Protein 8YHU (pdb70)

Organism: Homo sapiens (NCBI:txid9606)

Nearest PDB structures (foldseek):
  7c76-assembly1_A  TM=9.723E-01  e=6.322E-73  Homo sapiens
  7wve-assembly1_A  TM=9.709E-01  e=1.484E-72  Homo sapiens
  7wvj-assembly1_A  TM=9.652E-01  e=1.984E-70  Homo sapiens
  7das-assembly1_A  TM=9.601E-01  e=1.574E-62  Mus musculus
  7c77-assembly1_A  TM=9.728E-01  e=1.159E-59  Mus musculus

Secondary structure (DSSP, 8-state):
--EESSSEEE-SS---SS---SS-TT-SEEE-SS-------TTGGGG-SS--EEE--SS------THHHHS-SS--EEE--S----S--TTTTSS----SEEE-TT-------S-S-S--TT--EEE--SS--------SSS--TT--EEE--S-------SGGGGGGTT-EES--B--S-------S-SSSSSSEE---B-TT----TTTHHHHHHHTTTS---B-B-TTS------SSTT-GGGTS---B---TTS---B--TTTTTT-TT--EEE--S--B-BB-SSTTTT-TT--EEE-SS-B-----B-TTTTTT-TT--B----S--B----TTSS-S-TT--B---SS-BSS-SEE-TTSSGGGSSS--SEE---SS---EE-TTTTTT-SS--EE---SS--EEE--SGGGSS-TT---EE--S-SEEE--TTTTTT-TT--EEE-TT-B---SSSSS-TTSS--S--EEE--SS------TTSS-S--S--B--B-S---GGGGSSSSTTSS---S-S-S---B--B-SS------TTTTSS--S--B----S----S--TTTTSS------EE--S-------TTTSTTTSSS---EE--S------TTTSSHHHHHSSS--S-PPP-TTTS---S-TTS-S--STTS-GGG-/-GGGGHHHHHHHHHHHS---HHHHHHHHHHHHHHHHHSSSSSSHHHHHHHHHHTT-

B-factor: mean 70.85, std 14.49, range [43.25, 127.38]

Foldseek 3Di:
DADADDQARCPDPDADADQPLPDDLAHAEPALADRAYADQDLPSCLSNLHYAHYENHNYEHQAQAQNSLVSHQRYAEYAQHLYAPADADLPSHEPNAPYQEYENENHQHADLPAENDAENVRHQEYEYEHHAYAAQQRYQAQGQQRHAAYYPHAYAHAEADLNSCLNQQRHAYNAYEDENYEYDYYPQEGAVSRPHAEHYEHEPYAQEPPRQLVVLLRCQVHQYAEYEHALHAYQEFEQSRNQSVLRHQYAEYYHDNNAHEEAYQQGPLSHLRHAEYYHEHYQYAEQDLRRCHNQLRHAEYAHDERADPAYDQDANSCLSPQNYEEYHPHQHADEADDQGRQANQQRYEYHHYYNHYDHQQEQDQSRCNRCLNHQYAEDAQANRQHAEYDFNSCVSHQNYAEAQNPNYAHDDEADQRRCAHNARYAYHNHEDYDEYEYALNRCLRPLVYEEYAYELYQYPPCAPHQENCVSHANYAEDAYENRQAADHALRHPPNHANHAEAHYEHYAPQVQQDAPDPPGHHLNLPDYENHQEYQAELHANQAHDQCSCPRYANYAYPNYENYCHEDYDFCNVVRHQNHQEDAYYHYQYAADDCGRCNNNQDNYQEYHPFAHAHAPDLRRCQVVLVQVVDPPHNYPDQPPTHFHPPDPVDGGDGSPPDDNVVD/DVCVCCVVVVVVVVVVPVDDPVVSVVLVVVLVVVVVVDDDDPVSNVVSVVVSVVPD

Structure (mmCIF, N/CA/C/O backbone):
data_8YHU
#
_entry.id   8YHU
#
_cell.length_a   1.00
_cell.length_b   1.00
_cell.length_c   1.00
_cell.angle_alpha   90.00
_cell.angle_beta   90.00
_cell.angle_gamma   90.00
#
_symmetry.space_group_name_H-M   'P 1'
#
loop_
_entity.id
_entity.type
_entity.pdbx_description
1 polymer 'Toll-like receptor 3'
2 polymer 'minibinder 8.6'
3 branched 2-acetamido-2-deoxy-beta-D-glucopyranose-(1-4)-2-acetamido-2-deoxy-beta-D-glucopyranose
4 non-polymer 2-acetamido-2-deoxy-beta-D-glucopyranose
#
loop_
_atom_site.group_PDB
_atom_site.id
_atom_site.type_symbol
_atom_site.label_atom_id
_atom_site.label_alt_id
_atom_site.label_comp_id
_atom_site.label_asym_id
_atom_site.label_entity_id
_atom_site.label_seq_id
_atom_site.pdbx_PDB_ins_code
_atom_site.Cartn_x
_atom_site.Cartn_y
_atom_site.Cartn_z
_atom_site.occupancy
_atom_site.B_iso_or_equiv
_atom_site.auth_seq_id
_atom_site.auth_comp_id
_atom_site.auth_asym_id
_atom_site.auth_atom_id
_atom_site.pdbx_PDB_model_num
ATOM 1 N N . LYS A 1 1 ? 121.491 87.289 103.432 1.00 78.48 27 LYS A N 1
ATOM 2 C CA . LYS A 1 1 ? 121.823 88.313 102.449 1.00 78.48 27 LYS A CA 1
ATOM 3 C C . LYS A 1 1 ? 121.796 89.704 103.073 1.00 78.48 27 LYS A C 1
ATOM 4 O O . LYS A 1 1 ? 122.765 90.131 103.699 1.00 78.48 27 LYS A O 1
ATOM 10 N N . CYS A 1 2 ? 120.674 90.400 102.904 1.00 76.73 28 CYS A N 1
ATOM 11 C CA . CYS A 1 2 ? 120.515 91.770 103.363 1.00 76.73 28 CYS A CA 1
ATOM 12 C C . CYS A 1 2 ? 119.453 91.843 104.451 1.00 76.73 28 CYS A C 1
ATOM 13 O O . CYS A 1 2 ? 118.556 90.999 104.524 1.00 76.73 28 CYS A O 1
ATOM 16 N N . THR A 1 3 ? 119.562 92.868 105.291 1.00 72.24 29 THR A N 1
ATOM 17 C CA . THR A 1 3 ? 118.540 93.123 106.296 1.00 72.24 29 THR A CA 1
ATOM 18 C C . THR A 1 3 ? 117.233 93.515 105.619 1.00 72.24 29 THR A C 1
ATOM 19 O O . THR A 1 3 ? 117.215 94.367 104.726 1.00 72.24 29 THR A O 1
ATOM 23 N N . VAL A 1 4 ? 116.139 92.890 106.043 1.00 70.35 30 VAL A N 1
ATOM 24 C CA . VAL A 1 4 ? 114.815 93.128 105.480 1.00 70.35 30 VAL A CA 1
ATOM 25 C C . VAL A 1 4 ? 113.867 93.379 106.643 1.00 70.35 30 VAL A C 1
ATOM 26 O O . VAL A 1 4 ? 113.515 92.442 107.371 1.00 70.35 30 VAL A O 1
ATOM 30 N N . SER A 1 5 ? 113.452 94.634 106.824 1.00 74.89 31 SER A N 1
ATOM 31 C CA . SER A 1 5 ? 112.592 94.958 107.963 1.00 74.89 31 SER A CA 1
ATOM 32 C C . SER A 1 5 ? 111.130 94.637 107.664 1.00 74.89 31 SER A C 1
ATOM 33 O O . SER A 1 5 ? 110.542 93.742 108.278 1.00 74.89 31 SER A O 1
ATOM 36 N N . HIS A 1 6 ? 110.524 95.358 106.719 1.00 79.58 32 HIS A N 1
ATOM 37 C CA . HIS A 1 6 ? 109.158 95.061 106.299 1.00 79.58 32 HIS A CA 1
ATOM 38 C C . HIS A 1 6 ? 109.083 94.675 104.829 1.00 79.58 32 HIS A C 1
ATOM 39 O O . HIS A 1 6 ? 108.652 93.563 104.507 1.00 79.58 32 HIS A O 1
ATOM 46 N N . GLU A 1 7 ? 109.492 95.566 103.924 1.00 80.50 33 GLU A N 1
ATOM 47 C CA . GLU A 1 7 ? 109.608 95.234 102.510 1.00 80.50 33 GLU A CA 1
ATOM 48 C C . GLU A 1 7 ? 110.806 95.925 101.869 1.00 80.50 33 GLU A C 1
ATOM 49 O O . GLU A 1 7 ? 110.818 96.116 100.648 1.00 80.50 33 GLU A O 1
ATOM 55 N N . VAL A 1 8 ? 111.805 96.311 102.659 1.00 69.22 34 VAL A N 1
ATOM 56 C CA . VAL A 1 8 ? 112.971 97.033 102.168 1.00 69.22 34 VAL A CA 1
ATOM 57 C C . VAL A 1 8 ? 114.174 96.101 102.210 1.00 69.22 34 VAL A C 1
ATOM 58 O O . VAL A 1 8 ? 114.446 95.465 103.236 1.00 69.22 34 VAL A O 1
ATOM 62 N N . ALA A 1 9 ? 114.869 95.989 101.080 1.00 66.10 35 ALA A N 1
ATOM 63 C CA . ALA A 1 9 ? 116.075 95.172 100.982 1.00 66.10 35 ALA A CA 1
ATOM 64 C C . ALA A 1 9 ? 117.269 96.098 101.178 1.00 66.10 35 ALA A C 1
ATOM 65 O O . ALA A 1 9 ? 117.903 96.562 100.231 1.00 66.10 35 ALA A O 1
ATOM 67 N N . ASP A 1 10 ? 117.576 96.364 102.446 1.00 67.89 36 ASP A N 1
ATOM 68 C CA . ASP A 1 10 ? 118.589 97.352 102.808 1.00 67.89 36 ASP A CA 1
ATOM 69 C C . ASP A 1 10 ? 119.997 96.781 102.630 1.00 67.89 36 ASP A C 1
ATOM 70 O O . ASP A 1 10 ? 120.793 96.685 103.563 1.00 67.89 36 ASP A O 1
ATOM 75 N N . CYS A 1 11 ? 120.303 96.409 101.390 1.00 65.74 37 CYS A N 1
ATOM 76 C CA . CYS A 1 11 ? 121.656 96.001 101.046 1.00 65.74 37 CYS A CA 1
ATOM 77 C C . CYS A 1 11 ? 122.549 97.231 100.966 1.00 65.74 37 CYS A C 1
ATOM 78 O O . CYS A 1 11 ? 123.048 97.573 99.890 1.00 65.74 37 CYS A O 1
ATOM 81 N N . SER A 1 12 ? 122.762 97.898 102.102 1.00 66.77 38 SER A N 1
ATOM 82 C CA . SER A 1 12 ? 123.465 99.175 102.093 1.00 66.77 38 SER A CA 1
ATOM 83 C C . SER A 1 12 ? 124.932 98.995 101.725 1.00 66.77 38 SER A C 1
ATOM 84 O O . SER A 1 12 ? 125.399 99.515 100.706 1.00 66.77 38 SER A O 1
ATOM 87 N N . HIS A 1 13 ? 125.679 98.255 102.544 1.00 69.27 39 HIS A N 1
ATOM 88 C CA . HIS A 1 13 ? 127.098 97.999 102.300 1.00 69.27 39 HIS A CA 1
ATOM 89 C C . HIS A 1 13 ? 127.309 96.488 102.318 1.00 69.27 39 HIS A C 1
ATOM 90 O O . HIS A 1 13 ? 127.691 95.907 103.335 1.00 69.27 39 HIS A O 1
ATOM 97 N N . LEU A 1 14 ? 127.060 95.855 101.174 1.00 70.40 40 LEU A N 1
ATOM 98 C CA . LEU A 1 14 ? 127.310 94.427 100.976 1.00 70.40 40 LEU A CA 1
ATOM 99 C C . LEU A 1 14 ? 127.827 94.299 99.547 1.00 70.40 40 LEU A C 1
ATOM 100 O O . LEU A 1 14 ? 127.041 94.130 98.612 1.00 70.40 40 LEU A O 1
ATOM 105 N N . LYS A 1 15 ? 129.146 94.366 99.396 1.00 72.54 41 LYS A N 1
ATOM 106 C CA . LYS A 1 15 ? 129.768 94.509 98.086 1.00 72.54 41 LYS A CA 1
ATOM 107 C C . LYS A 1 15 ? 129.295 93.429 97.127 1.00 72.54 41 LYS A C 1
ATOM 108 O O . LYS A 1 15 ? 129.562 92.241 97.327 1.00 72.54 41 LYS A O 1
ATOM 114 N N . LEU A 1 16 ? 128.588 93.854 96.083 1.00 74.90 42 LEU A N 1
ATOM 115 C CA . LEU A 1 16 ? 127.950 92.951 95.140 1.00 74.90 42 LEU A CA 1
ATOM 116 C C . LEU A 1 16 ? 128.363 93.303 93.720 1.00 74.90 42 LEU A C 1
ATOM 117 O O . LEU A 1 16 ? 128.634 94.460 93.394 1.00 74.90 42 LEU A O 1
ATOM 122 N N . THR A 1 17 ? 128.404 92.278 92.873 1.00 78.06 43 THR A N 1
ATOM 123 C CA . THR A 1 17 ? 128.558 92.456 91.440 1.00 78.06 43 THR A CA 1
ATOM 124 C C . THR A 1 17 ? 127.278 92.155 90.678 1.00 78.06 43 THR A C 1
ATOM 125 O O . THR A 1 17 ? 127.065 92.727 89.604 1.00 78.06 43 THR A O 1
ATOM 129 N N . GLN A 1 18 ? 126.412 91.308 91.220 1.00 78.56 44 GLN A N 1
ATOM 130 C CA . GLN A 1 18 ? 125.126 90.969 90.637 1.00 78.56 44 GLN A CA 1
ATOM 131 C C . GLN A 1 18 ? 124.008 91.568 91.480 1.00 78.56 44 GLN A C 1
ATOM 132 O O . GLN A 1 18 ? 124.233 92.128 92.555 1.00 78.56 44 GLN A O 1
ATOM 138 N N . VAL A 1 19 ? 122.788 91.448 90.972 1.00 77.76 45 VAL A N 1
ATOM 139 C CA . VAL A 1 19 ? 121.594 91.863 91.699 1.00 77.76 45 VAL A CA 1
ATOM 140 C C . VAL A 1 19 ? 121.362 90.852 92.816 1.00 77.76 45 VAL A C 1
ATOM 141 O O . VAL A 1 19 ? 121.943 89.758 92.778 1.00 77.76 45 VAL A O 1
ATOM 145 N N . PRO A 1 20 ? 120.557 91.175 93.839 1.00 77.89 46 PRO A N 1
ATOM 146 C CA . PRO A 1 20 ? 120.269 90.193 94.894 1.00 77.89 46 PRO A CA 1
ATOM 147 C C . PRO A 1 20 ? 119.801 88.846 94.363 1.00 77.89 46 PRO A C 1
ATOM 148 O O . PRO A 1 20 ? 120.408 87.813 94.662 1.00 77.89 46 PRO A O 1
ATOM 152 N N . ASP A 1 21 ? 118.721 88.846 93.581 1.00 84.26 47 ASP A N 1
ATOM 153 C CA . ASP A 1 21 ? 118.196 87.698 92.845 1.00 84.26 47 ASP A CA 1
ATOM 154 C C . ASP A 1 21 ? 117.683 86.577 93.743 1.00 84.26 47 ASP A C 1
ATOM 155 O O . ASP A 1 21 ? 117.258 85.541 93.224 1.00 84.26 47 ASP A O 1
ATOM 160 N N . ASP A 1 22 ? 117.703 86.741 95.070 1.00 82.25 48 ASP A N 1
ATOM 161 C CA . ASP A 1 22 ? 117.182 85.699 95.947 1.00 82.25 48 ASP A CA 1
ATOM 162 C C . ASP A 1 22 ? 116.379 86.263 97.116 1.00 82.25 48 ASP A C 1
ATOM 163 O O . ASP A 1 22 ? 116.042 85.515 98.041 1.00 82.25 48 ASP A O 1
ATOM 168 N N . LEU A 1 23 ? 116.067 87.547 97.100 1.00 81.85 49 LEU A N 1
ATOM 169 C CA . LEU A 1 23 ? 115.219 88.191 98.089 1.00 81.85 49 LEU A CA 1
ATOM 170 C C . LEU A 1 23 ? 113.753 88.021 97.720 1.00 81.85 49 LEU A C 1
ATOM 171 O O . LEU A 1 23 ? 113.422 87.623 96.600 1.00 81.85 49 LEU A O 1
ATOM 176 N N . PRO A 1 24 ? 112.836 88.285 98.656 1.00 80.83 50 PRO A N 1
ATOM 177 C CA . PRO A 1 24 ? 111.411 88.130 98.348 1.00 80.83 50 PRO A CA 1
ATOM 178 C C . PRO A 1 24 ? 110.989 88.972 97.154 1.00 80.83 50 PRO A C 1
ATOM 179 O O . PRO A 1 24 ? 111.466 90.090 96.948 1.00 80.83 50 PRO A O 1
ATOM 183 N N . THR A 1 25 ? 110.074 88.412 96.362 1.00 81.42 51 THR A N 1
ATOM 184 C CA . THR A 1 25 ? 109.638 89.032 95.118 1.00 81.42 51 THR A CA 1
ATOM 185 C C . THR A 1 25 ? 108.723 90.230 95.329 1.00 81.42 51 THR A C 1
ATOM 186 O O . THR A 1 25 ? 108.125 90.702 94.357 1.00 81.42 51 THR A O 1
ATOM 190 N N . ASN A 1 26 ? 108.591 90.729 96.557 1.00 81.70 52 ASN A N 1
ATOM 191 C CA . ASN A 1 26 ? 107.681 91.827 96.855 1.00 81.70 52 ASN A CA 1
ATOM 192 C C . ASN A 1 26 ? 108.379 92.985 97.568 1.00 81.70 52 ASN A C 1
ATOM 193 O O . ASN A 1 26 ? 107.755 93.697 98.358 1.00 81.70 52 ASN A O 1
ATOM 198 N N . ILE A 1 27 ? 109.665 93.193 97.296 1.00 78.25 53 ILE A N 1
ATOM 199 C CA . ILE A 1 27 ? 110.405 94.271 97.942 1.00 78.25 53 ILE A CA 1
ATOM 200 C C . ILE A 1 27 ? 110.071 95.593 97.265 1.00 78.25 53 ILE A C 1
ATOM 201 O O . ILE A 1 27 ? 109.645 95.635 96.105 1.00 78.25 53 ILE A O 1
ATOM 206 N N . THR A 1 28 ? 110.264 96.688 97.998 1.00 73.34 54 THR A N 1
ATOM 207 C CA . THR A 1 28 ? 109.962 98.027 97.507 1.00 73.34 54 THR A CA 1
ATOM 208 C C . THR A 1 28 ? 111.196 98.906 97.379 1.00 73.34 54 THR A C 1
ATOM 209 O O . THR A 1 28 ? 111.398 99.537 96.337 1.00 73.34 54 THR A O 1
ATOM 213 N N . VAL A 1 29 ? 112.029 98.973 98.412 1.00 66.42 55 VAL A N 1
ATOM 214 C CA . VAL A 1 29 ? 113.206 99.834 98.421 1.00 66.42 55 VAL A CA 1
ATOM 215 C C . VAL A 1 29 ? 114.430 98.938 98.288 1.00 66.42 55 VAL A C 1
ATOM 216 O O . VAL A 1 29 ? 114.969 98.447 99.285 1.00 66.42 55 VAL A O 1
ATOM 220 N N . LEU A 1 30 ? 114.879 98.726 97.053 1.00 64.46 56 LEU A N 1
ATOM 221 C CA . LEU A 1 30 ? 116.109 97.985 96.790 1.00 64.46 56 LEU A CA 1
ATOM 222 C C . LEU A 1 30 ? 117.276 98.949 96.969 1.00 64.46 56 LEU A C 1
ATOM 223 O O . LEU A 1 30 ? 117.865 99.458 96.013 1.00 64.46 56 LEU A O 1
ATOM 228 N N . ASN A 1 31 ? 117.609 99.205 98.233 1.00 62.94 57 ASN A N 1
ATOM 229 C CA . ASN A 1 31 ? 118.572 100.246 98.588 1.00 62.94 57 ASN A CA 1
ATOM 230 C C . ASN A 1 31 ? 119.998 99.730 98.403 1.00 62.94 57 ASN A C 1
ATOM 231 O O . ASN A 1 31 ? 120.729 99.441 99.352 1.00 62.94 57 ASN A O 1
ATOM 236 N N . LEU A 1 32 ? 120.393 99.620 97.138 1.00 61.92 58 LEU A N 1
ATOM 237 C CA . LEU A 1 32 ? 121.770 99.286 96.781 1.00 61.92 58 LEU A CA 1
ATOM 238 C C . LEU A 1 32 ? 122.593 100.574 96.718 1.00 61.92 58 LEU A C 1
ATOM 239 O O . LEU A 1 32 ? 122.936 101.088 95.652 1.00 61.92 58 LEU A O 1
ATOM 244 N N . THR A 1 33 ? 122.911 101.096 97.901 1.00 65.46 59 THR A N 1
ATOM 245 C CA . THR A 1 33 ? 123.480 102.433 98.010 1.00 65.46 59 THR A CA 1
ATOM 246 C C . THR A 1 33 ? 124.999 102.477 97.883 1.00 65.46 59 THR A C 1
ATOM 247 O O . THR A 1 33 ? 125.559 103.576 97.813 1.00 65.46 59 THR A O 1
ATOM 251 N N . HIS A 1 34 ? 125.685 101.336 97.884 1.00 65.42 60 HIS A N 1
ATOM 252 C CA . HIS A 1 34 ? 127.109 101.318 97.571 1.00 65.42 60 HIS A CA 1
ATOM 253 C C . HIS A 1 34 ? 127.569 100.099 96.787 1.00 65.42 60 HIS A C 1
ATOM 254 O O . HIS A 1 34 ? 128.778 99.940 96.595 1.00 65.42 60 HIS A O 1
ATOM 261 N N . ASN A 1 35 ? 126.667 99.243 96.315 1.00 71.54 61 ASN A N 1
ATOM 262 C CA . ASN A 1 35 ? 127.080 97.883 96.003 1.00 71.54 61 ASN A CA 1
ATOM 263 C C . ASN A 1 35 ? 127.632 97.731 94.589 1.00 71.54 61 ASN A C 1
ATOM 264 O O . ASN A 1 35 ? 127.238 96.808 93.871 1.00 71.54 61 ASN A O 1
ATOM 269 N N . GLN A 1 36 ? 128.527 98.635 94.195 1.00 74.43 62 GLN A N 1
ATOM 270 C CA . GLN A 1 36 ? 129.466 98.494 93.072 1.00 74.43 62 GLN A CA 1
ATOM 271 C C . GLN A 1 36 ? 128.984 97.711 91.842 1.00 74.43 62 GLN A C 1
ATOM 272 O O . GLN A 1 36 ? 129.717 96.930 91.237 1.00 74.43 62 GLN A O 1
ATOM 278 N N . LEU A 1 37 ? 127.735 97.956 91.451 1.00 75.32 63 LEU A N 1
ATOM 279 C CA . LEU A 1 37 ? 127.196 97.375 90.228 1.00 75.32 63 LEU A CA 1
ATOM 280 C C . LEU A 1 37 ? 127.668 98.074 88.958 1.00 75.32 63 LEU A C 1
ATOM 281 O O . LEU A 1 37 ? 128.218 99.176 88.994 1.00 75.32 63 LEU A O 1
ATOM 286 N N . ARG A 1 38 ? 127.460 97.406 87.824 1.00 76.31 64 ARG A N 1
ATOM 287 C CA . ARG A 1 38 ? 127.828 97.949 86.522 1.00 76.31 64 ARG A CA 1
ATOM 288 C C . ARG A 1 38 ? 126.735 97.864 85.468 1.00 76.31 64 ARG A C 1
ATOM 289 O O . ARG A 1 38 ? 126.766 98.646 84.516 1.00 76.31 64 ARG A O 1
ATOM 297 N N . ARG A 1 39 ? 125.780 96.947 85.597 1.00 78.07 65 ARG A N 1
ATOM 298 C CA . ARG A 1 39 ? 124.753 96.760 84.580 1.00 78.07 65 ARG A CA 1
ATOM 299 C C . ARG A 1 39 ? 123.399 96.537 85.234 1.00 78.07 65 ARG A C 1
ATOM 300 O O . ARG A 1 39 ? 123.304 95.906 86.290 1.00 78.07 65 ARG A O 1
ATOM 308 N N . LEU A 1 40 ? 122.353 97.061 84.599 1.00 78.52 66 LEU A N 1
ATOM 309 C CA . LEU A 1 40 ? 120.970 96.851 85.025 1.00 78.52 66 LEU A CA 1
ATOM 310 C C . LEU A 1 40 ? 120.166 96.417 83.806 1.00 78.52 66 LEU A C 1
ATOM 311 O O . LEU A 1 40 ? 119.440 97.221 83.206 1.00 78.52 66 LEU A O 1
ATOM 316 N N . PRO A 1 41 ? 120.273 95.155 83.413 1.00 76.88 67 PRO A N 1
ATOM 317 C CA . PRO A 1 41 ? 119.598 94.681 82.204 1.00 76.88 67 PRO A CA 1
ATOM 318 C C . PRO A 1 41 ? 118.149 94.309 82.497 1.00 76.88 67 PRO A C 1
ATOM 319 O O . PRO A 1 41 ? 117.682 94.353 83.632 1.00 76.88 67 PRO A O 1
ATOM 323 N N . ALA A 1 42 ? 117.438 93.931 81.434 1.00 79.20 68 ALA A N 1
ATOM 324 C CA . ALA A 1 42 ? 116.024 93.591 81.515 1.00 79.20 68 ALA A CA 1
ATOM 325 C C . ALA A 1 42 ? 115.787 92.096 81.674 1.00 79.20 68 ALA A C 1
ATOM 326 O O . ALA A 1 42 ? 114.755 91.583 81.224 1.00 79.20 68 ALA A O 1
ATOM 328 N N . ALA A 1 43 ? 116.718 91.381 82.299 1.00 80.14 69 ALA A N 1
ATOM 329 C CA . ALA A 1 43 ? 116.572 89.955 82.557 1.00 80.14 69 ALA A CA 1
ATOM 330 C C . ALA A 1 43 ? 116.464 89.638 84.040 1.00 80.14 69 ALA A C 1
ATOM 331 O O . ALA A 1 43 ? 115.520 88.967 84.461 1.00 80.14 69 ALA A O 1
ATOM 333 N N . ASN A 1 44 ? 117.416 90.106 84.848 1.00 79.62 70 ASN A N 1
ATOM 334 C CA . ASN A 1 44 ? 117.373 89.844 86.280 1.00 79.62 70 ASN A CA 1
ATOM 335 C C . ASN A 1 44 ? 116.280 90.634 86.984 1.00 79.62 70 ASN A C 1
ATOM 336 O O . ASN A 1 44 ? 115.852 90.240 88.074 1.00 79.62 70 ASN A O 1
ATOM 341 N N . PHE A 1 45 ? 115.822 91.735 86.393 1.00 79.92 71 PHE A N 1
ATOM 342 C CA . PHE A 1 45 ? 114.842 92.591 87.044 1.00 79.92 71 PHE A CA 1
ATOM 343 C C . PHE A 1 45 ? 113.411 92.101 86.883 1.00 79.92 71 PHE A C 1
ATOM 344 O O . PHE A 1 45 ? 112.525 92.616 87.572 1.00 79.92 71 PHE A O 1
ATOM 352 N N . THR A 1 46 ? 113.156 91.132 86.000 1.00 79.92 72 THR A N 1
ATOM 353 C CA . THR A 1 46 ? 111.796 90.626 85.861 1.00 79.92 72 THR A CA 1
ATOM 354 C C . THR A 1 46 ? 111.323 89.924 87.125 1.00 79.92 72 THR A C 1
ATOM 355 O O . THR A 1 46 ? 110.112 89.765 87.316 1.00 79.92 72 THR A O 1
ATOM 359 N N . ARG A 1 47 ? 112.249 89.498 87.986 1.00 78.54 73 ARG A N 1
ATOM 360 C CA . ARG A 1 47 ? 111.861 88.982 89.292 1.00 78.54 73 ARG A CA 1
ATOM 361 C C . ARG A 1 47 ? 111.199 90.067 90.129 1.00 78.54 73 ARG A C 1
ATOM 362 O O . ARG A 1 47 ? 110.184 89.821 90.791 1.00 78.54 73 ARG A O 1
ATOM 370 N N . TYR A 1 48 ? 111.753 91.280 90.102 1.00 81.38 74 TYR A N 1
ATOM 371 C CA . TYR A 1 48 ? 111.190 92.420 90.823 1.00 81.38 74 TYR A CA 1
ATOM 372 C C . TYR A 1 48 ? 110.290 93.202 89.872 1.00 81.38 74 TYR A C 1
ATOM 373 O O . TYR A 1 48 ? 110.684 94.202 89.271 1.00 81.38 74 TYR A O 1
ATOM 382 N N . SER A 1 49 ? 109.054 92.730 89.738 1.00 80.65 75 SER A N 1
ATOM 383 C CA . SER A 1 49 ? 108.036 93.427 88.967 1.00 80.65 75 SER A CA 1
ATOM 384 C C . SER A 1 49 ? 107.206 94.369 89.824 1.00 80.65 75 SER A C 1
ATOM 385 O O . SER A 1 49 ? 106.233 94.947 89.330 1.00 80.65 75 SER A O 1
ATOM 388 N N . GLN A 1 50 ? 107.569 94.535 91.096 1.00 79.13 76 GLN A N 1
ATOM 389 C CA . GLN A 1 50 ? 106.813 95.355 92.032 1.00 79.13 76 GLN A CA 1
ATOM 390 C C . GLN A 1 50 ? 107.666 96.439 92.682 1.00 79.13 76 GLN A C 1
ATOM 391 O O . GLN A 1 50 ? 107.191 97.119 93.600 1.00 79.13 76 GLN A O 1
ATOM 397 N N . LEU A 1 51 ? 108.907 96.616 92.237 1.00 75.56 77 LEU A N 1
ATOM 398 C CA . LEU A 1 51 ? 109.795 97.590 92.857 1.00 75.56 77 LEU A CA 1
ATOM 399 C C . LEU A 1 51 ? 109.318 99.010 92.581 1.00 75.56 77 LEU A C 1
ATOM 400 O O . LEU A 1 51 ? 108.931 99.346 91.459 1.00 75.56 77 LEU A O 1
ATOM 405 N N . THR A 1 52 ? 109.352 99.846 93.617 1.00 74.94 78 THR A N 1
ATOM 406 C CA . THR A 1 52 ? 108.897 101.228 93.523 1.00 74.94 78 THR A CA 1
ATOM 407 C C . THR A 1 52 ? 110.015 102.235 93.739 1.00 74.94 78 THR A C 1
ATOM 408 O O . THR A 1 52 ? 110.237 103.100 92.884 1.00 74.94 78 THR A O 1
ATOM 412 N N . SER A 1 53 ? 110.728 102.149 94.856 1.00 67.73 79 SER A N 1
ATOM 413 C CA . SER A 1 53 ? 111.767 103.109 95.217 1.00 67.73 79 SER A CA 1
ATOM 414 C C . SER A 1 53 ? 113.129 102.451 95.011 1.00 67.73 79 SER A C 1
ATOM 415 O O . SER A 1 53 ? 113.696 101.860 95.930 1.00 67.73 79 SER A O 1
ATOM 418 N N . LEU A 1 54 ? 113.654 102.565 93.797 1.00 64.19 80 LEU A N 1
ATOM 419 C CA . LEU A 1 54 ? 114.964 102.023 93.456 1.00 64.19 80 LEU A CA 1
ATOM 420 C C . LEU A 1 54 ? 116.021 103.091 93.692 1.00 64.19 80 LEU A C 1
ATOM 421 O O . LEU A 1 54 ? 116.068 104.096 92.975 1.00 64.19 80 LEU A O 1
ATOM 426 N N . ASP A 1 55 ? 116.873 102.877 94.686 1.00 62.50 81 ASP A N 1
ATOM 427 C CA . ASP A 1 55 ? 118.000 103.759 94.955 1.00 62.50 81 ASP A CA 1
ATOM 428 C C . ASP A 1 55 ? 119.280 103.000 94.642 1.00 62.50 81 ASP A C 1
ATOM 429 O O . ASP A 1 55 ? 119.576 101.985 95.281 1.00 62.50 81 ASP A O 1
ATOM 434 N N . VAL A 1 56 ? 120.033 103.490 93.661 1.00 61.89 82 VAL A N 1
ATOM 435 C CA . VAL A 1 56 ? 121.274 102.844 93.258 1.00 61.89 82 VAL A CA 1
ATOM 436 C C . VAL A 1 56 ? 122.389 103.876 93.398 1.00 61.89 82 VAL A C 1
ATOM 437 O O . VAL A 1 56 ? 123.357 103.884 92.630 1.00 61.89 82 VAL A O 1
ATOM 441 N N . GLY A 1 57 ? 122.247 104.771 94.371 1.00 64.12 83 GLY A N 1
ATOM 442 C CA . GLY A 1 57 ? 123.216 105.836 94.540 1.00 64.12 83 GLY A CA 1
ATOM 443 C C . GLY A 1 57 ? 124.605 105.315 94.855 1.00 64.12 83 GLY A C 1
ATOM 444 O O . GLY A 1 57 ? 124.791 104.195 95.329 1.00 64.12 83 GLY A O 1
ATOM 445 N N . PHE A 1 58 ? 125.596 106.156 94.557 1.00 68.00 84 PHE A N 1
ATOM 446 C CA . PHE A 1 58 ? 127.011 105.860 94.792 1.00 68.00 84 PHE A CA 1
ATOM 447 C C . PHE A 1 58 ? 127.401 104.505 94.206 1.00 68.00 84 PHE A C 1
ATOM 448 O O . PHE A 1 58 ? 127.836 103.591 94.909 1.00 68.00 84 PHE A O 1
ATOM 456 N N . ASN A 1 59 ? 127.244 104.388 92.892 1.00 70.70 85 ASN A N 1
ATOM 457 C CA . ASN A 1 59 ? 127.542 103.158 92.180 1.00 70.70 85 ASN A CA 1
ATOM 458 C C . ASN A 1 59 ? 127.842 103.517 90.731 1.00 70.70 85 ASN A C 1
ATOM 459 O O . ASN A 1 59 ? 127.435 104.573 90.245 1.00 70.70 85 ASN A O 1
ATOM 464 N N . THR A 1 60 ? 128.566 102.636 90.040 1.00 73.17 86 THR A N 1
ATOM 465 C CA . THR A 1 60 ? 129.044 102.926 88.687 1.00 73.17 86 THR A CA 1
ATOM 466 C C . THR A 1 60 ? 128.206 102.192 87.636 1.00 73.17 86 THR A C 1
ATOM 467 O O . THR A 1 60 ? 128.551 101.118 87.147 1.00 73.17 86 THR A O 1
ATOM 471 N N . ILE A 1 61 ? 127.090 102.813 87.264 1.00 73.99 87 ILE A N 1
ATOM 472 C CA . ILE A 1 61 ? 126.314 102.402 86.099 1.00 73.99 87 ILE A CA 1
ATOM 473 C C . ILE A 1 61 ? 126.692 103.319 84.945 1.00 73.99 87 ILE A C 1
ATOM 474 O O . ILE A 1 61 ? 126.524 104.541 85.033 1.00 73.99 87 ILE A O 1
ATOM 479 N N . SER A 1 62 ? 127.200 102.736 83.862 1.00 73.29 88 SER A N 1
ATOM 480 C CA . SER A 1 62 ? 127.651 103.512 82.717 1.00 73.29 88 SER A CA 1
ATOM 481 C C . SER A 1 62 ? 126.680 103.483 81.545 1.00 73.29 88 SER A C 1
ATOM 482 O O . SER A 1 62 ? 126.849 104.267 80.607 1.00 73.29 88 SER A O 1
ATOM 485 N N . LYS A 1 63 ? 125.676 102.610 81.572 1.00 76.54 89 LYS A N 1
ATOM 486 C CA . LYS A 1 63 ? 124.732 102.486 80.472 1.00 76.54 89 LYS A CA 1
ATOM 487 C C . LYS A 1 63 ? 123.350 102.168 81.017 1.00 76.54 89 LYS A C 1
ATOM 488 O O . LYS A 1 63 ? 123.212 101.404 81.977 1.00 76.54 89 LYS A O 1
ATOM 494 N N . LEU A 1 64 ? 122.330 102.767 80.408 1.00 74.12 90 LEU A N 1
ATOM 495 C CA . LEU A 1 64 ? 120.934 102.512 80.759 1.00 74.12 90 LEU A CA 1
ATOM 496 C C . LEU A 1 64 ? 120.179 102.177 79.476 1.00 74.12 90 LEU A C 1
ATOM 497 O O . LEU A 1 64 ? 119.856 103.070 78.688 1.00 74.12 90 LEU A O 1
ATOM 502 N N . GLU A 1 65 ? 119.905 100.894 79.265 1.00 81.09 91 GLU A N 1
ATOM 503 C CA . GLU A 1 65 ? 119.090 100.491 78.133 1.00 81.09 91 GLU A CA 1
ATOM 504 C C . GLU A 1 65 ? 117.620 100.811 78.404 1.00 81.09 91 GLU A C 1
ATOM 505 O O . GLU A 1 65 ? 117.160 100.730 79.546 1.00 81.09 91 GLU A O 1
ATOM 511 N N . PRO A 1 66 ? 116.863 101.187 77.370 1.00 82.66 92 PRO A N 1
ATOM 512 C CA . PRO A 1 66 ? 115.438 101.495 77.584 1.00 82.66 92 PRO A CA 1
ATOM 513 C C . PRO A 1 66 ? 114.639 100.319 78.111 1.00 82.66 92 PRO A C 1
ATOM 514 O O . PRO A 1 66 ? 113.705 100.518 78.901 1.00 82.66 92 PRO A O 1
ATOM 518 N N . GLU A 1 67 ? 114.996 99.094 77.716 1.00 83.68 93 GLU A N 1
ATOM 519 C CA . GLU A 1 67 ? 114.238 97.915 78.118 1.00 83.68 93 GLU A CA 1
ATOM 520 C C . GLU A 1 67 ? 114.147 97.771 79.630 1.00 83.68 93 GLU A C 1
ATOM 521 O O . GLU A 1 67 ? 113.194 97.159 80.125 1.00 83.68 93 GLU A O 1
ATOM 527 N N . LEU A 1 68 ? 115.110 98.326 80.370 1.00 82.43 94 LEU A N 1
ATOM 528 C CA . LEU A 1 68 ? 115.055 98.263 81.826 1.00 82.43 94 LEU A CA 1
ATOM 529 C C . LEU A 1 68 ? 113.768 98.880 82.355 1.00 82.43 94 LEU A C 1
ATOM 530 O O . LEU A 1 68 ? 113.151 98.346 83.284 1.00 82.43 94 LEU A O 1
ATOM 535 N N . CYS A 1 69 ? 113.340 100.000 81.772 1.00 84.00 95 CYS A N 1
ATOM 536 C CA . CYS A 1 69 ? 112.094 100.612 82.213 1.00 84.00 95 CYS A CA 1
ATOM 537 C C . CYS A 1 69 ? 110.869 99.845 81.739 1.00 84.00 95 CYS A C 1
ATOM 538 O O . CYS A 1 69 ? 109.785 100.033 82.300 1.00 84.00 95 CYS A O 1
ATOM 541 N N . GLN A 1 70 ? 111.012 98.992 80.723 1.00 82.51 96 GLN A N 1
ATOM 542 C CA . GLN A 1 70 ? 109.868 98.224 80.248 1.00 82.51 96 GLN A CA 1
ATOM 543 C C . GLN A 1 70 ? 109.367 97.264 81.317 1.00 82.51 96 GLN A C 1
ATOM 544 O O . GLN A 1 70 ? 108.154 97.104 81.502 1.00 82.51 96 GLN A O 1
ATOM 550 N N . LYS A 1 71 ? 110.284 96.619 82.036 1.00 80.99 97 LYS A N 1
ATOM 551 C CA . LYS A 1 71 ? 109.927 95.660 83.072 1.00 80.99 97 LYS A CA 1
ATOM 552 C C . LYS A 1 71 ? 109.608 96.316 84.409 1.00 80.99 97 LYS A C 1
ATOM 553 O O . LYS A 1 71 ? 109.192 95.615 85.337 1.00 80.99 97 LYS A O 1
ATOM 559 N N . LEU A 1 72 ? 109.782 97.631 84.531 1.00 79.92 98 LEU A N 1
ATOM 560 C CA . LEU A 1 72 ? 109.551 98.355 85.781 1.00 79.92 98 LEU A CA 1
ATOM 561 C C . LEU A 1 72 ? 108.576 99.494 85.525 1.00 79.92 98 LEU A C 1
ATOM 562 O O . LEU A 1 72 ? 108.975 100.663 85.448 1.00 79.92 98 LEU A O 1
ATOM 567 N N . PRO A 1 73 ? 107.283 99.190 85.382 1.00 81.68 99 PRO A N 1
ATOM 568 C CA . PRO A 1 73 ? 106.281 100.254 85.267 1.00 81.68 99 PRO A CA 1
ATOM 569 C C . PRO A 1 73 ? 105.789 100.792 86.600 1.00 81.68 99 PRO A C 1
ATOM 570 O O . PRO A 1 73 ? 105.050 101.785 86.608 1.00 81.68 99 PRO A O 1
ATOM 574 N N . MET A 1 74 ? 106.172 100.173 87.713 1.00 80.95 100 MET A N 1
ATOM 575 C CA . MET A 1 74 ? 105.725 100.582 89.037 1.00 80.95 100 MET A CA 1
ATOM 576 C C . MET A 1 74 ? 106.702 101.517 89.739 1.00 80.95 100 MET A C 1
ATOM 577 O O . MET A 1 74 ? 106.432 101.933 90.870 1.00 80.95 100 MET A O 1
ATOM 582 N N . LEU A 1 75 ? 107.824 101.853 89.107 1.00 75.19 101 LEU A N 1
ATOM 583 C CA . LEU A 1 75 ? 108.824 102.687 89.758 1.00 75.19 101 LEU A CA 1
ATOM 584 C C . LEU A 1 75 ? 108.306 104.112 89.905 1.00 75.19 101 LEU A C 1
ATOM 585 O O . LEU A 1 75 ? 107.673 104.658 88.998 1.00 75.19 101 LEU A O 1
ATOM 590 N N . LYS A 1 76 ? 108.578 104.716 91.062 1.00 75.06 102 LYS A N 1
ATOM 591 C CA . LYS A 1 76 ? 108.180 106.090 91.339 1.00 75.06 102 LYS A CA 1
ATOM 592 C C . LYS A 1 76 ? 109.382 107.014 91.494 1.00 75.06 102 LYS A C 1
ATOM 593 O O . LYS A 1 76 ? 109.469 108.036 90.811 1.00 75.06 102 LYS A O 1
ATOM 599 N N . VAL A 1 77 ? 110.316 106.677 92.377 1.00 65.90 103 VAL A N 1
ATOM 600 C CA . VAL A 1 77 ? 111.483 107.504 92.655 1.00 65.90 103 VAL A CA 1
ATOM 601 C C . VAL A 1 77 ? 112.735 106.690 92.368 1.00 65.90 103 VAL A C 1
ATOM 602 O O . VAL A 1 77 ? 112.832 105.525 92.772 1.00 65.90 103 VAL A O 1
ATOM 606 N N . LEU A 1 78 ? 113.672 107.288 91.645 1.00 61.74 104 LEU A N 1
ATOM 607 C CA . LEU A 1 78 ? 114.957 106.670 91.369 1.00 61.74 104 LEU A CA 1
ATOM 608 C C . LEU A 1 78 ? 116.053 107.692 91.608 1.00 61.74 104 LEU A C 1
ATOM 609 O O . LEU A 1 78 ? 115.932 108.852 91.203 1.00 61.74 104 LEU A O 1
ATOM 614 N N . ASN A 1 79 ? 117.114 107.267 92.285 1.00 63.96 105 ASN A N 1
ATOM 615 C CA . ASN A 1 79 ? 118.219 108.146 92.651 1.00 63.96 105 ASN A CA 1
ATOM 616 C C . ASN A 1 79 ? 119.474 107.634 91.957 1.00 63.96 105 ASN A C 1
ATOM 617 O O . ASN A 1 79 ? 120.221 106.827 92.514 1.00 63.96 105 ASN A O 1
ATOM 622 N N . LEU A 1 80 ? 119.703 108.105 90.735 1.00 65.75 106 LEU A N 1
ATOM 623 C CA . LEU A 1 80 ? 120.916 107.772 89.994 1.00 65.75 106 LEU A CA 1
ATOM 624 C C . LEU A 1 80 ? 121.988 108.794 90.360 1.00 65.75 106 LEU A C 1
ATOM 625 O O . LEU A 1 80 ? 122.320 109.705 89.598 1.00 65.75 106 LEU A O 1
ATOM 630 N N . GLN A 1 81 ? 122.539 108.632 91.560 1.00 67.58 107 GLN A N 1
ATOM 631 C CA . GLN A 1 81 ? 123.526 109.549 92.111 1.00 67.58 107 GLN A CA 1
ATOM 632 C C . GLN A 1 81 ? 124.916 108.949 91.973 1.00 67.58 107 GLN A C 1
ATOM 633 O O . GLN A 1 81 ? 125.100 107.745 92.179 1.00 67.58 107 GLN A O 1
ATOM 639 N N . HIS A 1 82 ? 125.886 109.793 91.617 1.00 68.80 108 HIS A N 1
ATOM 640 C CA . HIS A 1 82 ? 127.294 109.407 91.517 1.00 68.80 108 HIS A CA 1
ATOM 641 C C . HIS A 1 82 ? 127.499 108.220 90.583 1.00 68.80 108 HIS A C 1
ATOM 642 O O . HIS A 1 82 ? 128.412 107.413 90.775 1.00 68.80 108 HIS A O 1
ATOM 649 N N . ASN A 1 83 ? 126.651 108.105 89.569 1.00 70.84 109 ASN A N 1
ATOM 650 C CA . ASN A 1 83 ? 126.812 107.106 88.527 1.00 70.84 109 ASN A CA 1
ATOM 651 C C . ASN A 1 83 ? 127.611 107.712 87.376 1.00 70.84 109 ASN A C 1
ATOM 652 O O . ASN A 1 83 ? 128.193 108.793 87.495 1.00 70.84 109 ASN A O 1
ATOM 657 N N . GLU A 1 84 ? 127.650 107.020 86.244 1.00 74.42 110 GLU A N 1
ATOM 658 C CA . GLU A 1 84 ? 128.395 107.470 85.075 1.00 74.42 110 GLU A CA 1
ATOM 659 C C . GLU A 1 84 ? 127.484 107.527 83.859 1.00 74.42 110 GLU A C 1
ATOM 660 O O . GLU A 1 84 ? 127.809 107.034 82.777 1.00 74.42 110 GLU A O 1
ATOM 666 N N . LEU A 1 85 ? 126.313 108.138 84.028 1.00 73.45 111 LEU A N 1
ATOM 667 C CA . LEU A 1 85 ? 125.405 108.356 82.911 1.00 73.45 111 LEU A CA 1
ATOM 668 C C . LEU A 1 85 ? 125.928 109.484 82.032 1.00 73.45 111 LEU A C 1
ATOM 669 O O . LEU A 1 85 ? 125.280 110.526 81.908 1.00 73.45 111 LEU A O 1
ATOM 674 N N . SER A 1 86 ? 127.091 109.285 81.411 1.00 76.83 112 SER A N 1
ATOM 675 C CA . SER A 1 86 ? 127.728 110.364 80.662 1.00 76.83 112 SER A CA 1
ATOM 676 C C . SER A 1 86 ? 127.095 110.537 79.288 1.00 76.83 112 SER A C 1
ATOM 677 O O . SER A 1 86 ? 126.525 111.588 78.981 1.00 76.83 112 SER A O 1
ATOM 680 N N . GLN A 1 87 ? 127.180 109.510 78.448 1.00 78.48 113 GLN A N 1
ATOM 681 C CA . GLN A 1 87 ? 126.628 109.576 77.100 1.00 78.48 113 GLN A CA 1
ATOM 682 C C . GLN A 1 87 ? 125.132 109.302 77.171 1.00 78.48 113 GLN A C 1
ATOM 683 O O . GLN A 1 87 ? 124.711 108.171 77.437 1.00 78.48 113 GLN A O 1
ATOM 689 N N . LEU A 1 88 ? 124.329 110.331 76.934 1.00 77.76 114 LEU A N 1
ATOM 690 C CA . LEU A 1 88 ? 122.881 110.220 76.991 1.00 77.76 114 LEU A CA 1
ATOM 691 C C . LEU A 1 88 ? 122.317 110.054 75.586 1.00 77.76 114 LEU A C 1
ATOM 692 O O . LEU A 1 88 ? 122.949 110.426 74.595 1.00 77.76 114 LEU A O 1
ATOM 697 N N . SER A 1 89 ? 121.117 109.484 75.511 1.00 80.03 115 SER A N 1
ATOM 698 C CA . SER A 1 89 ? 120.464 109.205 74.243 1.00 80.03 115 SER A CA 1
ATOM 699 C C . SER A 1 89 ? 119.011 109.652 74.307 1.00 80.03 115 SER A C 1
ATOM 700 O O . SER A 1 89 ? 118.446 109.851 75.384 1.00 80.03 115 SER A O 1
ATOM 703 N N . ASP A 1 90 ? 118.415 109.812 73.124 1.00 81.05 116 ASP A N 1
ATOM 704 C CA . ASP A 1 90 ? 117.034 110.276 73.043 1.00 81.05 116 ASP A CA 1
ATOM 705 C C . ASP A 1 90 ? 116.079 109.299 73.714 1.00 81.05 116 ASP A C 1
ATOM 706 O O . ASP A 1 90 ? 115.112 109.712 74.365 1.00 81.05 116 ASP A O 1
ATOM 711 N N . LYS A 1 91 ? 116.332 107.999 73.568 1.00 84.11 117 LYS A N 1
ATOM 712 C CA . LYS A 1 91 ? 115.460 106.965 74.110 1.00 84.11 117 LYS A CA 1
ATOM 713 C C . LYS A 1 91 ? 116.104 106.211 75.271 1.00 84.11 117 LYS A C 1
ATOM 714 O O . LYS A 1 91 ? 115.788 105.042 75.506 1.00 84.11 117 LYS A O 1
ATOM 720 N N . THR A 1 92 ? 117.015 106.860 76.005 1.00 81.93 118 THR A N 1
ATOM 721 C CA . THR A 1 92 ? 117.519 106.253 77.235 1.00 81.93 118 THR A CA 1
ATOM 722 C C . THR A 1 92 ? 116.394 106.047 78.239 1.00 81.93 118 THR A C 1
ATOM 723 O O . THR A 1 92 ? 116.473 105.155 79.091 1.00 81.93 118 THR A O 1
ATOM 727 N N . PHE A 1 93 ? 115.344 106.864 78.154 1.00 82.47 119 PHE A N 1
ATOM 728 C CA . PHE A 1 93 ? 114.070 106.579 78.808 1.00 82.47 119 PHE A CA 1
ATOM 729 C C . PHE A 1 93 ? 112.990 107.302 78.003 1.00 82.47 119 PHE A C 1
ATOM 730 O O . PHE A 1 93 ? 112.827 108.519 78.112 1.00 82.47 119 PHE A O 1
ATOM 738 N N . ALA A 1 94 ? 112.306 106.549 77.141 1.00 84.42 120 ALA A N 1
ATOM 739 C CA . ALA A 1 94 ? 111.279 107.101 76.264 1.00 84.42 120 ALA A CA 1
ATOM 740 C C . ALA A 1 94 ? 109.881 106.934 76.849 1.00 84.42 120 ALA A C 1
ATOM 741 O O . ALA A 1 94 ? 109.178 107.921 77.084 1.00 84.42 120 ALA A O 1
ATOM 743 N N . PHE A 1 95 ? 109.464 105.694 77.087 1.00 85.34 121 PHE A N 1
ATOM 744 C CA . PHE A 1 95 ? 108.190 105.403 77.726 1.00 85.34 121 PHE A CA 1
ATOM 745 C C . PHE A 1 95 ? 108.340 105.180 79.223 1.00 85.34 121 PHE A C 1
ATOM 746 O O . PHE A 1 95 ? 107.446 104.606 79.852 1.00 85.34 121 PHE A O 1
ATOM 754 N N . CYS A 1 96 ? 109.455 105.620 79.801 1.00 83.60 122 CYS A N 1
ATOM 755 C CA . CYS A 1 96 ? 109.714 105.481 81.233 1.00 83.60 122 CYS A CA 1
ATOM 756 C C . CYS A 1 96 ? 109.182 106.711 81.968 1.00 83.60 122 CYS A C 1
ATOM 757 O O . CYS A 1 96 ? 109.923 107.502 82.550 1.00 83.60 122 CYS A O 1
ATOM 760 N N . THR A 1 97 ? 107.862 106.872 81.922 1.00 81.98 123 THR A N 1
ATOM 761 C CA . THR A 1 97 ? 107.204 108.014 82.553 1.00 81.98 123 THR A CA 1
ATOM 762 C C . THR A 1 97 ? 106.090 107.529 83.472 1.00 81.98 123 THR A C 1
ATOM 763 O O . THR A 1 97 ? 104.916 107.517 83.089 1.00 81.98 123 THR A O 1
ATOM 767 N N . ASN A 1 98 ? 106.461 107.129 84.684 1.00 79.47 124 ASN A N 1
ATOM 768 C CA . ASN A 1 98 ? 105.505 107.031 85.777 1.00 79.47 124 ASN A CA 1
ATOM 769 C C . ASN A 1 98 ? 106.231 107.460 87.047 1.00 79.47 124 ASN A C 1
ATOM 770 O O . ASN A 1 98 ? 105.927 106.990 88.146 1.00 79.47 124 ASN A O 1
ATOM 775 N N . LEU A 1 99 ? 107.223 108.329 86.898 1.00 74.66 125 LEU A N 1
ATOM 776 C CA . LEU A 1 99 ? 108.048 108.730 88.024 1.00 74.66 125 LEU A CA 1
ATOM 777 C C . LEU A 1 99 ? 107.350 109.801 88.854 1.00 74.66 125 LEU A C 1
ATOM 778 O O . LEU A 1 99 ? 106.323 110.363 88.468 1.00 74.66 125 LEU A O 1
ATOM 783 N N . THR A 1 100 ? 107.934 110.079 90.016 1.00 74.06 126 THR A N 1
ATOM 784 C CA . THR A 1 100 ? 107.506 111.169 90.885 1.00 74.06 126 THR A CA 1
ATOM 785 C C . THR A 1 100 ? 108.659 112.003 91.411 1.00 74.06 126 THR A C 1
ATOM 786 O O . THR A 1 100 ? 108.414 113.088 91.953 1.00 74.06 126 THR A O 1
ATOM 790 N N . GLU A 1 101 ? 109.898 111.541 91.272 1.00 68.57 127 GLU A N 1
ATOM 791 C CA . GLU A 1 101 ? 111.079 112.267 91.707 1.00 68.57 127 GLU A CA 1
ATOM 792 C C . GLU A 1 101 ? 112.272 111.641 91.006 1.00 68.57 127 GLU A C 1
ATOM 793 O O . GLU A 1 101 ? 112.289 110.435 90.753 1.00 68.57 127 GLU A O 1
ATOM 799 N N . LEU A 1 102 ? 113.262 112.463 90.686 1.00 63.99 128 LEU A N 1
ATOM 800 C CA . LEU A 1 102 ? 114.400 112.001 89.911 1.00 63.99 128 LEU A CA 1
ATOM 801 C C . LEU A 1 102 ? 115.641 112.783 90.304 1.00 63.99 128 LEU A C 1
ATOM 802 O O . LEU A 1 102 ? 115.579 113.982 90.589 1.00 63.99 128 LEU A O 1
ATOM 807 N N . HIS A 1 103 ? 116.774 112.088 90.308 1.00 66.34 129 HIS A N 1
ATOM 808 C CA . HIS A 1 103 ? 118.061 112.684 90.621 1.00 66.34 129 HIS A CA 1
ATOM 809 C C . HIS A 1 103 ? 119.095 112.157 89.643 1.00 66.34 129 HIS A C 1
ATOM 810 O O . HIS A 1 103 ? 119.113 110.963 89.334 1.00 66.34 129 HIS A O 1
ATOM 817 N N . LEU A 1 104 ? 119.951 113.047 89.155 1.00 69.09 130 LEU A N 1
ATOM 818 C CA . LEU A 1 104 ? 121.028 112.672 88.246 1.00 69.09 130 LEU A CA 1
ATOM 819 C C . LEU A 1 104 ? 122.318 113.366 88.653 1.00 69.09 130 LEU A C 1
ATOM 820 O O . LEU A 1 104 ? 123.084 113.844 87.810 1.00 69.09 130 LEU A O 1
ATOM 825 N N . MET A 1 105 ? 122.573 113.426 89.954 1.00 68.83 131 MET A N 1
ATOM 826 C CA . MET A 1 105 ? 123.675 114.208 90.486 1.00 68.83 131 MET A CA 1
ATOM 827 C C . MET A 1 105 ? 125.006 113.500 90.266 1.00 68.83 131 MET A C 1
ATOM 828 O O . MET A 1 105 ? 125.097 112.270 90.319 1.00 68.83 131 MET A O 1
ATOM 833 N N . SER A 1 106 ? 126.046 114.300 90.024 1.00 68.58 132 SER A N 1
ATOM 834 C CA . SER A 1 106 ? 127.408 113.805 89.808 1.00 68.58 132 SER A CA 1
ATOM 835 C C . SER A 1 106 ? 127.464 112.790 88.665 1.00 68.58 132 SER A C 1
ATOM 836 O O . SER A 1 106 ? 128.050 111.713 88.786 1.00 68.58 132 SER A O 1
ATOM 839 N N . ASN A 1 107 ? 126.844 113.145 87.540 1.00 69.68 133 ASN A N 1
ATOM 840 C CA . ASN A 1 107 ? 126.841 112.292 86.361 1.00 69.68 133 ASN A CA 1
ATOM 841 C C . ASN A 1 107 ? 127.653 112.849 85.202 1.00 69.68 133 ASN A C 1
ATOM 842 O O . ASN A 1 107 ? 127.953 112.099 84.267 1.00 69.68 133 ASN A O 1
ATOM 847 N N . SER A 1 108 ? 128.012 114.132 85.237 1.00 72.74 134 SER A N 1
ATOM 848 C CA . SER A 1 108 ? 128.874 114.756 84.233 1.00 72.74 134 SER A CA 1
ATOM 849 C C . SER A 1 108 ? 128.275 114.637 82.830 1.00 72.74 134 SER A C 1
ATOM 850 O O . SER A 1 108 ? 128.824 113.990 81.937 1.00 72.74 134 SER A O 1
ATOM 853 N N . ILE A 1 109 ? 127.127 115.280 82.653 1.00 73.96 135 ILE A N 1
ATOM 854 C CA . ILE A 1 109 ? 126.456 115.360 81.361 1.00 73.96 135 ILE A CA 1
ATOM 855 C C . ILE A 1 109 ? 126.728 116.749 80.791 1.00 73.96 135 ILE A C 1
ATOM 856 O O . ILE A 1 109 ? 126.104 117.738 81.184 1.00 73.96 135 ILE A O 1
ATOM 861 N N . GLN A 1 110 ? 127.681 116.822 79.858 1.00 72.77 136 GLN A N 1
ATOM 862 C CA . GLN A 1 110 ? 128.041 118.102 79.257 1.00 72.77 136 GLN A CA 1
ATOM 863 C C . GLN A 1 110 ? 126.917 118.660 78.395 1.00 72.77 136 GLN A C 1
ATOM 864 O O . GLN A 1 110 ? 126.692 119.876 78.386 1.00 72.77 136 GLN A O 1
ATOM 870 N N . LYS A 1 111 ? 126.208 117.802 77.668 1.00 73.93 137 LYS A N 1
ATOM 871 C CA . LYS A 1 111 ? 125.184 118.236 76.731 1.00 73.93 137 LYS A CA 1
ATOM 872 C C . LYS A 1 111 ? 123.873 117.519 77.014 1.00 73.93 137 LYS A C 1
ATOM 873 O O . LYS A 1 111 ? 123.854 116.337 77.365 1.00 73.93 137 LYS A O 1
ATOM 879 N N . ILE A 1 112 ? 122.767 118.256 76.856 1.00 77.40 138 ILE A N 1
ATOM 880 C CA . ILE A 1 112 ? 121.432 117.675 76.959 1.00 77.40 138 ILE A CA 1
ATOM 881 C C . ILE A 1 112 ? 120.960 117.107 75.624 1.00 77.40 138 ILE A C 1
ATOM 882 O O . ILE A 1 112 ? 119.885 116.493 75.561 1.00 77.40 138 ILE A O 1
ATOM 887 N N . LYS A 1 113 ? 121.743 117.272 74.560 1.00 77.51 139 LYS A N 1
ATOM 888 C CA . LYS A 1 113 ? 121.434 116.756 73.218 1.00 77.51 139 LYS A CA 1
ATOM 889 C C . LYS A 1 113 ? 120.139 117.440 72.781 1.00 77.51 139 LYS A C 1
ATOM 890 O O . LYS A 1 113 ? 120.015 118.663 72.955 1.00 77.51 139 LYS A O 1
ATOM 896 N N . ASN A 1 114 ? 119.167 116.720 72.222 1.00 74.85 140 ASN A N 1
ATOM 897 C CA . ASN A 1 114 ? 117.984 117.343 71.637 1.00 74.85 140 ASN A CA 1
ATOM 898 C C . ASN A 1 114 ? 116.786 117.400 72.579 1.00 74.85 140 ASN A C 1
ATOM 899 O O . ASN A 1 114 ? 116.283 118.485 72.883 1.00 74.85 140 ASN A O 1
ATOM 904 N N . ASN A 1 115 ? 116.321 116.249 73.047 1.00 71.61 141 ASN A N 1
ATOM 905 C CA . ASN A 1 115 ? 115.133 116.199 73.887 1.00 71.61 141 ASN A CA 1
ATOM 906 C C . ASN A 1 115 ? 115.077 114.872 74.631 1.00 71.61 141 ASN A C 1
ATOM 907 O O . ASN A 1 115 ? 114.326 113.971 74.236 1.00 71.61 141 ASN A O 1
ATOM 912 N N . PRO A 1 116 ? 115.858 114.708 75.700 1.00 75.44 142 PRO A N 1
ATOM 913 C CA . PRO A 1 116 ? 115.856 113.423 76.416 1.00 75.44 142 PRO A CA 1
ATOM 914 C C . PRO A 1 116 ? 114.501 113.033 76.971 1.00 75.44 142 PRO A C 1
ATOM 915 O O . PRO A 1 116 ? 114.185 111.838 77.023 1.00 75.44 142 PRO A O 1
ATOM 919 N N . PHE A 1 117 ? 113.687 113.998 77.388 1.00 73.80 143 PHE A N 1
ATOM 920 C CA . PHE A 1 117 ? 112.420 113.703 78.035 1.00 73.80 143 PHE A CA 1
ATOM 921 C C . PHE A 1 117 ? 111.374 114.720 77.611 1.00 73.80 143 PHE A C 1
ATOM 922 O O . PHE A 1 117 ? 111.647 115.922 77.584 1.00 73.80 143 PHE A O 1
ATOM 930 N N . VAL A 1 118 ? 110.181 114.234 77.266 1.00 71.40 144 VAL A N 1
ATOM 931 C CA . VAL A 1 118 ? 109.143 115.115 76.7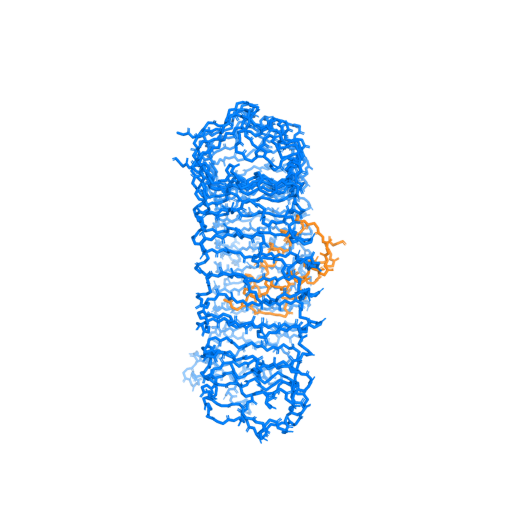40 1.00 71.40 144 VAL A CA 1
ATOM 932 C C . VAL A 1 118 ? 107.809 114.946 77.461 1.00 71.40 144 VAL A C 1
ATOM 933 O O . VAL A 1 118 ? 106.988 115.869 77.469 1.00 71.40 144 VAL A O 1
ATOM 937 N N . LYS A 1 119 ? 107.569 113.787 78.077 1.00 77.90 145 LYS A N 1
ATOM 938 C CA . LYS A 1 119 ? 106.239 113.578 78.641 1.00 77.90 145 LYS A CA 1
ATOM 939 C C . LYS A 1 119 ? 106.164 113.953 80.116 1.00 77.90 145 LYS A C 1
ATOM 940 O O . LYS A 1 119 ? 105.522 114.949 80.464 1.00 77.90 145 LYS A O 1
ATOM 946 N N . GLN A 1 120 ? 106.842 113.184 80.964 1.00 77.74 146 GLN A N 1
ATOM 947 C CA . GLN A 1 120 ? 107.005 113.454 82.396 1.00 77.74 146 GLN A CA 1
ATOM 948 C C . GLN A 1 120 ? 105.767 114.108 83.009 1.00 77.74 146 GLN A C 1
ATOM 949 O O . GLN A 1 120 ? 105.813 115.197 83.580 1.00 77.74 146 GLN A O 1
ATOM 955 N N . LYS A 1 121 ? 104.643 113.409 82.875 1.00 80.44 147 LYS A N 1
ATOM 956 C CA . LYS A 1 121 ? 103.363 113.934 83.326 1.00 80.44 147 LYS A CA 1
ATOM 957 C C . LYS A 1 121 ? 103.233 113.987 84.842 1.00 80.44 147 LYS A C 1
ATOM 958 O O . LYS A 1 121 ? 102.306 114.636 85.340 1.00 80.44 147 LYS A O 1
ATOM 964 N N . ASN A 1 122 ? 104.123 113.329 85.588 1.00 77.00 148 ASN A N 1
ATOM 965 C CA . ASN A 1 122 ? 104.031 113.345 87.043 1.00 77.00 148 ASN A CA 1
ATOM 966 C C . ASN A 1 122 ? 105.393 113.555 87.694 1.00 77.00 148 ASN A C 1
ATOM 967 O O . ASN A 1 122 ? 105.657 113.016 88.774 1.00 77.00 148 ASN A O 1
ATOM 972 N N . LEU A 1 123 ? 106.264 114.341 87.065 1.00 71.04 149 LEU A N 1
ATOM 973 C CA . LEU A 1 123 ? 107.606 114.593 87.589 1.00 71.04 149 LEU A CA 1
ATOM 974 C C . LEU A 1 123 ? 107.549 115.844 88.455 1.00 71.04 149 LEU A C 1
ATOM 975 O O . LEU A 1 123 ? 107.749 116.961 87.981 1.00 71.04 149 LEU A O 1
ATOM 980 N N . ILE A 1 124 ? 107.271 115.653 89.747 1.00 70.58 150 ILE A N 1
ATOM 981 C CA . ILE A 1 124 ? 107.106 116.790 90.651 1.00 70.58 150 ILE A CA 1
ATOM 982 C C . ILE A 1 124 ? 108.432 117.512 90.863 1.00 70.58 150 ILE A C 1
ATOM 983 O O . ILE A 1 124 ? 108.507 118.743 90.771 1.00 70.58 150 ILE A O 1
ATOM 988 N N . THR A 1 125 ? 109.494 116.766 91.146 1.00 64.69 151 THR A N 1
ATOM 989 C CA . THR A 1 125 ? 110.782 117.344 91.492 1.00 64.69 151 THR A CA 1
ATOM 990 C C . THR A 1 125 ? 111.881 116.654 90.701 1.00 64.69 151 THR A C 1
ATOM 991 O O . THR A 1 125 ? 111.874 115.428 90.554 1.00 64.69 151 THR A O 1
ATOM 995 N N . LEU A 1 126 ? 112.823 117.442 90.194 1.00 62.63 152 LEU A N 1
ATOM 996 C CA . LEU A 1 126 ? 113.956 116.919 89.448 1.00 62.63 152 LEU A CA 1
ATOM 997 C C . LEU A 1 126 ? 115.215 117.644 89.889 1.00 62.63 152 LEU A C 1
ATOM 998 O O . LEU A 1 126 ? 115.186 118.851 90.143 1.00 62.63 152 LEU A O 1
ATOM 1003 N N . ASP A 1 127 ? 116.320 116.908 89.975 1.00 63.38 153 ASP A N 1
ATOM 1004 C CA . ASP A 1 127 ? 117.602 117.469 90.375 1.00 63.38 153 ASP A CA 1
ATOM 1005 C C . ASP A 1 127 ? 118.648 117.182 89.310 1.00 63.38 153 ASP A C 1
ATOM 1006 O O . ASP A 1 127 ? 118.712 116.068 88.781 1.00 63.38 153 ASP A O 1
ATOM 1011 N N . LEU A 1 128 ? 119.464 118.189 89.003 1.00 65.44 154 LEU A N 1
ATOM 1012 C CA . LEU A 1 128 ? 120.695 118.039 88.224 1.00 65.44 154 LEU A CA 1
ATOM 1013 C C . LEU A 1 128 ? 121.702 118.963 88.901 1.00 65.44 154 LEU A C 1
ATOM 1014 O O . LEU A 1 128 ? 121.783 120.149 88.570 1.00 65.44 154 LEU A O 1
ATOM 1019 N N . SER A 1 129 ? 122.463 118.424 89.853 1.00 67.15 155 SER A N 1
ATOM 1020 C CA . SER A 1 129 ? 123.219 119.277 90.763 1.00 67.15 155 SER A CA 1
ATOM 1021 C C . SER A 1 129 ? 124.657 119.511 90.308 1.00 67.15 155 SER A C 1
ATOM 1022 O O . SER A 1 129 ? 125.047 120.651 90.049 1.00 67.15 155 SER A O 1
ATOM 1025 N N . HIS A 1 130 ? 125.453 118.448 90.207 1.00 70.93 156 HIS A N 1
ATOM 1026 C CA . HIS A 1 130 ? 126.888 118.611 90.001 1.00 70.93 156 HIS A CA 1
ATOM 1027 C C . HIS A 1 130 ? 127.344 117.965 88.701 1.00 70.93 156 HIS A C 1
ATOM 1028 O O . HIS A 1 130 ? 128.350 117.249 88.676 1.00 70.93 156 HIS A O 1
ATOM 1035 N N . ASN A 1 131 ? 126.612 118.210 87.617 1.00 72.72 157 ASN A N 1
ATOM 1036 C CA . ASN A 1 131 ? 126.930 117.569 86.347 1.00 72.72 157 ASN A CA 1
ATOM 1037 C C . ASN A 1 131 ? 128.027 118.320 85.600 1.00 72.72 157 ASN A C 1
ATOM 1038 O O . ASN A 1 131 ? 129.098 117.768 85.327 1.00 72.72 157 ASN A O 1
ATOM 1043 N N . GLY A 1 132 ? 127.780 119.583 85.273 1.00 72.12 158 GLY A N 1
ATOM 1044 C CA . GLY A 1 132 ? 128.664 120.331 84.403 1.00 72.12 158 GLY A CA 1
ATOM 1045 C C . GLY A 1 132 ? 127.864 121.046 83.338 1.00 72.12 158 GLY A C 1
ATOM 1046 O O . GLY A 1 132 ? 128.414 121.557 82.359 1.00 72.12 158 GLY A O 1
ATOM 1047 N N . LEU A 1 133 ? 126.549 121.074 83.536 1.00 75.66 159 LEU A N 1
ATOM 1048 C CA . LEU A 1 133 ? 125.641 121.690 82.580 1.00 75.66 159 LEU A CA 1
ATOM 1049 C C . LEU A 1 133 ? 125.939 123.177 82.429 1.00 75.66 159 LEU A C 1
ATOM 1050 O O . LEU A 1 133 ? 126.289 123.860 83.394 1.00 75.66 159 LEU A O 1
ATOM 1055 N N . SER A 1 134 ? 125.796 123.679 81.200 1.00 76.21 160 SER A N 1
ATOM 1056 C CA . SER A 1 134 ? 126.112 125.067 80.883 1.00 76.21 160 SER A CA 1
ATOM 1057 C C . SER A 1 134 ? 124.957 125.754 80.165 1.00 76.21 160 SER A C 1
ATOM 1058 O O . SER A 1 134 ? 125.177 126.643 79.338 1.00 76.21 160 SER A O 1
ATOM 1061 N N . SER A 1 135 ? 123.728 125.366 80.472 1.00 77.92 161 SER A N 1
ATOM 1062 C CA . SER A 1 135 ? 122.540 125.940 79.846 1.00 77.92 161 SER A CA 1
ATOM 1063 C C . SER A 1 135 ? 121.325 125.489 80.649 1.00 77.92 161 SER A C 1
ATOM 1064 O O . SER A 1 135 ? 121.457 124.846 81.698 1.00 77.92 161 SER A O 1
ATOM 1067 N N . THR A 1 136 ? 120.133 125.829 80.153 1.00 75.41 162 THR A N 1
ATOM 1068 C CA . THR A 1 136 ? 118.894 125.375 80.772 1.00 75.41 162 THR A CA 1
ATOM 1069 C C . THR A 1 136 ? 117.888 124.871 79.740 1.00 75.41 162 THR A C 1
ATOM 1070 O O . THR A 1 136 ? 116.695 124.765 80.052 1.00 75.41 162 THR A O 1
ATOM 1074 N N . LYS A 1 137 ? 118.334 124.551 78.527 1.00 74.48 163 LYS A N 1
ATOM 1075 C CA . LYS A 1 137 ? 117.448 124.035 77.490 1.00 74.48 163 LYS A CA 1
ATOM 1076 C C . LYS A 1 137 ? 117.257 122.540 77.713 1.00 74.48 163 LYS A C 1
ATOM 1077 O O . LYS A 1 137 ? 118.097 121.731 77.306 1.00 74.48 163 LYS A O 1
ATOM 1083 N N . LEU A 1 138 ? 116.151 122.168 78.359 1.00 75.58 164 LEU A N 1
ATOM 1084 C CA . LEU A 1 138 ? 115.862 120.766 78.631 1.00 75.58 164 LEU A CA 1
ATOM 1085 C C . LEU A 1 138 ? 114.932 120.134 77.604 1.00 75.58 164 LEU A C 1
ATOM 1086 O O . LEU A 1 138 ? 114.999 118.917 77.402 1.00 75.58 164 LEU A O 1
ATOM 1091 N N . GLY A 1 139 ? 114.077 120.924 76.958 1.00 78.25 165 GLY A N 1
ATOM 1092 C CA . GLY A 1 139 ? 113.165 120.416 75.952 1.00 78.25 165 GLY A CA 1
ATOM 1093 C C . GLY A 1 139 ? 112.891 121.419 74.850 1.00 78.25 165 GLY A C 1
ATOM 1094 O O . GLY A 1 139 ? 113.662 122.365 74.666 1.00 78.25 165 GLY A O 1
ATOM 1095 N N . THR A 1 140 ? 111.802 121.229 74.105 1.00 76.13 166 THR A N 1
ATOM 1096 C CA . THR A 1 140 ? 111.451 122.122 73.006 1.00 76.13 166 THR A CA 1
ATOM 1097 C C . THR A 1 140 ? 110.092 122.783 73.181 1.00 76.13 166 THR A C 1
ATOM 1098 O O . THR A 1 140 ? 109.975 124.000 72.999 1.00 76.13 166 THR A O 1
ATOM 1102 N N . GLN A 1 141 ? 109.061 122.021 73.525 1.00 73.59 167 GLN A N 1
ATOM 1103 C CA . GLN A 1 141 ? 107.694 122.511 73.577 1.00 73.59 167 GLN A CA 1
ATOM 1104 C C . GLN A 1 141 ? 107.206 122.573 75.023 1.00 73.59 167 GLN A C 1
ATOM 1105 O O . GLN A 1 141 ? 107.976 122.377 75.969 1.00 73.59 167 GLN A O 1
ATOM 1111 N N . VAL A 1 142 ? 105.913 122.869 75.187 1.00 72.51 168 VAL A N 1
ATOM 1112 C CA . VAL A 1 142 ? 105.307 122.895 76.513 1.00 72.51 168 VAL A CA 1
ATOM 1113 C C . VAL A 1 142 ? 105.519 121.549 77.184 1.00 72.51 168 VAL A C 1
ATOM 1114 O O . VAL A 1 142 ? 105.214 120.494 76.615 1.00 72.51 168 VAL A O 1
ATOM 1118 N N . GLN A 1 143 ? 106.037 121.583 78.404 1.00 71.45 169 GLN A N 1
ATOM 1119 C CA . GLN A 1 143 ? 106.649 120.416 79.019 1.00 71.45 169 GLN A CA 1
ATOM 1120 C C . GLN A 1 143 ? 106.842 120.740 80.498 1.00 71.45 169 GLN A C 1
ATOM 1121 O O . GLN A 1 143 ? 106.675 121.890 80.916 1.00 71.45 169 GLN A O 1
ATOM 1127 N N . LEU A 1 144 ? 107.190 119.728 81.295 1.00 70.07 170 LEU A N 1
ATOM 1128 C CA . LEU A 1 144 ? 107.395 119.905 82.733 1.00 70.07 170 LEU A CA 1
ATOM 1129 C C . LEU A 1 144 ? 106.139 120.464 83.392 1.00 70.07 170 LEU A C 1
ATOM 1130 O O . LEU A 1 144 ? 106.205 121.332 84.263 1.00 70.07 170 LEU A O 1
ATOM 1135 N N . GLU A 1 145 ? 104.979 119.957 82.966 1.00 74.36 171 GLU A N 1
ATOM 1136 C CA . GLU A 1 145 ? 103.703 120.510 83.402 1.00 74.36 171 GLU A CA 1
ATOM 1137 C C . GLU A 1 145 ? 103.461 120.331 84.893 1.00 74.36 171 GLU A C 1
ATOM 1138 O O . GLU A 1 145 ? 102.547 120.959 85.436 1.00 74.36 171 GLU A O 1
ATOM 1144 N N . ASN A 1 146 ? 104.244 119.488 85.565 1.00 73.06 172 ASN A N 1
ATOM 1145 C CA . ASN A 1 146 ? 104.080 119.289 86.998 1.00 73.06 172 ASN A CA 1
ATOM 1146 C C . ASN A 1 146 ? 105.394 119.376 87.766 1.00 73.06 172 ASN A C 1
ATOM 1147 O O . ASN A 1 146 ? 105.449 118.931 88.918 1.00 73.06 172 ASN A O 1
ATOM 1152 N N . LEU A 1 147 ? 106.448 119.938 87.175 1.00 68.04 173 LEU A N 1
ATOM 1153 C CA . LEU A 1 147 ? 107.716 120.072 87.885 1.00 68.04 173 LEU A CA 1
ATOM 1154 C C . LEU A 1 147 ? 107.622 121.244 88.850 1.00 68.04 173 LEU A C 1
ATOM 1155 O O . LEU A 1 147 ? 107.628 122.406 88.436 1.00 68.04 173 LEU A O 1
ATOM 1160 N N . GLN A 1 148 ? 107.542 120.933 90.142 1.00 70.76 174 GLN A N 1
ATOM 1161 C CA . GLN A 1 148 ? 107.328 121.930 91.182 1.00 70.76 174 GLN A CA 1
ATOM 1162 C C . GLN A 1 148 ? 108.622 122.584 91.654 1.00 70.76 174 GLN A C 1
ATOM 1163 O O . GLN A 1 148 ? 108.656 123.801 91.865 1.00 70.76 174 GLN A O 1
ATOM 1169 N N . GLU A 1 149 ? 109.695 121.808 91.817 1.00 62.79 175 GLU A N 1
ATOM 1170 C CA . GLU A 1 149 ? 110.929 122.303 92.432 1.00 62.79 175 GLU A CA 1
ATOM 1171 C C . GLU A 1 149 ? 112.128 121.767 91.654 1.00 62.79 175 GLU A C 1
ATOM 1172 O O . GLU A 1 149 ? 112.627 120.676 91.934 1.00 62.79 175 GLU A O 1
ATOM 1178 N N . LEU A 1 150 ? 112.589 122.543 90.681 1.00 60.92 176 LEU A N 1
ATOM 1179 C CA . LEU A 1 150 ? 113.813 122.212 89.976 1.00 60.92 176 LEU A CA 1
ATOM 1180 C C . LEU A 1 150 ? 115.024 122.532 90.847 1.00 60.92 176 LEU A C 1
ATOM 1181 O O . LEU A 1 150 ? 114.963 123.353 91.765 1.00 60.92 176 LEU A O 1
ATOM 1186 N N . LEU A 1 151 ? 116.140 121.871 90.546 1.00 63.30 177 LEU A N 1
ATOM 1187 C CA . LEU A 1 151 ? 117.385 122.060 91.291 1.00 63.30 177 LEU A CA 1
ATOM 1188 C C . LEU A 1 151 ? 118.552 122.009 90.311 1.00 63.30 177 LEU A C 1
ATOM 1189 O O . LEU A 1 151 ? 119.022 120.925 89.956 1.00 63.30 177 LEU A O 1
ATOM 1194 N N . LEU A 1 152 ? 119.016 123.178 89.877 1.00 63.78 178 LEU A N 1
ATOM 1195 C CA . LEU A 1 152 ? 120.283 123.298 89.156 1.00 63.78 178 LEU A CA 1
ATOM 1196 C C . LEU A 1 152 ? 121.318 123.789 90.165 1.00 63.78 178 LEU A C 1
ATOM 1197 O O . LEU A 1 152 ? 121.707 124.956 90.189 1.00 63.78 178 LEU A O 1
ATOM 1202 N N . SER A 1 153 ? 121.768 122.861 91.011 1.00 66.54 179 SER A N 1
ATOM 1203 C CA . SER A 1 153 ? 122.438 123.246 92.250 1.00 66.54 179 SER A CA 1
ATOM 1204 C C . SER A 1 153 ? 123.829 123.817 92.006 1.00 66.54 179 SER A C 1
ATOM 1205 O O . SER A 1 153 ? 124.208 124.810 92.636 1.00 66.54 179 SER A O 1
ATOM 1208 N N . ASN A 1 154 ? 124.624 123.192 91.137 1.00 68.05 180 ASN A N 1
ATOM 1209 C CA . ASN A 1 154 ? 126.017 123.620 90.977 1.00 68.05 180 ASN A CA 1
ATOM 1210 C C . ASN A 1 154 ? 126.455 123.323 89.541 1.00 68.05 180 ASN A C 1
ATOM 1211 O O . ASN A 1 154 ? 126.956 122.237 89.242 1.00 68.05 180 ASN A O 1
ATOM 1216 N N . ASN A 1 155 ? 126.309 124.320 88.673 1.00 72.60 181 ASN A N 1
ATOM 1217 C CA . ASN A 1 155 ? 126.610 124.138 87.259 1.00 72.60 181 ASN A CA 1
ATOM 1218 C C . ASN A 1 155 ? 127.597 125.196 86.790 1.00 72.60 181 ASN A C 1
ATOM 1219 O O . ASN A 1 155 ? 128.165 125.926 87.610 1.00 72.60 181 ASN A O 1
ATOM 1224 N N . LYS A 1 156 ? 127.822 125.285 85.483 1.00 74.84 182 LYS A N 1
ATOM 1225 C CA . LYS A 1 156 ? 128.690 126.306 84.906 1.00 74.84 182 LYS A CA 1
ATOM 1226 C C . LYS A 1 156 ? 127.895 127.268 84.029 1.00 74.84 182 LYS A C 1
ATOM 1227 O O . LYS A 1 156 ? 128.360 127.711 82.978 1.00 74.84 182 LYS A O 1
ATOM 1233 N N . ILE A 1 157 ? 126.680 127.599 84.463 1.00 76.66 183 ILE A N 1
ATOM 1234 C CA . ILE A 1 157 ? 125.840 128.533 83.726 1.00 76.66 183 ILE A CA 1
ATOM 1235 C C . ILE A 1 157 ? 126.443 129.927 83.811 1.00 76.66 183 ILE A C 1
ATOM 1236 O O . ILE A 1 157 ? 126.826 130.390 84.893 1.00 76.66 183 ILE A O 1
ATOM 1241 N N . GLN A 1 158 ? 126.531 130.608 82.667 1.00 77.51 184 GLN A N 1
ATOM 1242 C CA . GLN A 1 158 ? 127.129 131.937 82.607 1.00 77.51 184 GLN A CA 1
ATOM 1243 C C . GLN A 1 158 ? 126.170 133.005 82.097 1.00 77.51 184 GLN A C 1
ATOM 1244 O O . GLN A 1 158 ? 126.602 134.140 81.864 1.00 77.51 184 GLN A O 1
ATOM 1250 N N . ALA A 1 159 ? 124.892 132.684 81.927 1.00 80.60 185 ALA A N 1
ATOM 1251 C CA . ALA A 1 159 ? 123.900 133.648 81.457 1.00 80.60 185 ALA A CA 1
ATOM 1252 C C . ALA A 1 159 ? 122.518 133.025 81.606 1.00 80.60 185 ALA A C 1
ATOM 1253 O O . ALA A 1 159 ? 122.376 131.861 81.990 1.00 80.60 185 ALA A O 1
ATOM 1255 N N . LEU A 1 160 ? 121.496 133.816 81.285 1.00 82.42 186 LEU A N 1
ATOM 1256 C CA . LEU A 1 160 ? 120.115 133.347 81.258 1.00 82.42 186 LEU A CA 1
ATOM 1257 C C . LEU A 1 160 ? 119.387 134.083 80.145 1.00 82.42 186 LEU A C 1
ATOM 1258 O O . LEU A 1 160 ? 119.565 135.295 79.987 1.00 82.42 186 LEU A O 1
ATOM 1263 N N . LYS A 1 161 ? 118.583 133.354 79.371 1.00 81.61 187 LYS A N 1
ATOM 1264 C CA . LYS A 1 161 ? 117.850 133.925 78.251 1.00 81.61 187 LYS A CA 1
ATOM 1265 C C . LYS A 1 161 ? 116.416 133.413 78.251 1.00 81.61 187 LYS A C 1
ATOM 1266 O O . LYS A 1 161 ? 116.127 132.325 78.757 1.00 81.61 187 LYS A O 1
ATOM 1272 N N . SER A 1 162 ? 115.516 134.220 77.681 1.00 85.48 188 SER A N 1
ATOM 1273 C CA . SER A 1 162 ? 114.107 133.842 77.624 1.00 85.48 188 SER A CA 1
ATOM 1274 C C . SER A 1 162 ? 113.890 132.616 76.747 1.00 85.48 188 SER A C 1
ATOM 1275 O O . SER A 1 162 ? 113.120 131.717 77.108 1.00 85.48 188 SER A O 1
ATOM 1278 N N . GLU A 1 163 ? 114.552 132.563 75.589 1.00 84.06 189 GLU A N 1
ATOM 1279 C CA . GLU A 1 163 ? 114.368 131.433 74.684 1.00 84.06 189 GLU A CA 1
ATOM 1280 C C . GLU A 1 163 ? 114.867 130.131 75.296 1.00 84.06 189 GLU A C 1
ATOM 1281 O O . GLU A 1 163 ? 114.330 129.061 74.991 1.00 84.06 189 GLU A O 1
ATOM 1287 N N . GLU A 1 164 ? 115.886 130.196 76.154 1.00 80.16 190 GLU A N 1
ATOM 1288 C CA . GLU A 1 164 ? 116.352 129.008 76.857 1.00 80.16 190 GLU A CA 1
ATOM 1289 C C . GLU A 1 164 ? 115.356 128.511 77.895 1.00 80.16 190 GLU A C 1
ATOM 1290 O O . GLU A 1 164 ? 115.484 127.371 78.353 1.00 80.16 190 GLU A O 1
ATOM 1296 N N . LEU A 1 165 ? 114.377 129.330 78.276 1.00 80.07 191 LEU A N 1
ATOM 1297 C CA . LEU A 1 165 ? 113.368 128.948 79.255 1.00 80.07 191 LEU A CA 1
ATOM 1298 C C . LEU A 1 165 ? 111.967 128.902 78.660 1.00 80.07 191 LEU A C 1
ATOM 1299 O O . LEU A 1 165 ? 110.996 128.730 79.407 1.00 80.07 191 LEU A O 1
ATOM 1304 N N . ASP A 1 166 ? 111.835 129.049 77.338 1.00 84.76 192 ASP A N 1
ATOM 1305 C CA . ASP A 1 166 ? 110.519 129.030 76.710 1.00 84.76 192 ASP A CA 1
ATOM 1306 C C . ASP A 1 166 ? 109.772 127.733 76.981 1.00 84.76 192 ASP A C 1
ATOM 1307 O O . ASP A 1 166 ? 108.536 127.721 76.948 1.00 84.76 192 ASP A O 1
ATOM 1312 N N . ILE A 1 167 ? 110.494 126.642 77.250 1.00 80.57 193 ILE A N 1
ATOM 1313 C CA . ILE A 1 167 ? 109.869 125.386 77.644 1.00 80.57 193 ILE A CA 1
ATOM 1314 C C . ILE A 1 167 ? 109.177 125.478 78.992 1.00 80.57 193 ILE A C 1
ATOM 1315 O O . ILE A 1 167 ? 108.445 124.557 79.369 1.00 80.57 193 ILE A O 1
ATOM 1320 N N . PHE A 1 168 ? 109.395 126.566 79.730 1.00 78.27 194 PHE A N 1
ATOM 1321 C CA . PHE A 1 168 ? 108.719 126.814 80.995 1.00 78.27 194 PHE A CA 1
ATOM 1322 C C . PHE A 1 168 ? 107.541 127.766 80.830 1.00 78.27 194 PHE A C 1
ATOM 1323 O O . PHE A 1 168 ? 107.275 128.586 81.716 1.00 78.27 194 PHE A O 1
ATOM 1331 N N . ALA A 1 169 ? 106.835 127.677 79.701 1.00 81.04 195 ALA A N 1
ATOM 1332 C CA . ALA A 1 169 ? 105.759 128.620 79.417 1.00 81.04 195 ALA A CA 1
ATOM 1333 C C . ALA A 1 169 ? 104.638 128.517 80.443 1.00 81.04 195 ALA A C 1
ATOM 1334 O O . ALA A 1 169 ? 104.090 129.537 80.877 1.00 81.04 195 ALA A O 1
ATOM 1336 N N . ASN A 1 170 ? 104.281 127.301 80.841 1.00 85.12 196 ASN A N 1
ATOM 1337 C CA . ASN A 1 170 ? 103.193 127.071 81.786 1.00 85.12 196 ASN A CA 1
ATOM 1338 C C . ASN A 1 170 ? 103.611 126.057 82.841 1.00 85.12 196 ASN A C 1
ATOM 1339 O O . ASN A 1 170 ? 102.860 125.150 83.204 1.00 85.12 196 ASN A O 1
ATOM 1344 N N . SER A 1 171 ? 104.829 126.204 83.351 1.00 78.74 197 SER A N 1
ATOM 1345 C CA . SER A 1 171 ? 105.355 125.340 84.398 1.00 78.74 197 SER A CA 1
ATOM 1346 C C . SER A 1 171 ? 105.308 126.077 85.728 1.00 78.74 197 SER A C 1
ATOM 1347 O O . SER A 1 171 ? 105.852 127.178 85.852 1.00 78.74 197 SER A O 1
ATOM 1350 N N . SER A 1 172 ? 104.659 125.468 86.717 1.00 78.42 198 SER A N 1
ATOM 1351 C CA . SER A 1 172 ? 104.536 126.058 88.048 1.00 78.42 198 SER A CA 1
ATOM 1352 C C . SER A 1 172 ? 105.750 125.646 88.872 1.00 78.42 198 SER A C 1
ATOM 1353 O O . SER A 1 172 ? 105.872 124.492 89.288 1.00 78.42 198 SER A O 1
ATOM 1356 N N . LEU A 1 173 ? 106.651 126.595 89.111 1.00 70.82 199 LEU A N 1
ATOM 1357 C CA . LEU A 1 173 ? 107.850 126.363 89.904 1.00 70.82 199 LEU A CA 1
ATOM 1358 C C . LEU A 1 173 ? 107.651 126.921 91.305 1.00 70.82 199 LEU A C 1
ATOM 1359 O O . LEU A 1 173 ? 107.191 128.056 91.467 1.00 70.82 199 LEU A O 1
ATOM 1364 N N . LYS A 1 174 ? 107.996 126.122 92.314 1.00 72.12 200 LYS A N 1
ATOM 1365 C CA . LYS A 1 174 ? 107.921 126.570 93.701 1.00 72.12 200 LYS A CA 1
ATOM 1366 C C . LYS A 1 174 ? 109.256 127.146 94.165 1.00 72.12 200 LYS A C 1
ATOM 1367 O O . LYS A 1 174 ? 109.324 128.296 94.610 1.00 72.12 200 LYS A O 1
ATOM 1373 N N . LYS A 1 175 ? 110.323 126.358 94.061 1.00 66.02 201 LYS A N 1
ATOM 1374 C CA . LYS A 1 175 ? 111.659 126.785 94.452 1.00 66.02 201 LYS A CA 1
ATOM 1375 C C . LYS A 1 175 ? 112.633 126.412 93.347 1.00 66.02 201 LYS A C 1
ATOM 1376 O O . LYS A 1 175 ? 112.828 125.227 93.063 1.00 66.02 201 LYS A O 1
ATOM 1382 N N . LEU A 1 176 ? 113.237 127.418 92.726 1.00 63.83 202 LEU A N 1
ATOM 1383 C CA . LEU A 1 176 ? 114.217 127.222 91.669 1.00 63.83 202 LEU A CA 1
ATOM 1384 C C . LEU A 1 176 ? 115.591 127.614 92.192 1.00 63.83 202 LEU A C 1
ATOM 1385 O O . LEU A 1 176 ? 115.782 128.738 92.666 1.00 63.83 202 LEU A O 1
ATOM 1390 N N . GLU A 1 177 ? 116.541 126.688 92.102 1.00 63.90 203 GLU A N 1
ATOM 1391 C CA . GLU A 1 177 ? 117.875 126.866 92.657 1.00 63.90 203 GLU A CA 1
ATOM 1392 C C . GLU A 1 177 ? 118.897 126.926 91.533 1.00 63.90 203 GLU A C 1
ATOM 1393 O O . GLU A 1 177 ? 118.968 126.013 90.704 1.00 63.90 203 GLU A O 1
ATOM 1399 N N . LEU A 1 178 ? 119.680 128.000 91.506 1.00 64.04 204 LEU A N 1
ATOM 1400 C CA . LEU A 1 178 ? 120.776 128.175 90.559 1.00 64.04 204 LEU A CA 1
ATOM 1401 C C . LEU A 1 178 ? 122.042 128.597 91.284 1.00 64.04 204 LEU A C 1
ATOM 1402 O O . LEU A 1 178 ? 122.815 129.421 90.794 1.00 64.04 204 LEU A O 1
ATOM 1407 N N . SER A 1 179 ? 122.277 128.032 92.463 1.00 64.17 205 SER A N 1
ATOM 1408 C CA . SER A 1 179 ? 123.378 128.474 93.298 1.00 64.17 205 SER A CA 1
ATOM 1409 C C . SER A 1 179 ? 124.716 128.018 92.724 1.00 64.17 205 SER A C 1
ATOM 1410 O O . SER A 1 179 ? 124.788 127.228 91.781 1.00 64.17 205 SER A O 1
ATOM 1413 N N . SER A 1 180 ? 125.787 128.574 93.290 1.00 69.97 206 SER A N 1
ATOM 1414 C CA . SER A 1 180 ? 127.155 128.105 93.067 1.00 69.97 206 SER A CA 1
ATOM 1415 C C . SER A 1 180 ? 127.506 128.017 91.582 1.00 69.97 206 SER A C 1
ATOM 1416 O O . SER A 1 180 ? 128.193 127.095 91.139 1.00 69.97 206 SER A O 1
ATOM 1419 N N . ASN A 1 181 ? 127.037 128.986 90.803 1.00 73.96 207 ASN A N 1
ATOM 1420 C CA . ASN A 1 181 ? 127.424 129.104 89.405 1.00 73.96 207 ASN A CA 1
ATOM 1421 C C . ASN A 1 181 ? 127.677 130.564 89.050 1.00 73.96 207 ASN A C 1
ATOM 1422 O O . ASN A 1 181 ? 126.846 131.438 89.305 1.00 73.96 207 ASN A O 1
ATOM 1427 N N . GLN A 1 182 ? 128.859 130.825 88.502 1.00 79.20 208 GLN A N 1
ATOM 1428 C CA . GLN A 1 182 ? 129.312 132.185 88.235 1.00 79.20 208 GLN A CA 1
ATOM 1429 C C . GLN A 1 182 ? 128.567 132.719 87.019 1.00 79.20 208 GLN A C 1
ATOM 1430 O O . GLN A 1 182 ? 128.748 132.222 85.903 1.00 79.20 208 GLN A O 1
ATOM 1436 N N . ILE A 1 183 ? 127.731 133.731 87.234 1.00 81.02 209 ILE A N 1
ATOM 1437 C CA . ILE A 1 183 ? 126.924 134.334 86.181 1.00 81.02 209 ILE A CA 1
ATOM 1438 C C . ILE A 1 183 ? 127.286 135.809 86.083 1.00 81.02 209 ILE A C 1
ATOM 1439 O O . ILE A 1 183 ? 127.293 136.519 87.095 1.00 81.02 209 ILE A O 1
ATOM 1444 N N . LYS A 1 184 ? 127.583 136.268 84.865 1.00 81.95 210 LYS A N 1
ATOM 1445 C CA . LYS A 1 184 ? 127.909 137.668 84.623 1.00 81.95 210 LYS A CA 1
ATOM 1446 C C . LYS A 1 184 ? 127.032 138.266 83.530 1.00 81.95 210 LYS A C 1
ATOM 1447 O O . LYS A 1 184 ? 127.462 139.176 82.817 1.00 81.95 210 LYS A O 1
ATOM 1453 N N . GLU A 1 185 ? 125.803 137.774 83.387 1.00 84.21 211 GLU A N 1
ATOM 1454 C CA . GLU A 1 185 ? 124.869 138.348 82.428 1.00 84.21 211 GLU A CA 1
ATOM 1455 C C . GLU A 1 185 ? 123.468 137.822 82.704 1.00 84.21 211 GLU A C 1
ATOM 1456 O O . GLU A 1 185 ? 123.290 136.641 83.009 1.00 84.21 211 GLU A O 1
ATOM 1462 N N . PHE A 1 186 ? 122.483 138.710 82.584 1.00 86.05 212 PHE A N 1
ATOM 1463 C CA . PHE A 1 186 ? 121.066 138.363 82.675 1.00 86.05 212 PHE A CA 1
ATOM 1464 C C . PHE A 1 186 ? 120.381 139.038 81.489 1.00 86.05 212 PHE A C 1
ATOM 1465 O O . PHE A 1 186 ? 119.975 140.200 81.585 1.00 86.05 212 PHE A O 1
ATOM 1473 N N . SER A 1 187 ? 120.265 138.317 80.375 1.00 88.49 213 SER A N 1
ATOM 1474 C CA . SER A 1 187 ? 119.758 138.909 79.145 1.00 88.49 213 SER A CA 1
ATOM 1475 C C . SER A 1 187 ? 118.312 139.369 79.323 1.00 88.49 213 SER A C 1
ATOM 1476 O O . SER A 1 187 ? 117.531 138.722 80.024 1.00 88.49 213 SER A O 1
ATOM 1479 N N . PRO A 1 188 ? 117.928 140.486 78.682 1.00 92.52 214 PRO A N 1
ATOM 1480 C CA . PRO A 1 188 ? 116.613 141.090 78.952 1.00 92.52 214 PRO A CA 1
ATOM 1481 C C . PRO A 1 188 ? 115.444 140.136 78.764 1.00 92.52 214 PRO A C 1
ATOM 1482 O O . PRO A 1 188 ? 115.140 139.706 77.647 1.00 92.52 214 PRO A O 1
ATOM 1486 N N . GLY A 1 189 ? 114.785 139.808 79.870 1.00 89.51 215 GLY A N 1
ATOM 1487 C CA . GLY A 1 189 ? 113.647 138.915 79.866 1.00 89.51 215 GLY A CA 1
ATOM 1488 C C . GLY A 1 189 ? 114.058 137.497 80.199 1.00 89.51 215 GLY A C 1
ATOM 1489 O O . GLY A 1 189 ? 114.553 136.773 79.332 1.00 89.51 215 GLY A O 1
ATOM 1490 N N . CYS A 1 190 ? 113.882 137.096 81.444 1.00 83.97 216 CYS A N 1
ATOM 1491 C CA . CYS A 1 190 ? 114.195 135.725 81.830 1.00 83.97 216 CYS A CA 1
ATOM 1492 C C . CYS A 1 190 ? 113.091 135.052 82.625 1.00 83.97 216 CYS A C 1
ATOM 1493 O O . CYS A 1 190 ? 112.866 133.852 82.456 1.00 83.97 216 CYS A O 1
ATOM 1496 N N . PHE A 1 191 ? 112.395 135.791 83.484 1.00 83.88 217 PHE A N 1
ATOM 1497 C CA . PHE A 1 191 ? 111.563 135.180 84.505 1.00 83.88 217 PHE A CA 1
ATOM 1498 C C . PHE A 1 191 ? 110.077 135.461 84.354 1.00 83.88 217 PHE A C 1
ATOM 1499 O O . PHE A 1 191 ? 109.273 134.767 84.985 1.00 83.88 217 PHE A O 1
ATOM 1507 N N . HIS A 1 192 ? 109.684 136.451 83.555 1.00 82.22 218 HIS A N 1
ATOM 1508 C CA . HIS A 1 192 ? 108.281 136.564 83.187 1.00 82.22 218 HIS A CA 1
ATOM 1509 C C . HIS A 1 192 ? 107.927 135.690 81.991 1.00 82.22 218 HIS A C 1
ATOM 1510 O O . HIS A 1 192 ? 106.744 135.577 81.654 1.00 82.22 218 HIS A O 1
ATOM 1517 N N . ALA A 1 193 ? 108.922 135.071 81.347 1.00 78.73 219 ALA A N 1
ATOM 1518 C CA . ALA A 1 193 ? 108.638 133.978 80.422 1.00 78.73 219 ALA A CA 1
ATOM 1519 C C . ALA A 1 193 ? 108.146 132.749 81.174 1.00 78.73 219 ALA A C 1
ATOM 1520 O O . ALA A 1 193 ? 107.180 132.102 80.756 1.00 78.73 219 ALA A O 1
ATOM 1522 N N . ILE A 1 194 ? 108.800 132.417 82.287 1.00 75.42 220 ILE A N 1
ATOM 1523 C CA . ILE A 1 194 ? 108.346 131.328 83.140 1.00 75.42 220 ILE A CA 1
ATOM 1524 C C . ILE A 1 194 ? 106.998 131.697 83.741 1.00 75.42 220 ILE A C 1
ATOM 1525 O O . ILE A 1 194 ? 106.803 132.818 84.228 1.00 75.42 220 ILE A O 1
ATOM 1530 N N . GLY A 1 195 ? 106.055 130.756 83.697 1.00 74.45 221 GLY A N 1
ATOM 1531 C CA . GLY A 1 195 ? 104.685 131.083 84.052 1.00 74.45 221 GLY A CA 1
ATOM 1532 C C . GLY A 1 195 ? 104.521 131.483 85.505 1.00 74.45 221 GLY A C 1
ATOM 1533 O O . GLY A 1 195 ? 103.868 132.481 85.817 1.00 74.45 221 GLY A O 1
ATOM 1534 N N . ARG A 1 196 ? 105.100 130.706 86.415 1.00 77.46 222 ARG A N 1
ATOM 1535 C CA . ARG A 1 196 ? 104.892 130.917 87.844 1.00 77.46 222 ARG A CA 1
ATOM 1536 C C . ARG A 1 196 ? 106.190 130.724 88.623 1.00 77.46 222 ARG A C 1
ATOM 1537 O O . ARG A 1 196 ? 106.230 130.023 89.635 1.00 77.46 222 ARG A O 1
ATOM 1545 N N . LEU A 1 197 ? 107.280 131.332 88.153 1.00 72.86 223 LEU A N 1
ATOM 1546 C CA . LEU A 1 197 ? 108.509 131.310 88.937 1.00 72.86 223 LEU A CA 1
ATOM 1547 C C . LEU A 1 197 ? 108.290 131.994 90.280 1.00 72.86 223 LEU A C 1
ATOM 1548 O O . LEU A 1 197 ? 108.170 133.220 90.344 1.00 72.86 223 LEU A O 1
ATOM 1553 N N . PHE A 1 198 ? 108.254 131.212 91.359 1.00 72.05 224 PHE A N 1
ATOM 1554 C CA . PHE A 1 198 ? 107.901 131.721 92.678 1.00 72.05 224 PHE A CA 1
ATOM 1555 C C . PHE A 1 198 ? 109.128 131.964 93.550 1.00 72.05 224 PHE A C 1
ATOM 1556 O O . PHE A 1 198 ? 109.351 133.083 94.019 1.00 72.05 224 PHE A O 1
ATOM 1564 N N . GLY A 1 199 ? 109.926 130.929 93.784 1.00 65.81 225 GLY A N 1
ATOM 1565 C CA . GLY A 1 199 ? 111.138 131.059 94.558 1.00 65.81 225 GLY A CA 1
ATOM 1566 C C . GLY A 1 199 ? 112.353 131.146 93.663 1.00 65.81 225 GLY A C 1
ATOM 1567 O O . GLY A 1 199 ? 112.301 130.817 92.481 1.00 65.81 225 GLY A O 1
ATOM 1568 N N . LEU A 1 200 ? 113.462 131.592 94.241 1.00 62.48 226 LEU A N 1
ATOM 1569 C CA . LEU A 1 200 ? 114.692 131.732 93.470 1.00 62.48 226 LEU A CA 1
ATOM 1570 C C . LEU A 1 200 ? 115.863 131.797 94.433 1.00 62.48 226 LEU A C 1
ATOM 1571 O O . LEU A 1 200 ? 115.850 132.602 95.368 1.00 62.48 226 LEU A O 1
ATOM 1576 N N . PHE A 1 201 ? 116.862 130.951 94.212 1.00 63.62 227 PHE A N 1
ATOM 1577 C CA . PHE A 1 201 ? 118.065 130.903 95.030 1.00 63.62 227 PHE A CA 1
ATOM 1578 C C . PHE A 1 201 ? 119.251 131.309 94.167 1.00 63.62 227 PHE A C 1
ATOM 1579 O O . PHE A 1 201 ? 119.491 130.703 93.118 1.00 63.62 227 PHE A O 1
ATOM 1587 N N . LEU A 1 202 ? 119.988 132.325 94.603 1.00 63.85 228 LEU A N 1
ATOM 1588 C CA . LEU A 1 202 ? 121.223 132.750 93.948 1.00 63.85 228 LEU A CA 1
ATOM 1589 C C . LEU A 1 202 ? 122.355 132.821 94.961 1.00 63.85 228 LEU A C 1
ATOM 1590 O O . LEU A 1 202 ? 123.176 133.738 94.955 1.00 63.85 228 LEU A O 1
ATOM 1595 N N . ASN A 1 203 ? 122.399 131.848 95.861 1.00 61.87 229 ASN A N 1
ATOM 1596 C CA . ASN A 1 203 ? 123.404 131.852 96.909 1.00 61.87 229 ASN A CA 1
ATOM 1597 C C . ASN A 1 203 ? 124.797 131.641 96.332 1.00 61.87 229 ASN A C 1
ATOM 1598 O O . ASN A 1 203 ? 124.988 130.924 95.347 1.00 61.87 229 ASN A O 1
ATOM 1603 N N . ASN A 1 204 ? 125.773 132.292 96.961 1.00 68.62 230 ASN A N 1
ATOM 1604 C CA . ASN A 1 204 ? 127.193 132.050 96.710 1.00 68.62 230 ASN A CA 1
ATOM 1605 C C . ASN A 1 204 ? 127.577 132.316 95.255 1.00 68.62 230 ASN A C 1
ATOM 1606 O O . ASN A 1 204 ? 128.377 131.589 94.663 1.00 68.62 230 ASN A O 1
ATOM 1611 N N . VAL A 1 205 ? 127.007 133.366 94.673 1.00 73.80 231 VAL A N 1
ATOM 1612 C CA . VAL A 1 205 ? 127.444 133.887 93.383 1.00 73.80 231 VAL A CA 1
ATOM 1613 C C . VAL A 1 205 ? 127.661 135.387 93.526 1.00 73.80 231 VAL A C 1
ATOM 1614 O O . VAL A 1 205 ? 126.841 136.090 94.127 1.00 73.80 231 VAL A O 1
ATOM 1618 N N . GLN A 1 206 ? 128.777 135.874 92.991 1.00 80.57 232 GLN A N 1
ATOM 1619 C CA . GLN A 1 206 ? 129.147 137.281 93.131 1.00 80.57 232 GLN A CA 1
ATOM 1620 C C . GLN A 1 206 ? 128.307 138.112 92.171 1.00 80.57 232 GLN A C 1
ATOM 1621 O O . GLN A 1 206 ? 128.613 138.205 90.980 1.00 80.57 232 GLN A O 1
ATOM 1627 N N . LEU A 1 207 ? 127.238 138.721 92.685 1.00 80.86 233 LEU A N 1
ATOM 1628 C CA . LEU A 1 207 ? 126.423 139.627 91.881 1.00 80.86 233 LEU A CA 1
ATOM 1629 C C . LEU A 1 207 ? 126.871 141.077 92.057 1.00 80.86 233 LEU A C 1
ATOM 1630 O O . LEU A 1 207 ? 127.342 141.710 91.108 1.00 80.86 233 LEU A O 1
ATOM 1635 N N . GLY A 1 208 ? 126.746 141.602 93.273 1.00 86.59 234 GLY A N 1
ATOM 1636 C CA . GLY A 1 208 ? 127.266 142.904 93.615 1.00 86.59 234 GLY A CA 1
ATOM 1637 C C . GLY A 1 208 ? 126.654 144.060 92.849 1.00 86.59 234 GLY A C 1
ATOM 1638 O O . GLY A 1 208 ? 125.578 143.957 92.246 1.00 86.59 234 GLY A O 1
ATOM 1639 N N . PRO A 1 209 ? 127.338 145.202 92.887 1.00 89.44 235 PRO A N 1
ATOM 1640 C CA . PRO A 1 209 ? 126.894 146.364 92.112 1.00 89.44 235 PRO A CA 1
ATOM 1641 C C . PRO A 1 209 ? 127.072 146.144 90.618 1.00 89.44 235 PRO A C 1
ATOM 1642 O O . PRO A 1 209 ? 127.863 145.309 90.172 1.00 89.44 235 PRO A O 1
ATOM 1646 N N . SER A 1 210 ? 126.285 146.903 89.849 1.00 91.62 236 SER A N 1
ATOM 1647 C CA . SER A 1 210 ? 126.281 146.895 88.386 1.00 91.62 236 SER A CA 1
ATOM 1648 C C . SER A 1 210 ? 125.662 145.614 87.836 1.00 91.62 236 SER A C 1
ATOM 1649 O O . SER A 1 210 ? 125.471 145.482 86.623 1.00 91.62 236 SER A O 1
ATOM 1652 N N . LEU A 1 211 ? 125.344 144.669 88.717 1.00 89.81 237 LEU A N 1
ATOM 1653 C CA . LEU A 1 211 ? 124.628 143.455 88.347 1.00 89.81 237 LEU A CA 1
ATOM 1654 C C . LEU A 1 211 ? 123.312 143.319 89.091 1.00 89.81 237 LEU A C 1
ATOM 1655 O O . LEU A 1 211 ? 122.281 143.032 88.470 1.00 89.81 237 LEU A O 1
ATOM 1660 N N . THR A 1 212 ? 123.312 143.524 90.412 1.00 89.85 238 THR A N 1
ATOM 1661 C CA . THR A 1 212 ? 122.058 143.492 91.158 1.00 89.85 238 THR A CA 1
ATOM 1662 C C . THR A 1 212 ? 121.139 144.635 90.744 1.00 89.85 238 THR A C 1
ATOM 1663 O O . THR A 1 212 ? 119.911 144.504 90.820 1.00 89.85 238 THR A O 1
ATOM 1667 N N . GLU A 1 213 ? 121.714 145.743 90.270 1.00 91.80 239 GLU A N 1
ATOM 1668 C CA . GLU A 1 213 ? 120.910 146.889 89.858 1.00 91.80 239 GLU A CA 1
ATOM 1669 C C . GLU A 1 213 ? 120.022 146.550 88.666 1.00 91.80 239 GLU A C 1
ATOM 1670 O O . GLU A 1 213 ? 118.895 147.047 88.561 1.00 91.80 239 GLU A O 1
ATOM 1676 N N . LYS A 1 214 ? 120.517 145.722 87.744 1.00 88.45 240 LYS A N 1
ATOM 1677 C CA . LYS A 1 214 ? 119.685 145.282 86.631 1.00 88.45 240 LYS A CA 1
ATOM 1678 C C . LYS A 1 214 ? 118.932 144.000 86.961 1.00 88.45 240 LYS A C 1
ATOM 1679 O O . LYS A 1 214 ? 117.898 143.717 86.349 1.00 88.45 240 LYS A O 1
ATOM 1685 N N . LEU A 1 215 ? 119.431 143.219 87.921 1.00 86.95 241 LEU A N 1
ATOM 1686 C CA . LEU A 1 215 ? 118.692 142.048 88.378 1.00 86.95 241 LEU A CA 1
ATOM 1687 C C . LEU A 1 215 ? 117.363 142.448 89.008 1.00 86.95 241 LEU A C 1
ATOM 1688 O O . LEU A 1 215 ? 116.332 141.810 88.762 1.00 86.95 241 LEU A O 1
ATOM 1693 N N . CYS A 1 216 ? 117.361 143.511 89.815 1.00 88.76 242 CYS A N 1
ATOM 1694 C CA . CYS A 1 216 ? 116.109 143.964 90.413 1.00 88.76 242 CYS A CA 1
ATOM 1695 C C . CYS A 1 216 ? 115.152 144.491 89.349 1.00 88.76 242 CYS A C 1
ATOM 1696 O O . CYS A 1 216 ? 113.929 144.409 89.512 1.00 88.76 242 CYS A O 1
ATOM 1699 N N . LEU A 1 217 ? 115.689 145.038 88.255 1.00 87.28 243 LEU A N 1
ATOM 1700 C CA . LEU A 1 217 ? 114.845 145.398 87.119 1.00 87.28 243 LEU A CA 1
ATOM 1701 C C . LEU A 1 217 ? 114.236 144.162 86.473 1.00 87.28 243 LEU A C 1
ATOM 1702 O O . LEU A 1 217 ? 113.036 144.131 86.179 1.00 87.28 243 LEU A O 1
ATOM 1707 N N . GLU A 1 218 ? 115.054 143.139 86.226 1.00 87.10 244 GLU A N 1
ATOM 1708 C CA . GLU A 1 218 ? 114.562 141.951 85.536 1.00 87.10 244 GLU A CA 1
ATOM 1709 C C . GLU A 1 218 ? 113.487 141.242 86.346 1.00 87.10 244 GLU A C 1
ATOM 1710 O O . GLU A 1 218 ? 112.446 140.851 85.806 1.00 87.10 244 GLU A O 1
ATOM 1716 N N . LEU A 1 219 ? 113.718 141.070 87.647 1.00 84.10 245 LEU A N 1
ATOM 1717 C CA . LEU A 1 219 ? 112.721 140.431 88.496 1.00 84.10 245 LEU A CA 1
ATOM 1718 C C . LEU A 1 219 ? 111.465 141.272 88.649 1.00 84.10 245 LEU A C 1
ATOM 1719 O O . LEU A 1 219 ? 110.460 140.767 89.159 1.00 84.10 245 LEU A O 1
ATOM 1724 N N . ALA A 1 220 ? 111.496 142.536 88.239 1.00 83.02 246 ALA A N 1
ATOM 1725 C CA . ALA A 1 220 ? 110.286 143.341 88.266 1.00 83.02 246 ALA A CA 1
ATOM 1726 C C . ALA A 1 220 ? 109.258 142.768 87.302 1.00 83.02 246 ALA A C 1
ATOM 1727 O O . ALA A 1 220 ? 109.593 142.285 86.217 1.00 83.02 246 ALA A O 1
ATOM 1729 N N . ASN A 1 221 ? 107.993 142.818 87.718 1.00 82.73 247 ASN A N 1
ATOM 1730 C CA . ASN A 1 221 ? 106.894 142.209 86.974 1.00 82.73 247 ASN A CA 1
ATOM 1731 C C . ASN A 1 221 ? 107.121 140.709 86.789 1.00 82.73 247 ASN A C 1
ATOM 1732 O O . ASN A 1 221 ? 106.842 140.140 85.732 1.00 82.73 247 ASN A O 1
ATOM 1737 N N . THR A 1 222 ? 107.641 140.069 87.837 1.00 78.44 248 THR A N 1
ATOM 1738 C CA . THR A 1 222 ? 107.795 138.623 87.920 1.00 78.44 248 THR A CA 1
ATOM 1739 C C . THR A 1 222 ? 107.311 138.164 89.287 1.00 78.44 248 THR A C 1
ATOM 1740 O O . THR A 1 222 ? 107.617 138.794 90.303 1.00 78.44 248 THR A O 1
ATOM 1744 N N . SER A 1 223 ? 106.557 137.066 89.314 1.00 72.28 249 SER A N 1
ATOM 1745 C CA . SER A 1 223 ? 105.905 136.631 90.543 1.00 72.28 249 SER A CA 1
ATOM 1746 C C . SER A 1 223 ? 106.859 135.911 91.488 1.00 72.28 249 SER A C 1
ATOM 1747 O O . SER A 1 223 ? 106.586 134.782 91.906 1.00 72.28 249 SER A O 1
ATOM 1750 N N . ILE A 1 224 ? 107.962 136.558 91.852 1.00 68.15 250 ILE A N 1
ATOM 1751 C CA . ILE A 1 224 ? 108.930 135.978 92.776 1.00 68.15 250 ILE A CA 1
ATOM 1752 C C . ILE A 1 224 ? 108.595 136.427 94.193 1.00 68.15 250 ILE A C 1
ATOM 1753 O O . ILE A 1 224 ? 108.331 137.610 94.436 1.00 68.15 250 ILE A O 1
ATOM 1758 N N . ARG A 1 225 ? 108.590 135.478 95.127 1.00 69.31 251 ARG A N 1
ATOM 1759 C CA . ARG A 1 225 ? 108.223 135.746 96.510 1.00 69.31 251 ARG A CA 1
ATOM 1760 C C . ARG A 1 225 ? 109.421 135.652 97.447 1.00 69.31 251 ARG A C 1
ATOM 1761 O O . ARG A 1 225 ? 109.724 136.611 98.162 1.00 69.31 251 ARG A O 1
ATOM 1769 N N . ASN A 1 226 ? 110.113 134.519 97.462 1.00 63.75 252 ASN A N 1
ATOM 1770 C CA . ASN A 1 226 ? 111.333 134.361 98.237 1.00 63.75 252 ASN A CA 1
ATOM 1771 C C . ASN A 1 226 ? 112.541 134.767 97.405 1.00 63.75 252 ASN A C 1
ATOM 1772 O O . ASN A 1 226 ? 112.515 134.744 96.174 1.00 63.75 252 ASN A O 1
ATOM 1777 N N . LEU A 1 227 ? 113.612 135.135 98.096 1.00 61.27 253 LEU A N 1
ATOM 1778 C CA . LEU A 1 227 ? 114.874 135.417 97.433 1.00 61.27 253 LEU A CA 1
ATOM 1779 C C . LEU A 1 227 ? 115.981 135.285 98.462 1.00 61.27 253 LEU A C 1
ATOM 1780 O O . LEU A 1 227 ? 115.780 135.596 99.638 1.00 61.27 253 LEU A O 1
ATOM 1785 N N . SER A 1 228 ? 117.142 134.816 98.018 1.00 61.75 254 SER A N 1
ATOM 1786 C CA . SER A 1 228 ? 118.269 134.580 98.911 1.00 61.75 254 SER A CA 1
ATOM 1787 C C . SER A 1 228 ? 119.549 134.911 98.162 1.00 61.75 254 SER A C 1
ATOM 1788 O O . SER A 1 228 ? 119.897 134.229 97.195 1.00 61.75 254 SER A O 1
ATOM 1791 N N . LEU A 1 229 ? 120.240 135.957 98.604 1.00 61.79 255 LEU A N 1
ATOM 1792 C CA . LEU A 1 229 ? 121.530 136.356 98.054 1.00 61.79 255 LEU A CA 1
ATOM 1793 C C . LEU A 1 229 ? 122.645 136.136 99.069 1.00 61.79 255 LEU A C 1
ATOM 1794 O O . LEU A 1 229 ? 123.586 136.924 99.162 1.00 61.79 255 LEU A O 1
ATOM 1799 N N . SER A 1 230 ? 122.539 135.066 99.852 1.00 62.02 256 SER A N 1
ATOM 1800 C CA . SER A 1 230 ? 123.533 134.792 100.877 1.00 62.02 256 SER A CA 1
ATOM 1801 C C . SER A 1 230 ? 124.904 134.589 100.251 1.00 62.02 256 SER A C 1
ATOM 1802 O O . SER A 1 230 ? 125.047 133.906 99.233 1.00 62.02 256 SER A O 1
ATOM 1805 N N . ASN A 1 231 ? 125.910 135.204 100.861 1.00 69.05 257 ASN A N 1
ATOM 1806 C CA . ASN A 1 231 ? 127.297 135.194 100.408 1.00 69.05 257 ASN A CA 1
ATOM 1807 C C . ASN A 1 231 ? 127.475 135.821 99.031 1.00 69.05 257 ASN A C 1
ATOM 1808 O O . ASN A 1 231 ? 128.573 135.761 98.466 1.00 69.05 257 ASN A O 1
ATOM 1813 N N . SER A 1 232 ? 126.427 136.422 98.473 1.00 72.54 258 SER A N 1
ATOM 1814 C CA . SER A 1 232 ? 126.556 137.207 97.251 1.00 72.54 258 SER A CA 1
ATOM 1815 C C . SER A 1 232 ? 127.116 138.567 97.636 1.00 72.54 258 SER A C 1
ATOM 1816 O O . SER A 1 232 ? 126.456 139.336 98.341 1.00 72.54 258 SER A O 1
ATOM 1819 N N . GLN A 1 233 ? 128.328 138.865 97.170 1.00 76.91 259 GLN A N 1
ATOM 1820 C CA . GLN A 1 233 ? 129.082 140.010 97.664 1.00 76.91 259 GLN A CA 1
ATOM 1821 C C . GLN A 1 233 ? 128.303 141.310 97.518 1.00 76.91 259 GLN A C 1
ATOM 1822 O O . GLN A 1 233 ? 128.077 141.789 96.404 1.00 76.91 259 GLN A O 1
ATOM 1828 N N . LEU A 1 234 ? 127.892 141.883 98.648 1.00 73.98 260 LEU A N 1
ATOM 1829 C CA . LEU A 1 234 ? 127.174 143.156 98.696 1.00 73.98 260 LEU A CA 1
ATOM 1830 C C . LEU A 1 234 ? 127.906 144.022 99.716 1.00 73.98 260 LEU A C 1
ATOM 1831 O O . LEU A 1 234 ? 127.541 144.052 100.894 1.00 73.98 260 LEU A O 1
ATOM 1836 N N . SER A 1 235 ? 128.948 144.720 99.256 1.00 74.44 261 SER A N 1
ATOM 1837 C CA . SER A 1 235 ? 129.753 145.532 100.163 1.00 74.44 261 SER A CA 1
ATOM 1838 C C . SER A 1 235 ? 128.943 146.680 100.749 1.00 74.44 261 SER A C 1
ATOM 1839 O O . SER A 1 235 ? 129.067 146.994 101.938 1.00 74.44 261 SER A O 1
ATOM 1842 N N . THR A 1 236 ? 128.113 147.322 99.930 1.00 74.94 262 THR A N 1
ATOM 1843 C CA . THR A 1 236 ? 127.316 148.454 100.386 1.00 74.94 262 THR A CA 1
ATOM 1844 C C . THR A 1 236 ? 125.884 148.349 99.880 1.00 74.94 262 THR A C 1
ATOM 1845 O O . THR A 1 236 ? 125.491 147.325 99.312 1.00 74.94 262 THR A O 1
ATOM 1849 N N . THR A 1 237 ? 125.100 149.404 100.086 1.00 74.99 263 THR A N 1
ATOM 1850 C CA . THR A 1 237 ? 123.755 149.488 99.537 1.00 74.99 263 THR A CA 1
ATOM 1851 C C . THR A 1 237 ? 123.367 150.955 99.422 1.00 74.99 263 THR A C 1
ATOM 1852 O O . THR A 1 237 ? 123.891 151.815 100.135 1.00 74.99 263 THR A O 1
ATOM 1856 N N . SER A 1 238 ? 122.443 151.232 98.505 1.00 80.06 264 SER A N 1
ATOM 1857 C CA . SER A 1 238 ? 121.956 152.583 98.272 1.00 80.06 264 SER A CA 1
ATOM 1858 C C . SER A 1 238 ? 120.470 152.514 97.956 1.00 80.06 264 SER A C 1
ATOM 1859 O O . SER A 1 238 ? 119.848 151.449 98.013 1.00 80.06 264 SER A O 1
ATOM 1862 N N . ASN A 1 239 ? 119.895 153.667 97.617 1.00 80.11 265 ASN A N 1
ATOM 1863 C CA . ASN A 1 239 ? 118.470 153.747 97.331 1.00 80.11 265 ASN A CA 1
ATOM 1864 C C . ASN A 1 239 ? 118.112 153.323 95.910 1.00 80.11 265 ASN A C 1
ATOM 1865 O O . ASN A 1 239 ? 116.922 153.182 95.609 1.00 80.11 265 ASN A O 1
ATOM 1870 N N . THR A 1 240 ? 119.101 153.106 95.042 1.00 82.36 266 THR A N 1
ATOM 1871 C CA . THR A 1 240 ? 118.848 152.642 93.681 1.00 82.36 266 THR A CA 1
ATOM 1872 C C . THR A 1 240 ? 118.878 151.122 93.570 1.00 82.36 266 THR A C 1
ATOM 1873 O O . THR A 1 240 ? 118.133 150.547 92.769 1.00 82.36 266 THR A O 1
ATOM 1877 N N . THR A 1 241 ? 119.735 150.460 94.343 1.00 82.02 267 THR A N 1
ATOM 1878 C CA . THR A 1 241 ? 119.728 149.004 94.387 1.00 82.02 267 THR A CA 1
ATOM 1879 C C . THR A 1 241 ? 118.404 148.513 94.960 1.00 82.02 267 THR A C 1
ATOM 1880 O O . THR A 1 241 ? 117.867 149.095 95.907 1.00 82.02 267 THR A O 1
ATOM 1884 N N . PHE A 1 242 ? 117.871 147.450 94.363 1.00 84.38 268 PHE A N 1
ATOM 1885 C CA . PHE A 1 242 ? 116.573 146.879 94.716 1.00 84.38 268 PHE A CA 1
ATOM 1886 C C . PHE A 1 242 ? 115.420 147.839 94.440 1.00 84.38 268 PHE A C 1
ATOM 1887 O O . PHE A 1 242 ? 114.349 147.713 95.042 1.00 84.38 268 PHE A O 1
ATOM 1895 N N . LEU A 1 243 ? 115.615 148.807 93.541 1.00 82.51 269 LEU A N 1
ATOM 1896 C CA . LEU A 1 243 ? 114.516 149.689 93.157 1.00 82.51 269 LEU A CA 1
ATOM 1897 C C . LEU A 1 243 ? 113.434 148.922 92.408 1.00 82.51 269 LEU A C 1
ATOM 1898 O O . LEU A 1 243 ? 112.247 149.023 92.738 1.00 82.51 269 LEU A O 1
ATOM 1903 N N . GLY A 1 244 ? 113.830 148.142 91.400 1.00 83.12 270 GLY A N 1
ATOM 1904 C CA . GLY A 1 244 ? 112.870 147.405 90.597 1.00 83.12 270 GLY A CA 1
ATOM 1905 C C . GLY A 1 244 ? 112.113 146.345 91.365 1.00 83.12 270 GLY A C 1
ATOM 1906 O O . GLY A 1 244 ? 111.080 145.866 90.889 1.00 83.12 270 GLY A O 1
ATOM 1907 N N . LEU A 1 245 ? 112.595 145.973 92.548 1.00 80.89 271 LEU A N 1
ATOM 1908 C CA . LEU A 1 245 ? 111.892 144.996 93.367 1.00 80.89 271 LEU A CA 1
ATOM 1909 C C . LEU A 1 245 ? 110.670 145.576 94.066 1.00 80.89 271 LEU A C 1
ATOM 1910 O O . LEU A 1 245 ? 110.056 144.872 94.875 1.00 80.89 271 LEU A O 1
ATOM 1915 N N . LYS A 1 246 ? 110.304 146.830 93.789 1.00 80.05 272 LYS A N 1
ATOM 1916 C CA . LYS A 1 246 ? 109.121 147.404 94.422 1.00 80.05 272 LYS A CA 1
ATOM 1917 C C . LYS A 1 246 ? 107.839 146.872 93.792 1.00 80.05 272 LYS A C 1
ATOM 1918 O O . LYS A 1 246 ? 106.844 146.649 94.491 1.00 80.05 272 LYS A O 1
ATOM 1924 N N . TRP A 1 247 ? 107.840 146.665 92.472 1.00 79.94 273 TRP A N 1
ATOM 1925 C CA . TRP A 1 247 ? 106.640 146.165 91.808 1.00 79.94 273 TRP A CA 1
ATOM 1926 C C . TRP A 1 247 ? 106.428 144.682 92.082 1.00 79.94 273 TRP A C 1
ATOM 1927 O O . TRP A 1 247 ? 105.300 144.252 92.349 1.00 79.94 273 TRP A O 1
ATOM 1938 N N . THR A 1 248 ? 107.491 143.886 92.024 1.00 77.91 274 THR A N 1
ATOM 1939 C CA . THR A 1 248 ? 107.397 142.462 92.317 1.00 77.91 274 THR A CA 1
ATOM 1940 C C . THR A 1 248 ? 107.358 142.271 93.830 1.00 77.91 274 THR A C 1
ATOM 1941 O O . THR A 1 248 ? 108.257 142.716 94.550 1.00 77.91 274 THR A O 1
ATOM 1945 N N . ASN A 1 249 ? 106.295 141.638 94.312 1.00 74.49 275 ASN A N 1
ATOM 1946 C CA . ASN A 1 249 ? 105.991 141.632 95.738 1.00 74.49 275 ASN A CA 1
ATOM 1947 C C . ASN A 1 249 ? 106.740 140.491 96.414 1.00 74.49 275 ASN A C 1
ATOM 1948 O O . ASN A 1 249 ? 106.255 139.360 96.490 1.00 74.49 275 ASN A O 1
ATOM 1953 N N . LEU A 1 250 ? 107.937 140.808 96.907 1.00 66.27 276 LEU A N 1
ATOM 1954 C CA . LEU A 1 250 ? 108.795 139.873 97.622 1.00 66.27 276 LEU A CA 1
ATOM 1955 C C . LEU A 1 250 ? 108.336 139.747 99.069 1.00 66.27 276 LEU A C 1
ATOM 1956 O O . LEU A 1 250 ? 107.672 140.640 99.599 1.00 66.27 276 LEU A O 1
ATOM 1961 N N . THR A 1 251 ? 108.688 138.629 99.707 1.00 63.94 277 THR A N 1
ATOM 1962 C CA . THR A 1 251 ? 108.291 138.394 101.088 1.00 63.94 277 THR A CA 1
ATOM 1963 C C . THR A 1 251 ? 109.440 138.032 102.019 1.00 63.94 277 THR A C 1
ATOM 1964 O O . THR A 1 251 ? 109.356 138.334 103.213 1.00 63.94 277 THR A O 1
ATOM 1968 N N . MET A 1 252 ? 110.499 137.400 101.519 1.00 63.05 278 MET A N 1
ATOM 1969 C CA . MET A 1 252 ? 111.626 137.002 102.349 1.00 63.05 278 MET A CA 1
ATOM 1970 C C . MET A 1 252 ? 112.919 137.334 101.623 1.00 63.05 278 MET A C 1
ATOM 1971 O O . MET A 1 252 ? 112.984 137.294 100.392 1.00 63.05 278 MET A O 1
ATOM 1976 N N . LEU A 1 253 ? 113.950 137.661 102.396 1.00 59.15 279 LEU A N 1
ATOM 1977 C CA . LEU A 1 253 ? 115.232 138.049 101.833 1.00 59.15 279 LEU A CA 1
ATOM 1978 C C . LEU A 1 253 ? 116.339 137.448 102.684 1.00 59.15 279 LEU A C 1
ATOM 1979 O O . LEU A 1 253 ? 116.099 136.953 103.788 1.00 59.15 279 LEU A O 1
ATOM 1984 N N . ASP A 1 254 ? 117.557 137.485 102.153 1.00 61.71 280 ASP A N 1
ATOM 1985 C CA . ASP A 1 254 ? 118.715 136.931 102.847 1.00 61.71 280 ASP A CA 1
ATOM 1986 C C . ASP A 1 254 ? 119.957 137.657 102.357 1.00 61.71 280 ASP A C 1
ATOM 1987 O O . ASP A 1 254 ? 120.358 137.484 101.202 1.00 61.71 280 ASP A O 1
ATOM 1992 N N . LEU A 1 255 ? 120.564 138.467 103.224 1.00 62.88 281 LEU A N 1
ATOM 1993 C CA . LEU A 1 255 ? 121.824 139.134 102.915 1.00 62.88 281 LEU A CA 1
ATOM 1994 C C . LEU A 1 255 ? 122.941 138.685 103.850 1.00 62.88 281 LEU A C 1
ATOM 1995 O O . LEU A 1 255 ? 123.886 139.433 104.100 1.00 62.88 281 LEU A O 1
ATOM 2000 N N . SER A 1 256 ? 122.851 137.467 104.365 1.00 63.43 282 SER A N 1
ATOM 2001 C CA . SER A 1 256 ? 123.829 136.981 105.322 1.00 63.43 282 SER A CA 1
ATOM 2002 C C . SER A 1 256 ? 125.147 136.642 104.639 1.00 63.43 282 SER A C 1
ATOM 2003 O O . SER A 1 256 ? 125.189 136.299 103.454 1.00 63.43 282 SER A O 1
ATOM 2006 N N . TYR A 1 257 ? 126.231 136.757 105.406 1.00 68.98 283 TYR A N 1
ATOM 2007 C CA . TYR A 1 257 ? 127.557 136.285 105.005 1.00 68.98 283 TYR A CA 1
ATOM 2008 C C . TYR A 1 257 ? 128.088 136.989 103.758 1.00 68.98 283 TYR A C 1
ATOM 2009 O O . TYR A 1 257 ? 128.886 136.419 103.012 1.00 68.98 283 TYR A O 1
ATOM 2018 N N . ASN A 1 258 ? 127.669 138.229 103.506 1.00 71.60 284 ASN A N 1
ATOM 2019 C CA . ASN A 1 258 ? 128.153 138.961 102.343 1.00 71.60 284 ASN A CA 1
ATOM 2020 C C . ASN A 1 258 ? 129.012 140.163 102.710 1.00 71.60 284 ASN A C 1
ATOM 2021 O O . ASN A 1 258 ? 129.329 140.973 101.832 1.00 71.60 284 ASN A O 1
ATOM 2026 N N . ASN A 1 259 ? 129.399 140.294 103.979 1.00 74.75 285 ASN A N 1
ATOM 2027 C CA . ASN A 1 259 ? 130.270 141.375 104.443 1.00 74.75 285 ASN A CA 1
ATOM 2028 C C . ASN A 1 259 ? 129.685 142.745 104.089 1.00 74.75 285 ASN A C 1
ATOM 2029 O O . ASN A 1 259 ? 130.265 143.528 103.334 1.00 74.75 285 ASN A O 1
ATOM 2034 N N . LEU A 1 260 ? 128.513 143.020 104.654 1.00 72.26 286 LEU A N 1
ATOM 2035 C CA . LEU A 1 260 ? 127.855 144.305 104.459 1.00 72.26 286 LEU A CA 1
ATOM 2036 C C . LEU A 1 260 ? 128.462 145.329 105.410 1.00 72.26 286 LEU A C 1
ATOM 2037 O O . LEU A 1 260 ? 128.304 145.219 106.631 1.00 72.26 286 LEU A O 1
ATOM 2042 N N . ASN A 1 261 ? 129.152 146.325 104.854 1.00 73.26 287 ASN A N 1
ATOM 2043 C CA . ASN A 1 261 ? 129.900 147.285 105.662 1.00 73.26 287 ASN A CA 1
ATOM 2044 C C . ASN A 1 261 ? 129.017 148.427 106.159 1.00 73.26 287 ASN A C 1
ATOM 2045 O O . ASN A 1 261 ? 128.871 148.625 107.369 1.00 73.26 287 ASN A O 1
ATOM 2050 N N . VAL A 1 262 ? 128.425 149.183 105.241 1.00 70.68 288 VAL A N 1
ATOM 2051 C CA . VAL A 1 262 ? 127.606 150.338 105.583 1.00 70.68 288 VAL A CA 1
ATOM 2052 C C . VAL A 1 262 ? 126.290 150.251 104.827 1.00 70.68 288 VAL A C 1
ATOM 2053 O O . VAL A 1 262 ? 126.248 149.796 103.678 1.00 70.68 288 VAL A O 1
ATOM 2057 N N . VAL A 1 263 ? 125.216 150.681 105.478 1.00 63.83 289 VAL A N 1
ATOM 2058 C CA . VAL A 1 263 ? 123.888 150.696 104.880 1.00 63.83 289 VAL A CA 1
ATOM 2059 C C . VAL A 1 263 ? 123.574 152.134 104.481 1.00 63.83 289 VAL A C 1
ATOM 2060 O O . VAL A 1 263 ? 123.724 153.057 105.285 1.00 63.83 289 VAL A O 1
ATOM 2064 N N . GLY A 1 264 ? 123.146 152.328 103.236 1.00 68.14 290 GLY A N 1
ATOM 2065 C CA . GLY A 1 264 ? 122.838 153.655 102.736 1.00 68.14 290 GLY A CA 1
ATOM 2066 C C . GLY A 1 264 ? 121.608 154.242 103.392 1.00 68.14 290 GLY A C 1
ATOM 2067 O O . GLY A 1 264 ? 120.908 153.538 104.126 1.00 68.14 290 GLY A O 1
ATOM 2068 N N . ASN A 1 265 ? 121.334 155.525 103.153 1.00 68.48 291 ASN A N 1
ATOM 2069 C CA . ASN A 1 265 ? 120.253 156.182 103.874 1.00 68.48 291 ASN A CA 1
ATOM 2070 C C . ASN A 1 265 ? 118.903 155.554 103.553 1.00 68.48 291 ASN A C 1
ATOM 2071 O O . ASN A 1 265 ? 118.316 154.878 104.400 1.00 68.48 291 ASN A O 1
ATOM 2076 N N . ASP A 1 266 ? 118.412 155.741 102.331 1.00 70.49 292 ASP A N 1
ATOM 2077 C CA . ASP A 1 266 ? 117.121 155.173 101.966 1.00 70.49 292 ASP A CA 1
ATOM 2078 C C . ASP A 1 266 ? 117.261 153.856 101.212 1.00 70.49 292 ASP A C 1
ATOM 2079 O O . ASP A 1 266 ? 116.659 153.682 100.148 1.00 70.49 292 ASP A O 1
ATOM 2084 N N . SER A 1 267 ? 118.031 152.919 101.754 1.00 69.01 293 SER A N 1
ATOM 2085 C CA . SER A 1 267 ? 118.064 151.586 101.176 1.00 69.01 293 SER A CA 1
ATOM 2086 C C . SER A 1 267 ? 117.043 150.701 101.877 1.00 69.01 293 SER A C 1
ATOM 2087 O O . SER A 1 267 ? 116.670 150.929 103.031 1.00 69.01 293 SER A O 1
ATOM 2090 N N . PHE A 1 268 ? 116.576 149.689 101.153 1.00 72.15 294 PHE A N 1
ATOM 2091 C CA . PHE A 1 268 ? 115.532 148.781 101.618 1.00 72.15 294 PHE A CA 1
ATOM 2092 C C . PHE A 1 268 ? 114.226 149.510 101.906 1.00 72.15 294 PHE A C 1
ATOM 2093 O O . PHE A 1 268 ? 113.342 148.969 102.577 1.00 72.15 294 PHE A O 1
ATOM 2101 N N . ALA A 1 269 ? 114.089 150.739 101.408 1.00 70.48 295 ALA A N 1
ATOM 2102 C CA . ALA A 1 269 ? 112.825 151.458 101.478 1.00 70.48 295 ALA A CA 1
ATOM 2103 C C . ALA A 1 269 ? 111.864 151.056 100.369 1.00 70.48 295 ALA A C 1
ATOM 2104 O O . ALA A 1 269 ? 110.676 151.385 100.451 1.00 70.48 295 ALA A O 1
ATOM 2106 N N . TRP A 1 270 ? 112.349 150.359 99.341 1.00 75.24 296 TRP A N 1
ATOM 2107 C CA . TRP A 1 270 ? 111.521 149.860 98.255 1.00 75.24 296 TRP A CA 1
ATOM 2108 C C . TRP A 1 270 ? 110.987 148.460 98.524 1.00 75.24 296 TRP A C 1
ATOM 2109 O O . TRP A 1 270 ? 110.660 147.740 97.574 1.00 75.24 296 TRP A O 1
ATOM 2120 N N . LEU A 1 271 ? 110.891 148.055 99.789 1.00 64.18 297 LEU A N 1
ATOM 2121 C CA . LEU A 1 271 ? 110.495 146.696 100.160 1.00 64.18 297 LEU A CA 1
ATOM 2122 C C . LEU A 1 271 ? 109.376 146.721 101.196 1.00 64.18 297 LEU A C 1
ATOM 2123 O O . LEU A 1 271 ? 109.562 146.270 102.332 1.00 64.18 297 LEU A O 1
ATOM 2128 N N . 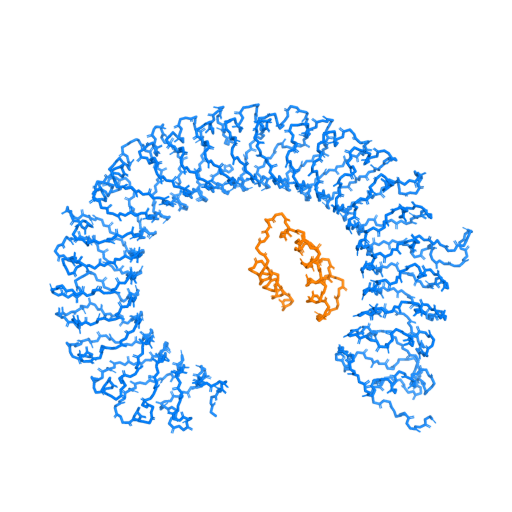PRO A 1 272 ? 108.189 147.223 100.835 1.00 60.90 298 PRO A N 1
ATOM 2129 C CA . PRO A 1 272 ? 107.098 147.273 101.823 1.00 60.90 298 PRO A CA 1
ATOM 2130 C C . PRO A 1 272 ? 106.661 145.911 102.325 1.00 60.90 298 PRO A C 1
ATOM 2131 O O . PRO A 1 272 ? 106.019 145.842 103.379 1.00 60.90 298 PRO A O 1
ATOM 2135 N N . GLN A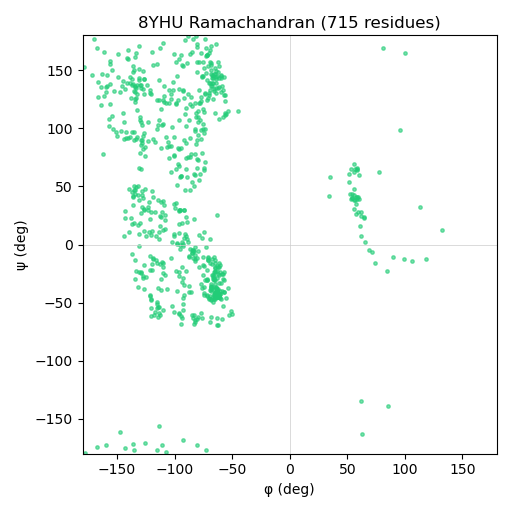 1 273 ? 106.969 144.829 101.605 1.00 63.94 299 GLN A N 1
ATOM 2136 C CA . GLN A 1 273 ? 106.391 143.516 101.870 1.00 63.94 299 GLN A CA 1
ATOM 2137 C C . GLN A 1 273 ? 107.413 142.501 102.378 1.00 63.94 299 GLN A C 1
ATOM 2138 O O . GLN A 1 273 ? 107.141 141.296 102.357 1.00 63.94 299 GLN A O 1
ATOM 2144 N N . LEU A 1 274 ? 108.576 142.953 102.835 1.00 60.20 300 LEU A N 1
ATOM 2145 C CA . LEU A 1 274 ? 109.613 142.044 103.315 1.00 60.20 300 LEU A CA 1
ATOM 2146 C C . LEU A 1 274 ? 109.275 141.607 104.737 1.00 60.20 300 LEU A C 1
ATOM 2147 O O . LEU A 1 274 ? 109.355 142.407 105.674 1.00 60.20 300 LEU A O 1
ATOM 2152 N N . GLU A 1 275 ? 108.895 140.338 104.903 1.00 62.30 301 GLU A N 1
ATOM 2153 C CA . GLU A 1 275 ? 108.519 139.828 106.219 1.00 62.30 301 GLU A CA 1
ATOM 2154 C C . GLU A 1 275 ? 109.737 139.394 107.029 1.00 62.30 301 GLU A C 1
ATOM 2155 O O . GLU A 1 275 ? 110.024 139.959 108.089 1.00 62.30 301 GLU A O 1
ATOM 2161 N N . TYR A 1 276 ? 110.458 138.387 106.553 1.00 59.15 302 TYR A N 1
ATOM 2162 C CA . TYR A 1 276 ? 111.686 137.948 107.196 1.00 59.15 302 TYR A CA 1
ATOM 2163 C C . TYR A 1 276 ? 112.855 138.774 106.684 1.00 59.15 302 TYR A C 1
ATOM 2164 O O . TYR A 1 276 ? 112.764 139.441 105.653 1.00 59.15 302 TYR A O 1
ATOM 2173 N N . PHE A 1 277 ? 113.966 138.725 107.411 1.00 55.62 303 PHE A N 1
ATOM 2174 C CA . PHE A 1 277 ? 115.097 139.573 107.051 1.00 55.62 303 PHE A CA 1
ATOM 2175 C C . PHE A 1 277 ? 116.334 139.042 107.755 1.00 55.62 303 PHE A C 1
ATOM 2176 O O . PHE A 1 277 ? 116.364 138.976 108.987 1.00 55.62 303 PHE A O 1
ATOM 2184 N N . PHE A 1 278 ? 117.347 138.661 106.979 1.00 59.17 304 PHE A N 1
ATOM 2185 C CA . PHE A 1 278 ? 118.527 137.968 107.485 1.00 59.17 304 PHE A CA 1
ATOM 2186 C C . PHE A 1 278 ? 119.774 138.766 107.127 1.00 59.17 304 PHE A C 1
ATOM 2187 O O . PHE A 1 278 ? 120.201 138.768 105.968 1.00 59.17 304 PHE A O 1
ATOM 2195 N N . LEU A 1 279 ? 120.364 139.435 108.122 1.00 60.67 305 LEU A N 1
ATOM 2196 C CA . LEU A 1 279 ? 121.625 140.158 107.959 1.00 60.67 305 LEU A CA 1
ATOM 2197 C C . LEU A 1 279 ? 122.710 139.643 108.899 1.00 60.67 305 LEU A C 1
ATOM 2198 O O . LEU A 1 279 ? 123.625 140.387 109.261 1.00 60.67 305 LEU A O 1
ATOM 2203 N N . GLU A 1 280 ? 122.626 138.374 109.277 1.00 62.71 306 GLU A N 1
ATOM 2204 C CA . GLU A 1 280 ? 123.570 137.761 110.194 1.00 62.71 306 GLU A CA 1
ATOM 2205 C C . GLU A 1 280 ? 124.928 137.573 109.524 1.00 62.71 306 GLU A C 1
ATOM 2206 O O . GLU A 1 280 ? 125.027 137.453 108.300 1.00 62.71 306 GLU A O 1
ATOM 2212 N N . TYR A 1 281 ? 125.982 137.550 110.343 1.00 67.95 307 TYR A N 1
ATOM 2213 C CA . TYR A 1 281 ? 127.357 137.345 109.878 1.00 67.95 307 TYR A CA 1
ATOM 2214 C C . TYR A 1 281 ? 127.757 138.393 108.836 1.00 67.95 307 TYR A C 1
ATOM 2215 O O . TYR A 1 281 ? 128.020 138.087 107.672 1.00 67.95 307 TYR A O 1
ATOM 2224 N N . ASN A 1 282 ? 127.803 139.645 109.278 1.00 69.47 308 ASN A N 1
ATOM 2225 C CA . ASN A 1 282 ? 128.243 140.752 108.445 1.00 69.47 308 ASN A CA 1
ATOM 2226 C C . ASN A 1 282 ? 129.217 141.613 109.238 1.00 69.47 308 ASN A C 1
ATOM 2227 O O . ASN A 1 282 ? 129.363 141.459 110.452 1.00 69.47 308 ASN A O 1
ATOM 2232 N N . ASN A 1 283 ? 129.942 142.479 108.533 1.00 72.18 309 ASN A N 1
ATOM 2233 C CA . ASN A 1 283 ? 130.791 143.477 109.184 1.00 72.18 309 ASN A CA 1
ATOM 2234 C C . ASN A 1 283 ? 130.145 144.861 109.101 1.00 72.18 309 ASN A C 1
ATOM 2235 O O . ASN A 1 283 ? 130.570 145.742 108.354 1.00 72.18 309 ASN A O 1
ATOM 2240 N N . ILE A 1 284 ? 129.113 145.066 109.911 1.00 67.80 310 ILE A N 1
ATOM 2241 C CA . ILE A 1 284 ? 128.443 146.360 109.960 1.00 67.80 310 ILE A CA 1
ATOM 2242 C C . ILE A 1 284 ? 129.076 147.195 111.067 1.00 67.80 310 ILE A C 1
ATOM 2243 O O . ILE A 1 284 ? 129.303 146.705 112.181 1.00 67.80 310 ILE A O 1
ATOM 2248 N N . GLN A 1 285 ? 129.412 148.446 110.745 1.00 70.11 311 GLN A N 1
ATOM 2249 C CA . GLN A 1 285 ? 130.168 149.297 111.651 1.00 70.11 311 GLN A CA 1
ATOM 2250 C C . GLN A 1 285 ? 129.430 150.554 112.083 1.00 70.11 311 GLN A C 1
ATOM 2251 O O . GLN A 1 285 ? 129.890 151.227 113.012 1.00 70.11 311 GLN A O 1
ATOM 2257 N N . HIS A 1 286 ? 128.314 150.891 111.448 1.00 66.83 312 HIS A N 1
ATOM 2258 C CA . HIS A 1 286 ? 127.529 152.052 111.833 1.00 66.83 312 HIS A CA 1
ATOM 2259 C C . HIS A 1 286 ? 126.101 151.843 111.358 1.00 66.83 312 HIS A C 1
ATOM 2260 O O . HIS A 1 286 ? 125.877 151.361 110.245 1.00 66.83 312 HIS A O 1
ATOM 2267 N N . LEU A 1 287 ? 125.141 152.207 112.203 1.00 63.71 313 LEU A N 1
ATOM 2268 C CA . LEU A 1 287 ? 123.725 151.991 111.916 1.00 63.71 313 LEU A CA 1
ATOM 2269 C C . LEU A 1 287 ? 123.004 153.325 112.071 1.00 63.71 313 LEU A C 1
ATOM 2270 O O . LEU A 1 287 ? 122.636 153.717 113.182 1.00 63.71 313 LEU A O 1
ATOM 2275 N N . PHE A 1 288 ? 122.813 154.021 110.954 1.00 66.50 314 PHE A N 1
ATOM 2276 C CA . PHE A 1 288 ? 122.155 155.318 110.959 1.00 66.50 314 PHE A CA 1
ATOM 2277 C C . PHE A 1 288 ? 120.670 155.169 111.277 1.00 66.50 314 PHE A C 1
ATOM 2278 O O . PHE A 1 288 ? 120.097 154.077 111.219 1.00 66.50 314 PHE A O 1
ATOM 2286 N N . SER A 1 289 ? 120.046 156.296 111.625 1.00 63.34 315 SER A N 1
ATOM 2287 C CA . SER A 1 289 ? 118.625 156.284 111.954 1.00 63.34 315 SER A CA 1
ATOM 2288 C C . SER A 1 289 ? 117.779 155.916 110.744 1.00 63.34 315 SER A C 1
ATOM 2289 O O . SER A 1 289 ? 116.815 155.153 110.864 1.00 63.34 315 SER A O 1
ATOM 2292 N N . HIS A 1 290 ? 118.131 156.436 109.571 1.00 64.81 316 HIS A N 1
ATOM 2293 C CA . HIS A 1 290 ? 117.360 156.234 108.351 1.00 64.81 316 HIS A CA 1
ATOM 2294 C C . HIS A 1 290 ? 117.688 154.934 107.629 1.00 64.81 316 HIS A C 1
ATOM 2295 O O . HIS A 1 290 ? 117.012 154.607 106.652 1.00 64.81 316 HIS A O 1
ATOM 2302 N N . SER A 1 291 ? 118.683 154.176 108.096 1.00 62.11 317 SER A N 1
ATOM 2303 C CA . SER A 1 291 ? 119.162 153.023 107.340 1.00 62.11 317 SER A CA 1
ATOM 2304 C C . SER A 1 291 ? 118.064 151.992 107.127 1.00 62.11 317 SER A C 1
ATOM 2305 O O . SER A 1 291 ? 117.930 151.433 106.033 1.00 62.11 317 SER A O 1
ATOM 2308 N N . LEU A 1 292 ? 117.266 151.726 108.157 1.00 62.11 318 LEU A N 1
ATOM 2309 C CA . LEU A 1 292 ? 116.204 150.732 108.081 1.00 62.11 318 LEU A CA 1
ATOM 2310 C C . LEU A 1 292 ? 114.872 151.334 107.657 1.00 62.11 318 LEU A C 1
ATOM 2311 O O . LEU A 1 292 ? 113.812 150.839 108.061 1.00 62.11 318 LEU A O 1
ATOM 2316 N N . HIS A 1 293 ? 114.902 152.398 106.858 1.00 62.57 319 HIS A N 1
ATOM 2317 C CA . HIS A 1 293 ? 113.677 153.048 106.416 1.00 62.57 319 HIS A CA 1
ATOM 2318 C C . HIS A 1 293 ? 112.884 152.119 105.507 1.00 62.57 319 HIS A C 1
ATOM 2319 O O . HIS A 1 293 ? 113.447 151.421 104.661 1.00 62.57 319 HIS A O 1
ATOM 2326 N N . GLY A 1 294 ? 111.565 152.103 105.697 1.00 60.47 320 GLY A N 1
ATOM 2327 C CA . GLY A 1 294 ? 110.680 151.294 104.890 1.00 60.47 320 GLY A CA 1
ATOM 2328 C C . GLY A 1 294 ? 110.436 149.892 105.401 1.00 60.47 320 GLY A C 1
ATOM 2329 O O . GLY A 1 294 ? 109.537 149.214 104.890 1.00 60.47 320 GLY A O 1
ATOM 2330 N N . LEU A 1 295 ? 111.193 149.437 106.394 1.00 56.97 321 LEU A N 1
ATOM 2331 C CA . LEU A 1 295 ? 111.069 148.073 106.909 1.00 56.97 321 LEU A CA 1
ATOM 2332 C C . LEU A 1 295 ? 109.945 147.960 107.932 1.00 56.97 321 LEU A C 1
ATOM 2333 O O . LEU A 1 295 ? 110.131 147.427 109.023 1.00 56.97 321 LEU A O 1
ATOM 2338 N N . PHE A 1 296 ? 108.757 148.445 107.583 1.00 58.78 322 PHE A N 1
ATOM 2339 C CA . PHE A 1 296 ? 107.640 148.367 108.511 1.00 58.78 322 PHE A CA 1
ATOM 2340 C C . PHE A 1 296 ? 106.981 146.997 108.526 1.00 58.78 322 PHE A C 1
ATOM 2341 O O . PHE A 1 296 ? 106.086 146.771 109.346 1.00 58.78 322 PHE A O 1
ATOM 2349 N N . ASN A 1 297 ? 107.396 146.085 107.647 1.00 60.16 323 ASN A N 1
ATOM 2350 C CA . ASN A 1 297 ? 106.825 144.748 107.569 1.00 60.16 323 ASN A CA 1
ATOM 2351 C C . ASN A 1 297 ? 107.810 143.658 107.971 1.00 60.16 323 ASN A C 1
ATOM 2352 O O . ASN A 1 297 ? 107.478 142.473 107.871 1.00 60.16 323 ASN A O 1
ATOM 2357 N N . VAL A 1 298 ? 109.006 144.021 108.421 1.00 58.28 324 VAL A N 1
ATOM 2358 C CA . VAL A 1 298 ? 109.980 143.033 108.868 1.00 58.28 324 VAL A CA 1
ATOM 2359 C C . VAL A 1 298 ? 109.562 142.515 110.238 1.00 58.28 324 VAL A C 1
ATOM 2360 O O . VAL A 1 298 ? 109.516 143.273 111.212 1.00 58.28 324 VAL A O 1
ATOM 2364 N N . ARG A 1 299 ? 109.255 141.222 110.314 1.00 58.55 325 ARG A N 1
ATOM 2365 C CA . ARG A 1 299 ? 108.833 140.579 111.552 1.00 58.55 325 ARG A CA 1
ATOM 2366 C C . ARG A 1 299 ? 109.998 139.956 112.309 1.00 58.55 325 ARG A C 1
ATOM 2367 O O . ARG A 1 299 ? 110.170 140.206 113.505 1.00 58.55 325 ARG A O 1
ATOM 2375 N N . TYR A 1 300 ? 110.801 139.146 111.631 1.00 53.19 326 TYR A N 1
ATOM 2376 C CA . TYR A 1 300 ? 111.949 138.478 112.220 1.00 53.19 326 TYR A CA 1
ATOM 2377 C C . TYR A 1 300 ? 113.215 139.174 111.755 1.00 53.19 326 TYR A C 1
ATOM 2378 O O . TYR A 1 300 ? 113.374 139.446 110.561 1.00 53.19 326 TYR A O 1
ATOM 2387 N N . LEU A 1 301 ? 114.108 139.460 112.690 1.00 50.33 327 LEU A N 1
ATOM 2388 C CA . LEU A 1 301 ? 115.374 140.109 112.390 1.00 50.33 327 LEU A CA 1
ATOM 2389 C C . LEU A 1 301 ? 116.503 139.274 112.969 1.00 50.33 327 LEU A C 1
ATOM 2390 O O . LEU A 1 301 ? 116.367 138.703 114.054 1.00 50.33 327 LEU A O 1
ATOM 2395 N N . ASN A 1 302 ? 117.613 139.194 112.244 1.00 56.53 328 ASN A N 1
ATOM 2396 C CA . ASN A 1 302 ? 118.754 138.389 112.662 1.00 56.53 328 ASN A CA 1
ATOM 2397 C C . ASN A 1 302 ? 120.005 139.246 112.565 1.00 56.53 328 ASN A C 1
ATOM 2398 O O . ASN A 1 302 ? 120.459 139.567 111.462 1.00 56.53 328 ASN A O 1
ATOM 2403 N N . LEU A 1 303 ? 120.560 139.613 113.716 1.00 56.20 329 LEU A N 1
ATOM 2404 C CA . LEU A 1 303 ? 121.767 140.425 113.812 1.00 56.20 329 LEU A CA 1
ATOM 2405 C C . LEU A 1 303 ? 122.749 139.788 114.784 1.00 56.20 329 LEU A C 1
ATOM 2406 O O . LEU A 1 303 ? 123.251 140.430 115.709 1.00 56.20 329 LEU A O 1
ATOM 2411 N N . LYS A 1 304 ? 123.016 138.494 114.590 1.00 59.92 330 LYS A N 1
ATOM 2412 C CA . LYS A 1 304 ? 123.795 137.733 115.561 1.00 59.92 330 LYS A CA 1
ATOM 2413 C C . LYS A 1 304 ? 125.173 138.343 115.770 1.00 59.92 330 LYS A C 1
ATOM 2414 O O . LYS A 1 304 ? 125.497 138.815 116.866 1.00 59.92 330 LYS A O 1
ATOM 2420 N N . ARG A 1 305 ? 126.003 138.349 114.734 1.00 65.87 331 ARG A N 1
ATOM 2421 C CA . ARG A 1 305 ? 127.323 138.955 114.853 1.00 65.87 331 ARG A CA 1
ATOM 2422 C C . ARG A 1 305 ? 127.594 139.886 113.681 1.00 65.87 331 ARG A C 1
ATOM 2423 O O . ARG A 1 305 ? 128.694 139.912 113.120 1.00 65.87 331 ARG A O 1
ATOM 2431 N N . SER A 1 306 ? 126.591 140.680 113.309 1.00 65.57 332 SER A N 1
ATOM 2432 C CA . SER A 1 306 ? 126.800 141.684 112.276 1.00 65.57 332 SER A CA 1
ATOM 2433 C C . SER A 1 306 ? 127.652 142.836 112.793 1.00 65.57 332 SER A C 1
ATOM 2434 O O . SER A 1 306 ? 128.557 143.310 112.097 1.00 65.57 332 SER A O 1
ATOM 2437 N N . PHE A 1 307 ? 127.381 143.303 114.007 1.00 62.46 333 PHE A N 1
ATOM 2438 C CA . PHE A 1 307 ? 128.106 144.437 114.576 1.00 62.46 333 PHE A CA 1
ATOM 2439 C C . PHE A 1 307 ? 129.469 143.944 115.041 1.00 62.46 333 PHE A C 1
ATOM 2440 O O . PHE A 1 307 ? 129.646 143.500 116.176 1.00 62.46 333 PHE A O 1
ATOM 2448 N N . THR A 1 308 ? 130.445 144.020 114.142 1.00 68.91 334 THR A N 1
ATOM 2449 C CA . THR A 1 308 ? 131.775 143.501 114.411 1.00 68.91 334 THR A CA 1
ATOM 2450 C C . THR A 1 308 ? 132.476 144.345 115.474 1.00 68.91 334 THR A C 1
ATOM 2451 O O . THR A 1 308 ? 132.225 145.544 115.619 1.00 68.91 334 THR A O 1
ATOM 2455 N N . LYS A 1 309 ? 133.351 143.692 116.234 1.00 70.84 335 LYS A N 1
ATOM 2456 C CA . LYS A 1 309 ? 134.135 144.346 117.276 1.00 70.84 335 LYS A CA 1
ATOM 2457 C C . LYS A 1 309 ? 134.940 145.520 116.725 1.00 70.84 335 LYS A C 1
ATOM 2458 O O . LYS A 1 309 ? 135.536 145.428 115.652 1.00 70.84 335 LYS A O 1
ATOM 2464 N N . LEU A 1 317 ? 134.314 151.161 117.819 1.00 69.99 343 LEU A N 1
ATOM 2465 C CA . LEU A 1 317 ? 133.118 150.630 118.462 1.00 69.99 343 LEU A CA 1
ATOM 2466 C C . LEU A 1 317 ? 131.862 151.002 117.681 1.00 69.99 343 LEU A C 1
ATOM 2467 O O . LEU A 1 317 ? 131.729 152.133 117.214 1.00 69.99 343 LEU A O 1
ATOM 2472 N N . PRO A 1 318 ? 130.952 150.043 117.519 1.00 66.33 344 PRO A N 1
ATOM 2473 C CA . PRO A 1 318 ? 129.693 150.336 116.828 1.00 66.33 344 PRO A CA 1
ATOM 2474 C C . PRO A 1 318 ? 128.871 151.352 117.602 1.00 66.33 344 PRO A C 1
ATOM 2475 O O . PRO A 1 318 ? 128.932 151.430 118.830 1.00 66.33 344 PRO A O 1
ATOM 2479 N N . LYS A 1 319 ? 128.095 152.144 116.864 1.00 66.29 345 LYS A N 1
ATOM 2480 C CA . LYS A 1 319 ? 127.277 153.208 117.445 1.00 66.29 345 LYS A CA 1
ATOM 2481 C C . LYS A 1 319 ? 125.874 153.132 116.855 1.00 66.29 345 LYS A C 1
ATOM 2482 O O . LYS A 1 319 ? 125.596 153.735 115.815 1.00 66.29 345 LYS A O 1
ATOM 2488 N N . ILE A 1 320 ? 124.992 152.389 117.517 1.00 62.70 346 ILE A N 1
ATOM 2489 C CA . ILE A 1 320 ? 123.576 152.424 117.183 1.00 62.70 346 ILE A CA 1
ATOM 2490 C C . ILE A 1 320 ? 123.072 153.826 117.487 1.00 62.70 346 ILE A C 1
ATOM 2491 O O . ILE A 1 320 ? 123.033 154.244 118.650 1.00 62.70 346 ILE A O 1
ATOM 2496 N N . ASP A 1 321 ? 122.690 154.564 116.450 1.00 64.88 347 ASP A N 1
ATOM 2497 C CA . ASP A 1 321 ? 122.273 155.943 116.631 1.00 64.88 347 ASP A CA 1
ATOM 2498 C C . ASP A 1 321 ? 120.941 156.005 117.375 1.00 64.88 347 ASP A C 1
ATOM 2499 O O . ASP A 1 321 ? 120.246 155.003 117.556 1.00 64.88 347 ASP A O 1
ATOM 2504 N N . ASP A 1 322 ? 120.594 157.208 117.815 1.00 63.75 348 ASP A N 1
ATOM 2505 C CA . ASP A 1 322 ? 119.340 157.408 118.522 1.00 63.75 348 ASP A CA 1
ATOM 2506 C C . ASP A 1 322 ? 118.159 157.188 117.588 1.00 63.75 348 ASP A C 1
ATOM 2507 O O . ASP A 1 322 ? 118.160 157.646 116.442 1.00 63.75 348 ASP A O 1
ATOM 2512 N N . PHE A 1 323 ? 117.147 156.480 118.089 1.00 62.95 349 PHE A N 1
ATOM 2513 C CA . PHE A 1 323 ? 115.919 156.206 117.343 1.00 62.95 349 PHE A CA 1
ATOM 2514 C C . PHE A 1 323 ? 116.212 155.518 116.011 1.00 62.95 349 PHE A C 1
ATOM 2515 O O . PHE A 1 323 ? 115.567 155.785 114.996 1.00 62.95 349 PHE A O 1
ATOM 2523 N N . SER A 1 324 ? 117.190 154.621 116.015 1.00 58.86 350 SER A N 1
ATOM 2524 C CA . SER A 1 324 ? 117.541 153.877 114.815 1.00 58.86 350 SER A CA 1
ATOM 2525 C C . SER A 1 324 ? 116.647 152.673 114.583 1.00 58.86 350 SER A C 1
ATOM 2526 O O . SER A 1 324 ? 116.821 151.980 113.577 1.00 58.86 350 SER A O 1
ATOM 2529 N N . PHE A 1 325 ? 115.708 152.403 115.483 1.00 59.13 351 PHE A N 1
ATOM 2530 C CA . PHE A 1 325 ? 114.799 151.275 115.354 1.00 59.13 351 PHE A CA 1
ATOM 2531 C C . PHE A 1 325 ? 113.341 151.709 115.364 1.00 59.13 351 PHE A C 1
ATOM 2532 O O . PHE A 1 325 ? 112.453 150.855 115.472 1.00 59.13 351 PHE A O 1
ATOM 2540 N N . GLN A 1 326 ? 113.070 153.010 115.258 1.00 59.96 352 GLN A N 1
ATOM 2541 C CA . GLN A 1 326 ? 111.703 153.499 115.377 1.00 59.96 352 GLN A CA 1
ATOM 2542 C C . GLN A 1 326 ? 110.818 153.059 114.218 1.00 59.96 352 GLN A C 1
ATOM 2543 O O . GLN A 1 326 ? 109.590 153.122 114.336 1.00 59.96 352 GLN A O 1
ATOM 2549 N N . TRP A 1 327 ? 111.405 152.614 113.110 1.00 61.15 353 TRP A N 1
ATOM 2550 C CA . TRP A 1 327 ? 110.639 152.161 111.957 1.00 61.15 353 TRP A CA 1
ATOM 2551 C C . TRP A 1 327 ? 110.422 150.656 111.939 1.00 61.15 353 TRP A C 1
ATOM 2552 O O . TRP A 1 327 ? 109.722 150.157 111.053 1.00 61.15 353 TRP A O 1
ATOM 2563 N N . LEU A 1 328 ? 110.994 149.926 112.892 1.00 52.86 354 LEU A N 1
ATOM 2564 C CA . LEU A 1 328 ? 110.789 148.483 112.997 1.00 52.86 354 LEU A CA 1
ATOM 2565 C C . LEU A 1 328 ? 109.568 148.193 113.871 1.00 52.86 354 LEU A C 1
ATOM 2566 O O . LEU A 1 328 ? 109.633 147.510 114.891 1.00 52.86 354 LEU A O 1
ATOM 2571 N N . LYS A 1 329 ? 108.435 148.747 113.439 1.00 57.23 355 LYS A N 1
ATOM 2572 C CA . LYS A 1 329 ? 107.202 148.629 114.209 1.00 57.23 355 LYS A CA 1
ATOM 2573 C C . LYS A 1 329 ? 106.745 147.180 114.316 1.00 57.23 355 LYS A C 1
ATOM 2574 O O . LYS A 1 329 ? 106.240 146.758 115.362 1.00 57.23 355 LYS A O 1
ATOM 2580 N N . CYS A 1 330 ? 106.919 146.400 113.251 1.00 55.84 356 CYS A N 1
ATOM 2581 C CA . CYS A 1 330 ? 106.418 145.033 113.195 1.00 55.84 356 CYS A CA 1
ATOM 2582 C C . CYS A 1 330 ? 107.465 143.991 113.572 1.00 55.84 356 CYS A C 1
ATOM 2583 O O . CYS A 1 330 ? 107.223 142.796 113.380 1.00 55.84 356 CYS A O 1
ATOM 2586 N N . LEU A 1 331 ? 108.613 144.407 114.099 1.00 53.75 357 LEU A N 1
ATOM 2587 C CA . LEU A 1 331 ? 109.621 143.451 114.539 1.00 53.75 357 LEU A CA 1
ATOM 2588 C C . LEU A 1 331 ? 109.111 142.666 115.741 1.00 53.75 357 LEU A C 1
ATOM 2589 O O . LEU A 1 331 ? 108.416 143.204 116.605 1.00 53.75 357 LEU A O 1
ATOM 2594 N N . GLU A 1 332 ? 109.466 141.383 115.794 1.00 54.97 358 GLU A N 1
ATOM 2595 C CA . GLU A 1 332 ? 108.986 140.484 116.836 1.00 54.97 358 GLU A CA 1
ATOM 2596 C C . GLU A 1 332 ? 110.087 139.700 117.534 1.00 54.97 358 GLU A C 1
ATOM 2597 O O . GLU A 1 332 ? 109.899 139.319 118.694 1.00 54.97 358 GLU A O 1
ATOM 2603 N N . HIS A 1 333 ? 111.234 139.482 116.896 1.00 52.77 359 HIS A N 1
ATOM 2604 C CA . HIS A 1 333 ? 112.282 138.618 117.436 1.00 52.77 359 HIS A CA 1
ATOM 2605 C C . HIS A 1 333 ? 113.629 139.225 117.059 1.00 52.77 359 HIS A C 1
ATOM 2606 O O . HIS A 1 333 ? 114.049 139.145 115.902 1.00 52.77 359 HIS A O 1
ATOM 2613 N N . LEU A 1 334 ? 114.297 139.830 118.032 1.00 48.85 360 LEU A N 1
ATOM 2614 C CA . LEU A 1 334 ? 115.612 140.411 117.818 1.00 48.85 360 LEU A CA 1
ATOM 2615 C C . LEU A 1 334 ? 116.681 139.432 118.283 1.00 48.85 360 LEU A C 1
ATOM 2616 O O . LEU A 1 334 ? 116.490 138.694 119.252 1.00 48.85 360 LEU A O 1
ATOM 2621 N N . ASN A 1 335 ? 117.809 139.424 117.582 1.00 53.65 361 ASN A N 1
ATOM 2622 C CA . ASN A 1 335 ? 118.826 138.397 117.777 1.00 53.65 361 ASN A CA 1
ATOM 2623 C C . ASN A 1 335 ? 120.216 139.018 117.877 1.00 53.65 361 ASN A C 1
ATOM 2624 O O . ASN A 1 335 ? 121.158 138.601 117.202 1.00 53.65 361 ASN A O 1
ATOM 2629 N N . MET A 1 336 ? 120.361 140.033 118.725 1.00 55.04 362 MET A N 1
ATOM 2630 C CA . MET A 1 336 ? 121.654 140.687 118.931 1.00 55.04 362 MET A CA 1
ATOM 2631 C C . MET A 1 336 ? 122.486 139.832 119.879 1.00 55.04 362 MET A C 1
ATOM 2632 O O . MET A 1 336 ? 122.397 139.978 121.100 1.00 55.04 362 MET A O 1
ATOM 2637 N N . GLU A 1 337 ? 123.323 138.953 119.328 1.00 58.13 363 GLU A N 1
ATOM 2638 C CA . GLU A 1 337 ? 123.976 137.923 120.123 1.00 58.13 363 GLU A CA 1
ATOM 2639 C C . GLU A 1 337 ? 125.483 138.114 120.242 1.00 58.13 363 GLU A C 1
ATOM 2640 O O . GLU A 1 337 ? 125.986 138.323 121.346 1.00 58.13 363 GLU A O 1
ATOM 2646 N N . ASP A 1 338 ? 126.227 138.105 119.142 1.00 64.38 364 ASP A N 1
ATOM 2647 C CA . ASP A 1 338 ? 127.687 138.128 119.220 1.00 64.38 364 ASP A CA 1
ATOM 2648 C C . ASP A 1 338 ? 128.178 139.471 118.690 1.00 64.38 364 ASP A C 1
ATOM 2649 O O . ASP A 1 338 ? 128.601 139.598 117.544 1.00 64.38 364 ASP A O 1
ATOM 2654 N N . ASN A 1 339 ? 128.169 140.473 119.560 1.00 64.86 365 ASN A N 1
ATOM 2655 C CA . ASN A 1 339 ? 128.512 141.826 119.163 1.00 64.86 365 ASN A CA 1
ATOM 2656 C C . ASN A 1 339 ? 129.325 142.474 120.270 1.00 64.86 365 ASN A C 1
ATOM 2657 O O . ASN A 1 339 ? 129.363 141.987 121.401 1.00 64.86 365 ASN A O 1
ATOM 2662 N N . ASP A 1 340 ? 130.048 143.528 119.911 1.00 67.25 366 ASP A N 1
ATOM 2663 C CA . ASP A 1 340 ? 130.618 144.447 120.895 1.00 67.25 366 ASP A CA 1
ATOM 2664 C C . ASP A 1 340 ? 129.809 145.742 120.957 1.00 67.25 366 ASP A C 1
ATOM 2665 O O . ASP A 1 340 ? 130.314 146.826 120.669 1.00 67.25 366 ASP A O 1
ATOM 2670 N N . ILE A 1 341 ? 128.540 145.642 121.342 1.00 62.92 367 ILE A N 1
ATOM 2671 C CA . ILE A 1 341 ? 127.731 146.853 121.462 1.00 62.92 367 ILE A CA 1
ATOM 2672 C C . ILE A 1 341 ? 128.104 147.560 122.761 1.00 62.92 367 ILE A C 1
ATOM 2673 O O . ILE A 1 341 ? 128.011 146.967 123.846 1.00 62.92 367 ILE A O 1
ATOM 2678 N N . PRO A 1 342 ? 128.553 148.816 122.698 1.00 62.12 368 PRO A N 1
ATOM 2679 C CA . PRO A 1 342 ? 129.043 149.533 123.893 1.00 62.12 368 PRO A CA 1
ATOM 2680 C C . PRO A 1 342 ? 127.952 150.230 124.705 1.00 62.12 368 PRO A C 1
ATOM 2681 O O . PRO A 1 342 ? 127.747 151.443 124.653 1.00 62.12 368 PRO A O 1
ATOM 2685 N N . GLY A 1 343 ? 127.224 149.438 125.485 1.00 58.98 369 GLY A N 1
ATOM 2686 C CA . GLY A 1 343 ? 126.225 149.966 126.386 1.00 58.98 369 GLY A CA 1
ATOM 2687 C C . GLY A 1 343 ? 124.918 150.289 125.692 1.00 58.98 369 GLY A C 1
ATOM 2688 O O . GLY A 1 343 ? 124.804 150.306 124.466 1.00 58.98 369 GLY A O 1
ATOM 2689 N N . ILE A 1 344 ? 123.905 150.554 126.509 1.00 59.21 370 ILE A N 1
ATOM 2690 C CA . ILE A 1 344 ? 122.579 150.929 126.038 1.00 59.21 370 ILE A CA 1
ATOM 2691 C C . ILE A 1 344 ? 122.383 152.409 126.331 1.00 59.21 370 ILE A C 1
ATOM 2692 O O . ILE A 1 344 ? 122.478 152.838 127.488 1.00 59.21 370 ILE A O 1
ATOM 2697 N N . LYS A 1 345 ? 122.121 153.189 125.287 1.00 63.90 371 LYS A N 1
ATOM 2698 C CA . LYS A 1 345 ? 121.816 154.597 125.465 1.00 63.90 371 LYS A CA 1
ATOM 2699 C C . LYS A 1 345 ? 120.353 154.770 125.866 1.00 63.90 371 LYS A C 1
ATOM 2700 O O . LYS A 1 345 ? 119.565 153.822 125.881 1.00 63.90 371 LYS A O 1
ATOM 2706 N N . SER A 1 346 ? 119.990 156.006 126.200 1.00 65.00 372 SER A N 1
ATOM 2707 C CA . SER A 1 346 ? 118.644 156.267 126.687 1.00 65.00 372 SER A CA 1
ATOM 2708 C C . SER A 1 346 ? 117.584 156.141 125.602 1.00 65.00 372 SER A C 1
ATOM 2709 O O . SER A 1 346 ? 116.394 156.099 125.931 1.00 65.00 372 SER A O 1
ATOM 2712 N N . ASN A 1 347 ? 117.977 156.079 124.331 1.00 62.74 373 ASN A N 1
ATOM 2713 C CA . ASN A 1 347 ? 117.027 156.043 123.224 1.00 62.74 373 ASN A CA 1
ATOM 2714 C C . ASN A 1 347 ? 117.457 155.026 122.176 1.00 62.74 373 ASN A C 1
ATOM 2715 O O . ASN A 1 347 ? 117.431 155.300 120.973 1.00 62.74 373 ASN A O 1
ATOM 2720 N N . MET A 1 348 ? 117.862 153.835 122.617 1.00 62.54 374 MET A N 1
ATOM 2721 C CA . MET A 1 348 ? 118.299 152.804 121.681 1.00 62.54 374 MET A CA 1
ATOM 2722 C C . MET A 1 348 ? 117.116 152.046 121.095 1.00 62.54 374 MET A C 1
ATOM 2723 O O . MET A 1 348 ? 116.856 152.112 119.889 1.00 62.54 374 MET A O 1
ATOM 2728 N N . PHE A 1 349 ? 116.387 151.323 121.934 1.00 58.21 375 PHE A N 1
ATOM 2729 C CA . PHE A 1 349 ? 115.258 150.513 121.482 1.00 58.21 375 PHE A CA 1
ATOM 2730 C C . PHE A 1 349 ? 113.953 151.291 121.622 1.00 58.21 375 PHE A C 1
ATOM 2731 O O . PHE A 1 349 ? 113.021 150.884 122.315 1.00 58.21 375 PHE A O 1
ATOM 2739 N N . THR A 1 350 ? 113.897 152.432 120.947 1.00 60.15 376 THR A N 1
ATOM 2740 C CA . THR A 1 350 ? 112.721 153.289 120.971 1.00 60.15 376 THR A CA 1
ATOM 2741 C C . THR A 1 350 ? 111.871 153.016 119.739 1.00 60.15 376 THR A C 1
ATOM 2742 O O . THR A 1 350 ? 112.360 153.112 118.608 1.00 60.15 376 THR A O 1
ATOM 2746 N N . GLY A 1 351 ? 110.605 152.673 119.961 1.00 59.08 377 GLY A N 1
ATOM 2747 C CA . GLY A 1 351 ? 109.688 152.337 118.895 1.00 59.08 377 GLY A CA 1
ATOM 2748 C C . GLY A 1 351 ? 109.374 150.862 118.770 1.00 59.08 377 GLY A C 1
ATOM 2749 O O . GLY A 1 351 ? 108.410 150.508 118.081 1.00 59.08 377 GLY A O 1
ATOM 2750 N N . LEU A 1 352 ? 110.152 149.995 119.416 1.00 55.90 378 LEU A N 1
ATOM 2751 C CA . LEU A 1 352 ? 109.970 148.550 119.315 1.00 55.90 378 LEU A CA 1
ATOM 2752 C C . LEU A 1 352 ? 108.829 148.119 120.236 1.00 55.90 378 LEU A C 1
ATOM 2753 O O . LEU A 1 352 ? 109.022 147.499 121.282 1.00 55.90 378 LEU A O 1
ATOM 2758 N N . ILE A 1 353 ? 107.610 148.448 119.816 1.00 60.51 379 ILE A N 1
ATOM 2759 C CA . ILE A 1 353 ? 106.429 148.167 120.625 1.00 60.51 379 ILE A CA 1
ATOM 2760 C C . ILE A 1 353 ? 105.854 146.799 120.276 1.00 60.51 379 ILE A C 1
ATOM 2761 O O . ILE A 1 353 ? 104.763 146.442 120.733 1.00 60.51 379 ILE A O 1
ATOM 2766 N N . ASN A 1 354 ? 106.580 146.022 119.470 1.00 56.73 380 ASN A N 1
ATOM 2767 C CA . ASN A 1 354 ? 106.151 144.676 119.113 1.00 56.73 380 ASN A CA 1
ATOM 2768 C C . ASN A 1 354 ? 107.218 143.626 119.396 1.00 56.73 380 ASN A C 1
ATOM 2769 O O . ASN A 1 354 ? 107.079 142.484 118.946 1.00 56.73 380 ASN A O 1
ATOM 2774 N N . LEU A 1 355 ? 108.269 143.979 120.127 1.00 54.38 381 LEU A N 1
ATOM 2775 C CA . LEU A 1 355 ? 109.308 143.024 120.481 1.00 54.38 381 LEU A CA 1
ATOM 2776 C C . LEU A 1 355 ? 108.776 141.987 121.465 1.00 54.38 381 LEU A C 1
ATOM 2777 O O . LEU A 1 355 ? 107.894 142.264 122.280 1.00 54.38 381 LEU A O 1
ATOM 2782 N N . LYS A 1 356 ? 109.296 140.766 121.352 1.00 53.60 382 LYS A N 1
ATOM 2783 C CA . LYS A 1 356 ? 108.929 139.695 122.266 1.00 53.60 382 LYS A CA 1
ATOM 2784 C C . LYS A 1 356 ? 110.111 138.855 122.726 1.00 53.60 382 LYS A C 1
ATOM 2785 O O . LYS A 1 356 ? 109.936 138.012 123.610 1.00 53.60 382 LYS A O 1
ATOM 2791 N N . TYR A 1 357 ? 111.298 139.050 122.162 1.00 54.60 383 TYR A N 1
ATOM 2792 C CA . TYR A 1 357 ? 112.453 138.211 122.466 1.00 54.60 383 TYR A CA 1
ATOM 2793 C C . TYR A 1 357 ? 113.694 139.027 122.157 1.00 54.60 383 TYR A C 1
ATOM 2794 O O . TYR A 1 357 ? 113.873 139.458 121.015 1.00 54.60 383 TYR A O 1
ATOM 2803 N N . LEU A 1 358 ? 114.547 139.243 123.154 1.00 48.78 384 LEU A N 1
ATOM 2804 C CA . LEU A 1 358 ? 115.670 140.157 123.004 1.00 48.78 384 LEU A CA 1
ATOM 2805 C C . LEU A 1 358 ? 116.993 139.444 122.780 1.00 48.78 384 LEU A C 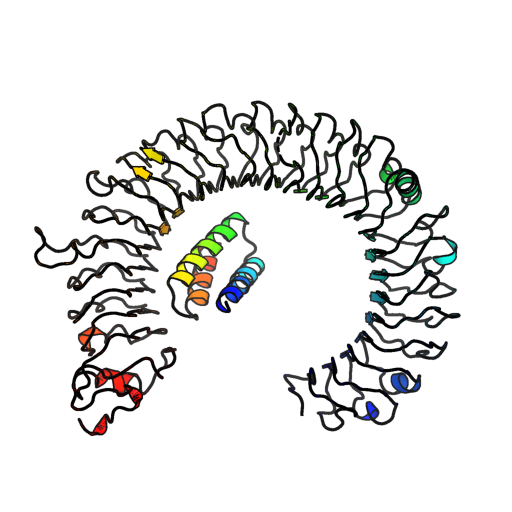1
ATOM 2806 O O . LEU A 1 358 ? 117.699 139.751 121.814 1.00 48.78 384 LEU A O 1
ATOM 2811 N N . SER A 1 359 ? 117.349 138.498 123.644 1.00 53.46 385 SER A N 1
ATOM 2812 C CA . SER A 1 359 ? 118.538 137.662 123.474 1.00 53.46 385 SER A CA 1
ATOM 2813 C C . SER A 1 359 ? 119.813 138.503 123.393 1.00 53.46 385 SER A C 1
ATOM 2814 O O . SER A 1 359 ? 120.485 138.561 122.364 1.00 53.46 385 SER A O 1
ATOM 2817 N N . LEU A 1 360 ? 120.135 139.160 124.509 1.00 54.28 386 LEU A N 1
ATOM 2818 C CA . LEU A 1 360 ? 121.357 139.955 124.625 1.00 54.28 386 LEU A CA 1
ATOM 2819 C C . LEU A 1 360 ? 122.365 139.190 125.477 1.00 54.28 386 LEU A C 1
ATOM 2820 O O . LEU A 1 360 ? 122.494 139.404 126.680 1.00 54.28 386 LEU A O 1
ATOM 2825 N N . SER A 1 361 ? 123.105 138.294 124.830 1.00 53.73 387 SER A N 1
ATOM 2826 C CA . SER A 1 361 ? 124.127 137.497 125.496 1.00 53.73 387 SER A CA 1
ATOM 2827 C C . SER A 1 361 ? 125.389 137.517 124.658 1.00 53.73 387 SER A C 1
ATOM 2828 O O . SER A 1 361 ? 125.350 137.139 123.485 1.00 53.73 387 SER A O 1
ATOM 2831 N N . ASN A 1 362 ? 126.511 137.902 125.273 1.00 59.44 388 ASN A N 1
ATOM 2832 C CA . ASN A 1 362 ? 127.763 138.223 124.588 1.00 59.44 388 ASN A CA 1
ATOM 2833 C C . ASN A 1 362 ? 127.634 139.439 123.685 1.00 59.44 388 ASN A C 1
ATOM 2834 O O . ASN A 1 362 ? 128.402 139.588 122.730 1.00 59.44 388 ASN A O 1
ATOM 2839 N N . SER A 1 363 ? 126.673 140.318 123.968 1.00 61.56 389 SER A N 1
ATOM 2840 C CA . SER A 1 363 ? 126.479 141.501 123.141 1.00 61.56 389 SER A CA 1
ATOM 2841 C C . SER A 1 363 ? 127.268 142.689 123.674 1.00 61.56 389 SER A C 1
ATOM 2842 O O . SER A 1 363 ? 127.900 143.420 122.906 1.00 61.56 389 SER A O 1
ATOM 2845 N N . PHE A 1 364 ? 127.245 142.902 124.981 1.00 61.85 390 PHE A N 1
ATOM 2846 C CA . PHE A 1 364 ? 127.835 144.097 125.559 1.00 61.85 390 PHE A CA 1
ATOM 2847 C C . PHE A 1 364 ? 129.249 143.833 126.057 1.00 61.85 390 PHE A C 1
ATOM 2848 O O . PHE A 1 364 ? 129.654 142.693 126.295 1.00 61.85 390 PHE A O 1
ATOM 2856 N N . THR A 1 365 ? 130.003 144.922 126.204 1.00 67.68 391 THR A N 1
ATOM 2857 C CA . THR A 1 365 ? 131.317 144.889 126.828 1.00 67.68 391 THR A CA 1
ATOM 2858 C C . THR A 1 365 ? 131.464 145.974 127.887 1.00 67.68 391 THR A C 1
ATOM 2859 O O . THR A 1 365 ? 132.572 146.182 128.395 1.00 67.68 391 THR A O 1
ATOM 2863 N N . SER A 1 366 ? 130.378 146.668 128.232 1.00 66.59 392 SER A N 1
ATOM 2864 C CA . SER A 1 366 ? 130.425 147.745 129.207 1.00 66.59 392 SER A CA 1
ATOM 2865 C C . SER A 1 366 ? 129.358 147.637 130.285 1.00 66.59 392 SER A C 1
ATOM 2866 O O . SER A 1 366 ? 129.317 148.493 131.174 1.00 66.59 392 SER A O 1
ATOM 2869 N N . LEU A 1 367 ? 128.495 146.620 130.236 1.00 66.49 393 LEU A N 1
ATOM 2870 C CA . LEU A 1 367 ? 127.450 146.441 131.245 1.00 66.49 393 LEU A CA 1
ATOM 2871 C C . LEU A 1 367 ? 128.050 145.790 132.492 1.00 66.49 393 LEU A C 1
ATOM 2872 O O . LEU A 1 367 ? 127.742 144.657 132.866 1.00 66.49 393 LEU A O 1
ATOM 2877 N N . ARG A 1 368 ? 128.936 146.546 133.141 1.00 63.52 394 ARG A N 1
ATOM 2878 C CA . ARG A 1 368 ? 129.477 146.116 134.422 1.00 63.52 394 ARG A CA 1
ATOM 2879 C C . ARG A 1 368 ? 128.451 146.286 135.533 1.00 63.52 394 ARG A C 1
ATOM 2880 O O . ARG A 1 368 ? 128.376 145.457 136.445 1.00 63.52 394 ARG A O 1
ATOM 2888 N N . THR A 1 369 ? 127.650 147.345 135.470 1.00 60.12 395 THR A N 1
ATOM 2889 C CA . THR A 1 369 ? 126.621 147.606 136.462 1.00 60.12 395 THR A CA 1
ATOM 2890 C C . THR A 1 369 ? 125.306 147.911 135.766 1.00 60.12 395 THR A C 1
ATOM 2891 O O . THR A 1 369 ? 125.283 148.426 134.645 1.00 60.12 395 THR A O 1
ATOM 2895 N N . LEU A 1 370 ? 124.212 147.587 136.439 1.00 60.15 396 LEU A N 1
ATOM 2896 C CA . LEU A 1 370 ? 122.865 147.873 135.957 1.00 60.15 396 LEU A CA 1
ATOM 2897 C C . LEU A 1 370 ? 122.222 148.881 136.900 1.00 60.15 396 LEU A C 1
ATOM 2898 O O . LEU A 1 370 ? 121.779 148.527 137.995 1.00 60.15 396 LEU A O 1
ATOM 2903 N N . THR A 1 371 ? 122.178 150.138 136.470 1.00 63.82 397 THR A N 1
ATOM 2904 C CA . THR A 1 371 ? 121.528 151.198 137.219 1.00 63.82 397 THR A CA 1
ATOM 2905 C C . THR A 1 371 ? 120.069 151.313 136.784 1.00 63.82 397 THR A C 1
ATOM 2906 O O . THR A 1 371 ? 119.609 150.621 135.872 1.00 63.82 397 THR A O 1
ATOM 2910 N N . ASN A 1 372 ? 119.323 152.195 137.449 1.00 68.74 398 ASN A N 1
ATOM 2911 C CA . ASN A 1 372 ? 117.909 152.346 137.124 1.00 68.74 398 ASN A CA 1
ATOM 2912 C C . ASN A 1 372 ? 117.721 152.921 135.726 1.00 68.74 398 ASN A C 1
ATOM 2913 O O . ASN A 1 372 ? 116.788 152.537 135.011 1.00 68.74 398 ASN A O 1
ATOM 2918 N N . GLU A 1 373 ? 118.594 153.839 135.320 1.00 67.47 399 GLU A N 1
ATOM 2919 C CA . GLU A 1 373 ? 118.527 154.440 133.989 1.00 67.47 399 GLU A CA 1
ATOM 2920 C C . GLU A 1 373 ? 119.454 153.704 133.020 1.00 67.47 399 GLU A C 1
ATOM 2921 O O . GLU A 1 373 ? 120.364 154.277 132.424 1.00 67.47 399 GLU A O 1
ATOM 2927 N N . THR A 1 374 ? 119.213 152.409 132.879 1.00 63.83 400 THR A N 1
ATOM 2928 C CA . THR A 1 374 ? 119.983 151.601 131.936 1.00 63.83 400 THR A CA 1
ATOM 2929 C C . THR A 1 374 ? 119.101 150.822 130.974 1.00 63.83 400 THR A C 1
ATOM 2930 O O . THR A 1 374 ? 119.441 150.708 129.793 1.00 63.83 400 THR A O 1
ATOM 2934 N N . PHE A 1 375 ? 117.967 150.299 131.440 1.00 60.89 401 PHE A N 1
ATOM 2935 C CA . PHE A 1 375 ? 116.979 149.661 130.580 1.00 60.89 401 PHE A CA 1
ATOM 2936 C C . PHE A 1 375 ? 115.820 150.596 130.255 1.00 60.89 401 PHE A C 1
ATOM 2937 O O . PHE A 1 375 ? 114.687 150.141 130.071 1.00 60.89 401 PHE A O 1
ATOM 2945 N N . VAL A 1 376 ? 116.087 151.901 130.185 1.00 62.09 402 VAL A N 1
ATOM 2946 C CA . VAL A 1 376 ? 115.013 152.885 130.096 1.00 62.09 402 VAL A CA 1
ATOM 2947 C C . VAL A 1 376 ? 114.292 152.793 128.756 1.00 62.09 402 VAL A C 1
ATOM 2948 O O . VAL A 1 376 ? 113.069 152.965 128.685 1.00 62.09 402 VAL A O 1
ATOM 2952 N N . SER A 1 377 ? 115.028 152.508 127.678 1.00 63.55 403 SER A N 1
ATOM 2953 C CA . SER A 1 377 ? 114.452 152.550 126.337 1.00 63.55 403 SER A CA 1
ATOM 2954 C C . SER A 1 377 ? 113.370 151.500 126.124 1.00 63.55 403 SER A C 1
ATOM 2955 O O . SER A 1 377 ? 112.564 151.642 125.199 1.00 63.55 403 SER A O 1
ATOM 2958 N N . LEU A 1 378 ? 113.330 150.455 126.949 1.00 61.88 404 LEU A N 1
ATOM 2959 C CA . LEU A 1 378 ? 112.335 149.398 126.824 1.00 61.88 404 LEU A CA 1
ATOM 2960 C C . LEU A 1 378 ? 111.144 149.614 127.748 1.00 61.88 404 LEU A C 1
ATOM 2961 O O . LEU A 1 378 ? 110.522 148.645 128.193 1.00 61.88 404 LEU A O 1
ATOM 2966 N N . ALA A 1 379 ? 110.819 150.870 128.053 1.00 65.82 405 ALA A N 1
ATOM 2967 C CA . ALA A 1 379 ? 109.687 151.147 128.930 1.00 65.82 405 ALA A CA 1
ATOM 2968 C C . ALA A 1 379 ? 108.367 150.725 128.294 1.00 65.82 405 ALA A C 1
ATOM 2969 O O . ALA A 1 379 ? 107.512 150.132 128.962 1.00 65.82 405 ALA A O 1
ATOM 2971 N N . HIS A 1 380 ? 108.182 151.020 127.008 1.00 68.26 406 HIS A N 1
ATOM 2972 C CA . HIS A 1 380 ? 106.935 150.736 126.310 1.00 68.26 406 HIS A CA 1
ATOM 2973 C C . HIS A 1 380 ? 106.981 149.450 125.498 1.00 68.26 406 HIS A C 1
ATOM 2974 O O . HIS A 1 380 ? 105.992 149.111 124.842 1.00 68.26 406 HIS A O 1
ATOM 2981 N N . SER A 1 381 ? 108.086 148.735 125.526 1.00 60.74 407 SER A N 1
ATOM 2982 C CA . SER A 1 381 ? 108.250 147.539 124.709 1.00 60.74 407 SER A CA 1
ATOM 2983 C C . SER A 1 381 ? 107.803 146.304 125.476 1.00 60.74 407 SER A C 1
ATOM 2984 O O . SER A 1 381 ? 108.280 146.073 126.594 1.00 60.74 407 SER A O 1
ATOM 2987 N N . PRO A 1 382 ? 106.895 145.500 124.927 1.00 58.79 408 PRO A N 1
ATOM 2988 C CA . PRO A 1 382 ? 106.712 144.149 125.459 1.00 58.79 408 PRO A CA 1
ATOM 2989 C C . PRO A 1 382 ? 108.019 143.381 125.349 1.00 58.79 408 PRO A C 1
ATOM 2990 O O . PRO A 1 382 ? 108.791 143.559 124.406 1.00 58.79 408 PRO A O 1
ATOM 2994 N N . LEU A 1 383 ? 108.284 142.546 126.348 1.00 54.74 409 LEU A N 1
ATOM 2995 C CA . LEU A 1 383 ? 109.534 141.794 126.375 1.00 54.74 409 LEU A CA 1
ATOM 2996 C C . LEU A 1 383 ? 109.312 140.568 127.247 1.00 54.74 409 LEU A C 1
ATOM 2997 O O . LEU A 1 383 ? 109.205 140.693 128.470 1.00 54.74 409 LEU A O 1
ATOM 3002 N N . HIS A 1 384 ? 109.241 139.398 126.621 1.00 54.83 410 HIS A N 1
ATOM 3003 C CA . HIS A 1 384 ? 108.981 138.159 127.337 1.00 54.83 410 HIS A CA 1
ATOM 3004 C C . HIS A 1 384 ? 110.247 137.431 127.760 1.00 54.83 410 HIS A C 1
ATOM 3005 O O . HIS A 1 384 ? 110.231 136.732 128.777 1.00 54.83 410 HIS A O 1
ATOM 3012 N N . ILE A 1 385 ? 111.338 137.580 127.017 1.00 49.66 411 ILE A N 1
ATOM 3013 C CA . ILE A 1 385 ? 112.595 136.906 127.310 1.00 49.66 411 ILE A CA 1
ATOM 3014 C C . ILE A 1 385 ? 113.701 137.948 127.315 1.00 49.66 411 ILE A C 1
ATOM 3015 O O . ILE A 1 385 ? 113.730 138.833 126.454 1.00 49.66 411 ILE A O 1
ATOM 3020 N N . LEU A 1 386 ? 114.603 137.848 128.287 1.00 52.07 412 LEU A N 1
ATOM 3021 C CA . LEU A 1 386 ? 115.772 138.720 128.385 1.00 52.07 412 LEU A CA 1
ATOM 3022 C C . LEU A 1 386 ? 116.945 137.824 128.752 1.00 52.07 412 LEU A C 1
ATOM 3023 O O . LEU A 1 386 ? 117.133 137.502 129.928 1.00 52.07 412 LEU A O 1
ATOM 3028 N N . ASN A 1 387 ? 117.721 137.413 127.752 1.00 59.14 413 ASN A N 1
ATOM 3029 C CA . ASN A 1 387 ? 118.732 136.393 127.997 1.00 59.14 413 ASN A CA 1
ATOM 3030 C C . ASN A 1 387 ? 119.783 136.858 128.998 1.00 59.14 413 ASN A C 1
ATOM 3031 O O . ASN A 1 387 ? 119.810 136.370 130.130 1.00 59.14 413 ASN A O 1
ATOM 3036 N N . LEU A 1 388 ? 120.614 137.822 128.614 1.00 55.51 414 LEU A N 1
ATOM 3037 C CA . LEU A 1 388 ? 121.613 138.426 129.498 1.00 55.51 414 LEU A CA 1
ATOM 3038 C C . LEU A 1 388 ? 122.508 137.379 130.167 1.00 55.51 414 LEU A C 1
ATOM 3039 O O . LEU A 1 388 ? 122.497 137.202 131.385 1.00 55.51 414 LEU A O 1
ATOM 3044 N N . THR A 1 389 ? 123.293 136.681 129.350 1.00 56.52 415 THR A N 1
ATOM 3045 C CA . THR A 1 389 ? 124.379 135.850 129.848 1.00 56.52 415 THR A CA 1
ATOM 3046 C C . THR A 1 389 ? 125.702 136.359 129.303 1.00 56.52 415 THR A C 1
ATOM 3047 O O . THR A 1 389 ? 125.752 136.995 128.246 1.00 56.52 415 THR A O 1
ATOM 3051 N N . LYS A 1 390 ? 126.773 136.069 130.038 1.00 59.45 416 LYS A N 1
ATOM 3052 C CA . LYS A 1 390 ? 128.131 136.419 129.627 1.00 59.45 416 LYS A CA 1
ATOM 3053 C C . LYS A 1 390 ? 128.253 137.909 129.322 1.00 59.45 416 LYS A C 1
ATOM 3054 O O . LYS A 1 390 ? 128.917 138.315 128.367 1.00 59.45 416 LYS A O 1
ATOM 3060 N N . ASN A 1 391 ? 127.599 138.730 130.139 1.00 61.39 417 ASN A N 1
ATOM 3061 C CA . ASN A 1 391 ? 127.650 140.177 130.002 1.00 61.39 417 ASN A CA 1
ATOM 3062 C C . ASN A 1 391 ? 128.574 140.833 131.017 1.00 61.39 417 ASN A C 1
ATOM 3063 O O . ASN A 1 391 ? 128.675 142.063 131.035 1.00 61.39 417 ASN A O 1
ATOM 3068 N N . LYS A 1 392 ? 129.243 140.043 131.859 1.00 61.24 418 LYS A N 1
ATOM 3069 C CA . LYS A 1 392 ? 130.228 140.551 132.812 1.00 61.24 418 LYS A CA 1
ATOM 3070 C C . LYS A 1 392 ? 129.617 141.581 133.760 1.00 61.24 418 LYS A C 1
ATOM 3071 O O . LYS A 1 392 ? 130.231 142.601 134.077 1.00 61.24 418 LYS A O 1
ATOM 3077 N N . ILE A 1 393 ? 128.394 141.314 134.216 1.00 60.99 419 ILE A N 1
ATOM 3078 C CA . ILE A 1 393 ? 127.748 142.196 135.180 1.00 60.99 419 ILE A CA 1
ATOM 3079 C C . ILE A 1 393 ? 128.438 142.053 136.528 1.00 60.99 419 ILE A C 1
ATOM 3080 O O . ILE A 1 393 ? 128.573 140.944 137.060 1.00 60.99 419 ILE A O 1
ATOM 3085 N N . SER A 1 394 ? 128.876 143.178 137.092 1.00 60.48 420 SER A N 1
ATOM 3086 C CA . SER A 1 394 ? 129.564 143.160 138.376 1.00 60.48 420 SER A CA 1
ATOM 3087 C C . SER A 1 394 ? 128.601 143.246 139.550 1.00 60.48 420 SER A C 1
ATOM 3088 O O . SER A 1 394 ? 128.788 142.548 140.552 1.00 60.48 420 SER A O 1
ATOM 3091 N N . LYS A 1 395 ? 127.573 144.083 139.448 1.00 58.49 421 LYS A N 1
ATOM 3092 C CA . LYS A 1 395 ? 126.655 144.289 140.558 1.00 58.49 421 LYS A CA 1
ATOM 3093 C C . LYS A 1 395 ? 125.392 144.957 140.040 1.00 58.49 421 LYS A C 1
ATOM 3094 O O . LYS A 1 395 ? 125.463 145.898 139.247 1.00 58.49 421 LYS A O 1
ATOM 3100 N N . ILE A 1 396 ? 124.245 144.462 140.487 1.00 55.48 422 ILE A N 1
ATOM 3101 C CA . ILE A 1 396 ? 122.955 145.033 140.126 1.00 55.48 422 ILE A CA 1
ATOM 3102 C C . ILE A 1 396 ? 122.596 146.100 141.150 1.00 55.48 422 ILE A C 1
ATOM 3103 O O . ILE A 1 396 ? 122.438 145.803 142.339 1.00 55.48 422 ILE A O 1
ATOM 3108 N N . GLU A 1 397 ? 122.469 147.341 140.691 1.00 63.01 423 GLU A N 1
ATOM 3109 C CA . GLU A 1 397 ? 122.071 148.435 141.561 1.00 63.01 423 GLU A CA 1
ATOM 3110 C C . GLU A 1 397 ? 120.555 148.433 141.739 1.00 63.01 423 GLU A C 1
ATOM 3111 O O . GLU A 1 397 ? 119.835 147.604 141.178 1.00 63.01 423 GLU A O 1
ATOM 3117 N N . SER A 1 398 ? 120.062 149.377 142.533 1.00 63.35 424 SER A N 1
ATOM 3118 C CA . SER A 1 398 ? 118.648 149.397 142.875 1.00 63.35 424 SER A CA 1
ATOM 3119 C C . SER A 1 398 ? 117.794 149.761 141.667 1.00 63.35 424 SER A C 1
ATOM 3120 O O . SER A 1 398 ? 118.142 150.646 140.881 1.00 63.35 424 SER A O 1
ATOM 3123 N N . ASP A 1 399 ? 116.667 149.060 141.530 1.00 63.54 425 ASP A N 1
ATOM 3124 C CA . ASP A 1 399 ? 115.632 149.381 140.545 1.00 63.54 425 ASP A CA 1
ATOM 3125 C C . ASP A 1 399 ? 116.165 149.354 139.114 1.00 63.54 425 ASP A C 1
ATOM 3126 O O . ASP A 1 399 ? 115.821 150.203 138.290 1.00 63.54 425 ASP A O 1
ATOM 3131 N N . ALA A 1 400 ? 117.003 148.365 138.808 1.00 58.57 426 ALA A N 1
ATOM 3132 C CA . ALA A 1 400 ? 117.527 148.221 137.456 1.00 58.57 426 ALA A CA 1
ATOM 3133 C C . ALA A 1 400 ? 116.555 147.537 136.510 1.00 58.57 426 ALA A C 1
ATOM 3134 O O . ALA A 1 400 ? 116.788 147.549 135.297 1.00 58.57 426 ALA A O 1
ATOM 3136 N N . PHE A 1 401 ? 115.481 146.940 137.025 1.00 58.00 427 PHE A N 1
ATOM 3137 C CA . PHE A 1 401 ? 114.491 146.265 136.195 1.00 58.00 427 PHE A CA 1
ATOM 3138 C C . PHE A 1 401 ? 113.098 146.854 136.377 1.00 58.00 427 PHE A C 1
ATOM 3139 O O . PHE A 1 401 ? 112.103 146.182 136.090 1.00 58.00 427 PHE A O 1
ATOM 3147 N N . SER A 1 402 ? 113.007 148.095 136.856 1.00 59.54 428 SER A N 1
ATOM 3148 C CA . SER A 1 402 ? 111.709 148.726 137.060 1.00 59.54 428 SER A CA 1
ATOM 3149 C C . SER A 1 402 ? 110.930 148.881 135.764 1.00 59.54 428 SER A C 1
ATOM 3150 O O . SER A 1 402 ? 109.696 148.940 135.796 1.00 59.54 428 SER A O 1
ATOM 3153 N N . TRP A 1 403 ? 111.619 148.945 134.630 1.00 58.47 429 TRP A N 1
ATOM 3154 C CA . TRP A 1 403 ? 110.991 149.158 133.335 1.00 58.47 429 TRP A CA 1
ATOM 3155 C C . TRP A 1 403 ? 110.495 147.871 132.693 1.00 58.47 429 TRP A C 1
ATOM 3156 O O . TRP A 1 403 ? 109.871 147.928 131.628 1.00 58.47 429 TRP A O 1
ATOM 3167 N N . LEU A 1 404 ? 110.752 146.719 133.305 1.00 54.84 430 LEU A N 1
ATOM 3168 C CA . LEU A 1 404 ? 110.423 145.418 132.729 1.00 54.84 430 LEU A CA 1
ATOM 3169 C C . LEU A 1 404 ? 109.295 144.802 133.546 1.00 54.84 430 LEU A C 1
ATOM 3170 O O . LEU A 1 404 ? 109.520 144.287 134.644 1.00 54.84 430 LEU A O 1
ATOM 3175 N N . GLY A 1 405 ? 108.084 144.854 133.005 1.00 55.93 431 GLY A N 1
ATOM 3176 C CA . GLY A 1 405 ? 106.925 144.331 133.698 1.00 55.93 431 GLY A CA 1
ATOM 3177 C C . GLY A 1 405 ? 106.364 143.082 133.055 1.00 55.93 431 GLY A C 1
ATOM 3178 O O . GLY A 1 405 ? 105.706 142.275 133.719 1.00 55.93 431 GLY A O 1
ATOM 3179 N N . HIS A 1 406 ? 106.615 142.912 131.762 1.00 57.27 432 HIS A N 1
ATOM 3180 C CA . HIS A 1 406 ? 106.175 141.730 131.036 1.00 57.27 432 HIS A CA 1
ATOM 3181 C C . HIS A 1 406 ? 107.237 140.643 130.983 1.00 57.27 432 HIS A C 1
ATOM 3182 O O . HIS A 1 406 ? 107.007 139.603 130.359 1.00 57.27 432 HIS A O 1
ATOM 3189 N N . LEU A 1 407 ? 108.383 140.855 131.620 1.00 53.72 433 LEU A N 1
ATOM 3190 C CA . LEU A 1 407 ? 109.485 139.910 131.526 1.00 53.72 433 LEU A CA 1
ATOM 3191 C C . LEU A 1 407 ? 109.121 138.606 132.219 1.00 53.72 433 LEU A C 1
ATOM 3192 O O . LEU A 1 407 ? 108.515 138.602 133.293 1.00 53.72 433 LEU A O 1
ATOM 3197 N N . GLU A 1 408 ? 109.500 137.488 131.596 1.00 54.30 434 GLU A N 1
ATOM 3198 C CA . GLU A 1 408 ? 109.192 136.168 132.118 1.00 54.30 434 GLU A CA 1
ATOM 3199 C C . GLU A 1 408 ? 110.412 135.305 132.394 1.00 54.30 434 GLU A C 1
ATOM 3200 O O . GLU A 1 408 ? 110.307 134.367 133.190 1.00 54.30 434 GLU A O 1
ATOM 3206 N N . VAL A 1 409 ? 111.554 135.584 131.774 1.00 49.49 435 VAL A N 1
ATOM 3207 C CA . VAL A 1 409 ? 112.779 134.833 132.008 1.00 49.49 435 VAL A CA 1
ATOM 3208 C C . VAL A 1 409 ? 113.921 135.819 132.180 1.00 49.49 435 VAL A C 1
ATOM 3209 O O . VAL A 1 409 ? 114.154 136.664 131.309 1.00 49.49 435 VAL A O 1
ATOM 3213 N N . LEU A 1 410 ? 114.630 135.713 133.299 1.00 54.20 436 LEU A N 1
ATOM 3214 C CA . LEU A 1 410 ? 115.789 136.545 133.609 1.00 54.20 436 LEU A CA 1
ATOM 3215 C C . LEU A 1 410 ? 116.976 135.601 133.749 1.00 54.20 436 LEU A C 1
ATOM 3216 O O . LEU A 1 410 ? 117.255 135.095 134.839 1.00 54.20 436 LEU A O 1
ATOM 3221 N N . ASP A 1 411 ? 117.674 135.365 132.644 1.00 60.60 437 ASP A N 1
ATOM 3222 C CA . ASP A 1 411 ? 118.671 134.301 132.582 1.00 60.60 437 ASP A CA 1
ATOM 3223 C C . ASP A 1 411 ? 120.063 134.885 132.831 1.00 60.60 437 ASP A C 1
ATOM 3224 O O . ASP A 1 411 ? 120.929 134.913 131.962 1.00 60.60 437 ASP A O 1
ATOM 3229 N N . LEU A 1 412 ? 120.286 135.319 134.073 1.00 57.23 438 LEU A N 1
ATOM 3230 C CA . LEU A 1 412 ? 121.468 136.104 134.417 1.00 57.23 438 LEU A CA 1
ATOM 3231 C C . LEU A 1 412 ? 122.711 135.260 134.686 1.00 57.23 438 LEU A C 1
ATOM 3232 O O . LEU A 1 412 ? 123.625 135.741 135.364 1.00 57.23 438 LEU A O 1
ATOM 3237 N N . GLY A 1 413 ? 122.781 134.036 134.182 1.00 58.37 439 GLY A N 1
ATOM 3238 C CA . GLY A 1 413 ? 123.924 133.191 134.451 1.00 58.37 439 GLY A CA 1
ATOM 3239 C C . GLY A 1 413 ? 125.164 133.618 133.693 1.00 58.37 439 GLY A C 1
ATOM 3240 O O . GLY A 1 413 ? 125.161 134.553 132.893 1.00 58.37 439 GLY A O 1
ATOM 3241 N N . LEU A 1 414 ? 126.255 132.902 133.971 1.00 62.10 440 LEU A N 1
ATOM 3242 C CA . LEU A 1 414 ? 127.549 133.118 133.317 1.00 62.10 440 LEU A CA 1
ATOM 3243 C C . LEU A 1 414 ? 128.041 134.550 133.509 1.00 62.10 440 LEU A C 1
ATOM 3244 O O . LEU A 1 414 ? 128.684 135.128 132.630 1.00 62.10 440 LEU A O 1
ATOM 3249 N N . ASN A 1 415 ? 127.747 135.125 134.668 1.00 63.18 441 ASN A N 1
ATOM 3250 C CA . ASN A 1 415 ? 128.094 136.505 134.976 1.00 63.18 441 ASN A CA 1
ATOM 3251 C C . ASN A 1 415 ? 129.098 136.542 136.125 1.00 63.18 441 ASN A C 1
ATOM 3252 O O . ASN A 1 415 ? 129.547 135.508 136.625 1.00 63.18 441 ASN A O 1
ATOM 3257 N N . GLU A 1 416 ? 129.444 137.757 136.538 1.00 65.38 442 GLU A N 1
ATOM 3258 C CA . GLU A 1 416 ? 130.379 138.007 137.627 1.00 65.38 442 GLU A CA 1
ATOM 3259 C C . GLU A 1 416 ? 129.699 138.767 138.758 1.00 65.38 442 GLU A C 1
ATOM 3260 O O . GLU A 1 416 ? 130.274 139.681 139.350 1.00 65.38 442 GLU A O 1
ATOM 3266 N N . ILE A 1 417 ? 128.461 138.395 139.071 1.00 61.60 443 ILE A N 1
ATOM 3267 C CA . ILE A 1 417 ? 127.674 139.119 140.061 1.00 61.60 443 ILE A CA 1
ATOM 3268 C C . ILE A 1 417 ? 128.178 138.786 141.458 1.00 61.60 443 ILE A C 1
ATOM 3269 O O . ILE A 1 417 ? 127.855 137.730 142.015 1.00 61.60 443 ILE A O 1
ATOM 3274 N N . GLY A 1 418 ? 128.989 139.675 142.023 1.00 60.79 444 GLY A N 1
ATOM 3275 C CA . GLY A 1 418 ? 129.365 139.570 143.417 1.00 60.79 444 GLY A CA 1
ATOM 3276 C C . GLY A 1 418 ? 128.806 140.716 144.232 1.00 60.79 444 GLY A C 1
ATOM 3277 O O . GLY A 1 418 ? 129.282 141.849 144.118 1.00 60.79 444 GLY A O 1
ATOM 3278 N N . GLN A 1 419 ? 127.800 140.438 145.057 1.00 60.45 445 GLN A N 1
ATOM 3279 C CA . GLN A 1 419 ? 127.188 141.466 145.888 1.00 60.45 445 GLN A CA 1
ATOM 3280 C C . GLN A 1 419 ? 126.425 140.799 147.019 1.00 60.45 445 GLN A C 1
ATOM 3281 O O . GLN A 1 419 ? 126.161 139.596 146.999 1.00 60.45 445 GLN A O 1
ATOM 3287 N N . GLU A 1 420 ? 126.072 141.609 148.009 1.00 63.79 446 GLU A N 1
ATOM 3288 C CA . GLU A 1 420 ? 125.212 141.189 149.106 1.00 63.79 446 GLU A CA 1
ATOM 3289 C C . GLU A 1 420 ? 123.788 141.610 148.766 1.00 63.79 446 GLU A C 1
ATOM 3290 O O . GLU A 1 420 ? 123.460 142.800 148.809 1.00 63.79 446 GLU A O 1
ATOM 3296 N N . LEU A 1 421 ? 122.948 140.639 148.423 1.00 62.92 447 LEU A N 1
ATOM 3297 C CA . LEU A 1 421 ? 121.567 140.943 148.085 1.00 62.92 447 LEU A CA 1
ATOM 3298 C C . LEU A 1 421 ? 120.818 141.491 149.291 1.00 62.92 447 LEU A C 1
ATOM 3299 O O .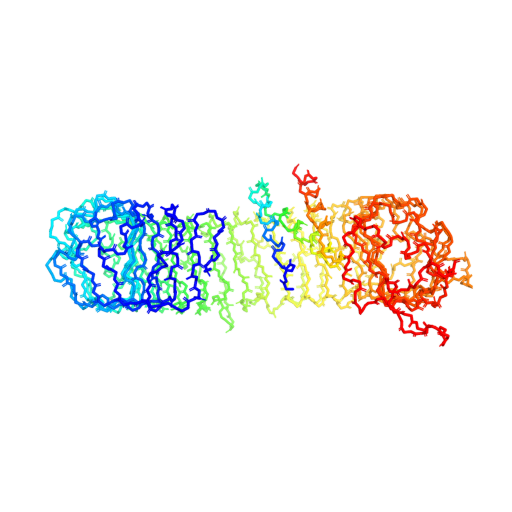 LEU A 1 421 ? 121.074 141.116 150.438 1.00 62.92 447 LEU A O 1
ATOM 3304 N N . THR A 1 422 ? 119.881 142.390 149.016 1.00 62.44 448 THR A N 1
ATOM 3305 C CA . THR A 1 422 ? 119.031 142.995 150.029 1.00 62.44 448 THR A CA 1
ATOM 3306 C C . THR A 1 422 ? 117.552 142.890 149.698 1.00 62.44 448 THR A C 1
ATOM 3307 O O . THR A 1 422 ? 116.727 142.820 150.613 1.00 62.44 448 THR A O 1
ATOM 3311 N N . GLY A 1 423 ? 117.200 142.819 148.420 1.00 61.81 449 GLY A N 1
ATOM 3312 C CA . GLY A 1 423 ? 115.818 142.770 147.983 1.00 61.81 449 GLY A CA 1
ATOM 3313 C C . GLY A 1 423 ? 115.400 143.931 147.112 1.00 61.81 449 GLY A C 1
ATOM 3314 O O . GLY A 1 423 ? 114.330 143.865 146.491 1.00 61.81 449 GLY A O 1
ATOM 3315 N N . GLN A 1 424 ? 116.202 144.989 147.025 1.00 64.11 450 GLN A N 1
ATOM 3316 C CA . GLN A 1 424 ? 115.858 146.176 146.256 1.00 64.11 450 GLN A CA 1
ATOM 3317 C C . GLN A 1 424 ? 116.200 146.049 144.779 1.00 64.11 450 GLN A C 1
ATOM 3318 O O . GLN A 1 424 ? 115.862 146.946 144.001 1.00 64.11 450 GLN A O 1
ATOM 3324 N N . GLU A 1 425 ? 116.856 144.967 144.374 1.00 64.52 451 GLU A N 1
ATOM 3325 C CA . GLU A 1 425 ? 117.184 144.749 142.974 1.00 64.52 451 GLU A CA 1
ATOM 3326 C C . GLU A 1 425 ? 116.045 144.118 142.188 1.00 64.52 451 GLU A C 1
ATOM 3327 O O . GLU A 1 425 ? 116.108 144.088 140.955 1.00 64.52 451 GLU A O 1
ATOM 3333 N N . TRP A 1 426 ? 115.011 143.621 142.865 1.00 60.64 452 TRP A N 1
ATOM 3334 C CA . TRP A 1 426 ? 113.892 142.953 142.213 1.00 60.64 452 TRP A CA 1
ATOM 3335 C C . TRP A 1 426 ? 112.617 143.787 142.241 1.00 60.64 452 TRP A C 1
ATOM 3336 O O . TRP A 1 426 ? 111.534 143.253 141.982 1.00 60.64 452 TRP A O 1
ATOM 3347 N N . ARG A 1 427 ? 112.715 145.073 142.572 1.00 64.56 453 ARG A N 1
ATOM 3348 C CA . ARG A 1 427 ? 111.525 145.911 142.632 1.00 64.56 453 ARG A CA 1
ATOM 3349 C C . ARG A 1 427 ? 110.842 145.934 141.273 1.00 64.56 453 ARG A C 1
ATOM 3350 O O . ARG A 1 427 ? 111.485 146.151 140.243 1.00 64.56 453 ARG A O 1
ATOM 3358 N N . GLY A 1 428 ? 109.533 145.710 141.276 1.00 61.07 454 GLY A N 1
ATOM 3359 C CA . GLY A 1 428 ? 108.831 145.401 140.049 1.00 61.07 454 GLY A CA 1
ATOM 3360 C C . GLY A 1 428 ? 108.920 143.915 139.772 1.00 61.07 454 GLY A C 1
ATOM 3361 O O . GLY A 1 428 ? 108.819 143.108 140.701 1.00 61.07 454 GLY A O 1
ATOM 3362 N N . LEU A 1 429 ? 109.127 143.544 138.509 1.00 57.73 455 LEU A N 1
ATOM 3363 C CA . LEU A 1 429 ? 109.251 142.144 138.105 1.00 57.73 455 LEU A CA 1
ATOM 3364 C C . LEU A 1 429 ? 108.084 141.317 138.636 1.00 57.73 455 LEU A C 1
ATOM 3365 O O . LEU A 1 429 ? 108.260 140.302 139.312 1.00 57.73 455 LEU A O 1
ATOM 3370 N N . GLU A 1 430 ? 106.871 141.771 138.325 1.00 60.64 456 GLU A N 1
ATOM 3371 C CA . GLU A 1 430 ? 105.671 141.109 138.818 1.00 60.64 456 GLU A CA 1
ATOM 3372 C C . GLU A 1 430 ? 105.368 139.807 138.090 1.00 60.64 456 GLU A C 1
ATOM 3373 O O . GLU A 1 430 ? 104.507 139.050 138.550 1.00 60.64 456 GLU A O 1
ATOM 3379 N N . ASN A 1 431 ? 106.047 139.525 136.979 1.00 57.32 457 ASN A N 1
ATOM 3380 C CA . ASN A 1 431 ? 105.781 138.336 136.180 1.00 57.32 457 ASN A CA 1
ATOM 3381 C C . ASN A 1 431 ? 107.029 137.477 136.011 1.00 57.32 457 ASN A C 1
ATOM 3382 O O . ASN A 1 431 ? 107.185 136.792 135.000 1.00 57.32 457 ASN A O 1
ATOM 3387 N N . ILE A 1 432 ? 107.927 137.504 136.994 1.00 50.54 458 ILE A N 1
ATOM 3388 C CA . ILE A 1 432 ? 109.143 136.705 136.914 1.00 50.54 458 ILE A CA 1
ATOM 3389 C C . ILE A 1 432 ? 108.792 135.229 137.049 1.00 50.54 458 ILE A C 1
ATOM 3390 O O . ILE A 1 432 ? 108.024 134.829 137.934 1.00 50.54 458 ILE A O 1
ATOM 3395 N N . PHE A 1 433 ? 109.304 134.415 136.122 1.00 49.58 459 PHE A N 1
ATOM 3396 C CA . PHE A 1 433 ? 109.126 132.971 136.162 1.00 49.58 459 PHE A CA 1
ATOM 3397 C C . PHE A 1 433 ? 110.423 132.201 136.332 1.00 49.58 459 PHE A C 1
ATOM 3398 O O . PHE A 1 433 ? 110.369 131.002 136.624 1.00 49.58 459 PHE A O 1
ATOM 3406 N N . GLU A 1 434 ? 111.573 132.843 136.163 1.00 52.96 460 GLU A N 1
ATOM 3407 C CA . GLU A 1 434 ? 112.848 132.142 136.181 1.00 52.96 460 GLU A CA 1
ATOM 3408 C C . GLU A 1 434 ? 113.954 133.141 136.465 1.00 52.96 460 GLU A C 1
ATOM 3409 O O . GLU A 1 434 ? 114.011 134.198 135.829 1.00 52.96 460 GLU A O 1
ATOM 3415 N N . ILE A 1 435 ? 114.827 132.810 137.411 1.00 54.21 461 ILE A N 1
ATOM 3416 C CA . ILE A 1 435 ? 116.003 133.617 137.715 1.00 54.21 461 ILE A CA 1
ATOM 3417 C C . ILE A 1 435 ? 117.217 132.697 137.670 1.00 54.21 461 ILE A C 1
ATOM 3418 O O . ILE A 1 435 ? 117.567 132.049 138.664 1.00 54.21 461 ILE A O 1
ATOM 3423 N N . TYR A 1 436 ? 117.858 132.630 136.512 1.00 61.61 462 TYR A N 1
ATOM 3424 C CA . TYR A 1 436 ? 119.030 131.781 136.323 1.00 61.61 462 TYR A CA 1
ATOM 3425 C C . TYR A 1 436 ? 120.241 132.530 136.861 1.00 61.61 462 TYR A C 1
ATOM 3426 O O . TYR A 1 436 ? 120.798 133.398 136.186 1.00 61.61 462 TYR A O 1
ATOM 3435 N N . LEU A 1 437 ? 120.655 132.193 138.082 1.00 55.59 463 LEU A N 1
ATOM 3436 C CA . LEU A 1 437 ? 121.762 132.869 138.744 1.00 55.59 463 LEU A CA 1
ATOM 3437 C C . LEU A 1 437 ? 122.973 131.960 138.910 1.00 55.59 463 LEU A C 1
ATOM 3438 O O . LEU A 1 437 ? 123.809 132.186 139.785 1.00 55.59 463 LEU A O 1
ATOM 3443 N N . SER A 1 438 ? 123.085 130.937 138.072 1.00 57.80 464 SER A N 1
ATOM 3444 C CA . SER A 1 438 ? 124.197 130.009 138.171 1.00 57.80 464 SER A CA 1
ATOM 3445 C C . SER A 1 438 ? 125.507 130.678 137.780 1.00 57.80 464 SER A C 1
ATOM 3446 O O . SER A 1 438 ? 125.531 131.677 137.058 1.00 57.80 464 SER A O 1
ATOM 3449 N N . TYR A 1 439 ? 126.606 130.113 138.280 1.00 60.85 465 TYR A N 1
ATOM 3450 C CA . TYR A 1 439 ? 127.965 130.520 137.921 1.00 60.85 465 TYR A CA 1
ATOM 3451 C C . TYR A 1 439 ? 128.226 131.987 138.277 1.00 60.85 465 TYR A C 1
ATOM 3452 O O . TYR A 1 439 ? 128.550 132.817 137.425 1.00 60.85 465 TYR A O 1
ATOM 3461 N N . ASN A 1 440 ? 128.095 132.287 139.566 1.00 63.92 466 ASN A N 1
ATOM 3462 C CA . ASN A 1 440 ? 128.347 133.617 140.101 1.00 63.92 466 ASN A CA 1
ATOM 3463 C C . ASN A 1 440 ? 129.467 133.555 141.132 1.00 63.92 466 ASN A C 1
ATOM 3464 O O . ASN A 1 440 ? 129.850 132.482 141.607 1.00 63.92 466 ASN A O 1
ATOM 3469 N N . LYS A 1 441 ? 129.995 134.731 141.479 1.00 63.77 467 LYS A N 1
ATOM 3470 C CA . LYS A 1 441 ? 131.154 134.795 142.363 1.00 63.77 467 LYS A CA 1
ATOM 3471 C C . LYS A 1 441 ? 130.765 134.542 143.814 1.00 63.77 467 LYS A C 1
ATOM 3472 O O . LYS A 1 441 ? 131.205 133.563 144.424 1.00 63.77 467 LYS A O 1
ATOM 3478 N N . TYR A 1 442 ? 129.936 135.413 144.382 1.00 62.68 468 TYR A N 1
ATOM 3479 C CA . TYR A 1 442 ? 129.452 135.213 145.739 1.00 62.68 468 TYR A CA 1
ATOM 3480 C C . TYR A 1 442 ? 128.183 136.027 145.928 1.00 62.68 468 TYR A C 1
ATOM 3481 O O . TYR A 1 442 ? 128.110 137.183 145.505 1.00 62.68 468 TYR A O 1
ATOM 3490 N N . LEU A 1 443 ? 127.184 135.408 146.552 1.00 60.14 469 LEU A N 1
ATOM 3491 C CA . LEU A 1 443 ? 125.873 136.024 146.744 1.00 60.14 469 LEU A CA 1
ATOM 3492 C C . LEU A 1 443 ? 125.448 135.762 148.188 1.00 60.14 469 LEU A C 1
ATOM 3493 O O . LEU A 1 443 ? 124.818 134.745 148.488 1.00 60.14 469 LEU A O 1
ATOM 3498 N N . GLN A 1 444 ? 125.817 136.673 149.081 1.00 60.64 470 GLN A N 1
ATOM 3499 C CA . GLN A 1 444 ? 125.330 136.620 150.449 1.00 60.64 470 GLN A CA 1
ATOM 3500 C C . GLN A 1 444 ? 123.889 137.113 150.503 1.00 60.64 470 GLN A C 1
ATOM 3501 O O . GLN A 1 444 ? 123.494 138.022 149.769 1.00 60.64 470 GLN A O 1
ATOM 3507 N N . LEU A 1 445 ? 123.101 136.501 151.377 1.00 59.35 471 LEU A N 1
ATOM 3508 C CA . LEU A 1 445 ? 121.668 136.736 151.432 1.00 59.35 471 LEU A CA 1
ATOM 3509 C C . LEU A 1 445 ? 121.277 137.449 152.718 1.00 59.35 471 LEU A C 1
ATOM 3510 O O . LEU A 1 445 ? 122.063 137.589 153.656 1.00 59.35 471 LEU A O 1
ATOM 3515 N N . THR A 1 446 ? 120.029 137.907 152.735 1.00 59.82 472 THR A N 1
ATOM 3516 C CA . THR A 1 446 ? 119.353 138.388 153.926 1.00 59.82 472 THR A CA 1
ATOM 3517 C C . THR A 1 446 ? 117.992 137.712 154.000 1.00 59.82 472 THR A C 1
ATOM 3518 O O . THR A 1 446 ? 117.557 137.042 153.061 1.00 59.82 472 THR A O 1
ATOM 3522 N N . ARG A 1 447 ? 117.314 137.889 155.133 1.00 60.35 473 ARG A N 1
ATOM 3523 C CA . ARG A 1 447 ? 115.993 137.297 155.293 1.00 60.35 473 ARG A CA 1
ATOM 3524 C C . ARG A 1 447 ? 114.971 137.894 154.337 1.00 60.35 473 ARG A C 1
ATOM 3525 O O . ARG A 1 447 ? 113.965 137.242 154.039 1.00 60.35 473 ARG A O 1
ATOM 3533 N N . ASN A 1 448 ? 115.203 139.115 153.853 1.00 59.18 474 ASN A N 1
ATOM 3534 C CA . ASN A 1 448 ? 114.292 139.798 152.944 1.00 59.18 474 ASN A CA 1
ATOM 3535 C C . ASN A 1 448 ? 114.842 139.877 151.525 1.00 59.18 474 ASN A C 1
ATOM 3536 O O . ASN A 1 448 ? 114.412 140.731 150.744 1.00 59.18 474 ASN A O 1
ATOM 3541 N N . SER A 1 449 ? 115.785 139.000 151.176 1.00 56.94 475 SER A N 1
ATOM 3542 C CA . SER A 1 449 ? 116.419 139.047 149.865 1.00 56.94 475 SER A CA 1
ATOM 3543 C C . SER A 1 449 ? 115.493 138.623 148.736 1.00 56.94 475 SER A C 1
ATOM 3544 O O . SER A 1 449 ? 115.848 138.814 147.569 1.00 56.94 475 SER A O 1
ATOM 3547 N N . PHE A 1 450 ? 114.327 138.053 149.044 1.00 55.42 476 PHE A N 1
ATOM 3548 C CA . PHE A 1 450 ? 113.423 137.597 147.997 1.00 55.42 476 PHE A CA 1
ATOM 3549 C C . PHE A 1 450 ? 111.969 137.941 148.296 1.00 55.42 476 PHE A C 1
ATOM 3550 O O . PHE A 1 450 ? 111.067 137.282 147.767 1.00 55.42 476 PHE A O 1
ATOM 3558 N N . ALA A 1 451 ? 111.712 138.952 149.126 1.00 53.41 477 ALA A N 1
ATOM 3559 C CA . ALA A 1 451 ? 110.341 139.290 149.485 1.00 53.41 477 ALA A CA 1
ATOM 3560 C C . ALA A 1 451 ? 109.597 140.009 148.370 1.00 53.41 477 ALA A C 1
ATOM 3561 O O . ALA A 1 451 ? 108.363 140.063 148.405 1.00 53.41 477 ALA A O 1
ATOM 3563 N N . LEU A 1 452 ? 110.309 140.561 147.392 1.00 55.10 478 LEU A N 1
ATOM 3564 C CA . LEU A 1 452 ? 109.685 141.275 146.287 1.00 55.10 478 LEU A CA 1
ATOM 3565 C C . LEU A 1 452 ? 109.417 140.388 145.079 1.00 55.10 478 LEU A C 1
ATOM 3566 O O . LEU A 1 452 ? 108.897 140.881 144.073 1.00 55.10 478 LEU A O 1
ATOM 3571 N N . VAL A 1 453 ? 109.753 139.103 145.149 1.00 52.91 479 VAL A N 1
ATOM 3572 C CA . VAL A 1 453 ? 109.472 138.182 144.049 1.00 52.91 479 VAL A CA 1
ATOM 3573 C C . VAL A 1 453 ? 108.796 136.910 144.554 1.00 52.91 479 VAL A C 1
ATOM 3574 O O . VAL A 1 453 ? 109.381 135.823 144.457 1.00 52.91 479 VAL A O 1
ATOM 3578 N N . PRO A 1 454 ? 107.569 136.980 145.074 1.00 52.29 480 PRO A N 1
ATOM 3579 C CA . PRO A 1 454 ? 106.834 135.761 145.422 1.00 52.29 480 PRO A CA 1
ATOM 3580 C C . PRO A 1 454 ? 106.190 135.052 144.240 1.00 52.29 480 PRO A C 1
ATOM 3581 O O . PRO A 1 454 ? 105.424 134.109 144.455 1.00 52.29 480 PRO A O 1
ATOM 3585 N N . SER A 1 455 ? 106.467 135.480 143.010 1.00 48.87 481 SER A N 1
ATOM 3586 C CA . SER A 1 455 ? 105.976 134.818 141.809 1.00 48.87 481 SER A CA 1
ATOM 3587 C C . SER A 1 455 ? 107.034 133.939 141.157 1.00 48.87 481 SER A C 1
ATOM 3588 O O . SER A 1 455 ? 106.819 133.448 140.046 1.00 48.87 481 SER A O 1
ATOM 3591 N N . LEU A 1 456 ? 108.161 133.727 141.827 1.00 46.13 482 LEU A N 1
ATOM 3592 C CA . LEU A 1 456 ? 109.265 132.968 141.262 1.00 46.13 482 LEU A CA 1
ATOM 3593 C C . LEU A 1 456 ? 108.898 131.497 141.118 1.00 46.13 482 LEU A C 1
ATOM 3594 O O . LEU A 1 456 ? 108.045 130.973 141.838 1.00 46.13 482 LEU A O 1
ATOM 3599 N N . GLN A 1 457 ? 109.553 130.827 140.170 1.00 45.44 483 GLN A N 1
ATOM 3600 C CA . GLN A 1 457 ? 109.281 129.421 139.902 1.00 45.44 483 GLN A CA 1
ATOM 3601 C C . GLN A 1 45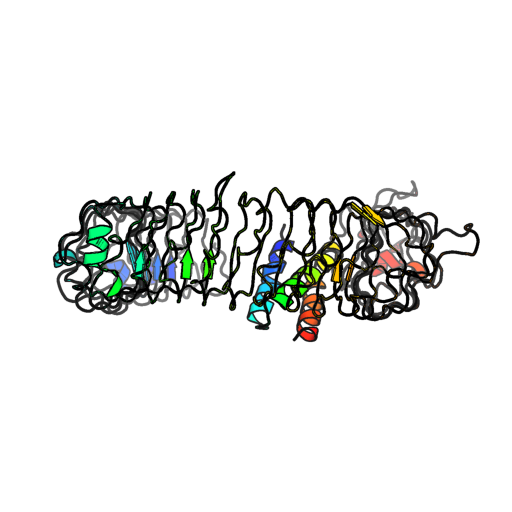7 ? 110.515 128.544 139.763 1.00 45.44 483 GLN A C 1
ATOM 3602 O O . GLN A 1 457 ? 110.400 127.332 139.976 1.00 45.44 483 GLN A O 1
ATOM 3608 N N . ARG A 1 458 ? 111.680 129.093 139.426 1.00 48.07 484 ARG A N 1
ATOM 3609 C CA . ARG A 1 458 ? 112.879 128.289 139.184 1.00 48.07 484 ARG A CA 1
ATOM 3610 C C . ARG A 1 458 ? 114.093 129.089 139.640 1.00 48.07 484 ARG A C 1
ATOM 3611 O O . ARG A 1 458 ? 114.600 129.931 138.895 1.00 48.07 484 ARG A O 1
ATOM 3619 N N . LEU A 1 459 ? 114.562 128.818 140.852 1.00 49.28 485 LEU A N 1
ATOM 3620 C CA . LEU A 1 459 ? 115.702 129.527 141.432 1.00 49.28 485 LEU A CA 1
ATOM 3621 C C . LEU A 1 459 ? 116.940 128.651 141.286 1.00 49.28 485 LEU A C 1
ATOM 3622 O O . LEU A 1 459 ? 117.222 127.805 142.136 1.00 49.28 485 LEU A O 1
ATOM 3627 N N . MET A 1 460 ? 117.676 128.855 140.201 1.00 56.16 486 MET A N 1
ATOM 3628 C CA . MET A 1 460 ? 118.931 128.152 139.968 1.00 56.16 486 MET A CA 1
ATOM 3629 C C . MET A 1 460 ? 120.062 128.892 140.670 1.00 56.16 486 MET A C 1
ATOM 3630 O O . MET A 1 460 ? 120.325 130.061 140.366 1.00 56.16 486 MET A O 1
ATOM 3635 N N . LEU A 1 461 ? 120.730 128.217 141.602 1.00 51.45 487 LEU A N 1
ATOM 3636 C CA . LEU A 1 461 ? 121.811 128.818 142.377 1.00 51.45 487 LEU A CA 1
ATOM 3637 C C . LEU A 1 461 ? 123.001 127.874 142.477 1.00 51.45 487 LEU A C 1
ATOM 3638 O O . LEU A 1 461 ? 123.572 127.662 143.548 1.00 51.45 487 LEU A O 1
ATOM 3643 N N . ARG A 1 462 ? 123.396 127.295 141.351 1.00 59.98 488 ARG A N 1
ATOM 3644 C CA . ARG A 1 462 ? 124.582 126.457 141.312 1.00 59.98 488 ARG A CA 1
ATOM 3645 C C . ARG A 1 462 ? 125.844 127.302 141.218 1.00 59.98 488 ARG A C 1
ATOM 3646 O O . ARG A 1 462 ? 125.853 128.380 140.616 1.00 59.98 488 ARG A O 1
ATOM 3654 N N . ARG A 1 463 ? 126.922 126.786 141.810 1.00 63.05 489 ARG A N 1
ATOM 3655 C CA . ARG A 1 463 ? 128.239 127.423 141.775 1.00 63.05 489 ARG A CA 1
ATOM 3656 C C . ARG A 1 463 ? 128.164 128.868 142.261 1.00 63.05 489 ARG A C 1
ATOM 3657 O O . ARG A 1 463 ? 128.795 129.773 141.711 1.00 63.05 489 ARG A O 1
ATOM 3665 N N . VAL A 1 464 ? 127.370 129.086 143.305 1.00 61.21 490 VAL A N 1
ATOM 3666 C CA . VAL A 1 464 ? 127.193 130.397 143.915 1.00 61.21 490 VAL A CA 1
ATOM 3667 C C . VAL A 1 464 ? 127.414 130.228 145.409 1.00 61.21 490 VAL A C 1
ATOM 3668 O O . VAL A 1 464 ? 126.549 129.685 146.107 1.00 61.21 490 VAL A O 1
ATOM 3672 N N . ALA A 1 465 ? 128.563 130.689 145.901 1.00 58.42 491 ALA A N 1
ATOM 3673 C CA . ALA A 1 465 ? 128.831 130.612 147.328 1.00 58.42 491 ALA A CA 1
ATOM 3674 C C . ALA A 1 465 ? 127.731 131.354 148.071 1.00 58.42 491 ALA A C 1
ATOM 3675 O O . ALA A 1 465 ? 127.656 132.585 148.021 1.00 58.42 491 ALA A O 1
ATOM 3677 N N . LEU A 1 466 ? 126.879 130.610 148.764 1.00 55.77 492 LEU A N 1
ATOM 3678 C CA . LEU A 1 466 ? 125.641 131.138 149.327 1.00 55.77 492 LEU A CA 1
ATOM 3679 C C . LEU A 1 466 ? 125.793 131.182 150.845 1.00 55.77 492 LEU A C 1
ATOM 3680 O O . LEU A 1 466 ? 125.724 130.146 151.513 1.00 55.77 492 LEU A O 1
ATOM 3685 N N . LYS A 1 467 ? 126.010 132.378 151.384 1.00 61.15 493 LYS A N 1
ATOM 3686 C CA . LYS A 1 467 ? 126.096 132.574 152.820 1.00 61.15 493 LYS A CA 1
ATOM 3687 C C . LYS A 1 467 ? 124.707 132.833 153.400 1.00 61.15 493 LYS A C 1
ATOM 3688 O O . LYS A 1 467 ? 123.703 132.872 152.685 1.00 61.15 493 LYS A O 1
ATOM 3694 N N . ASN A 1 468 ? 124.656 133.019 154.720 1.00 64.79 494 ASN A N 1
ATOM 3695 C CA . ASN A 1 468 ? 123.430 133.390 155.432 1.00 64.79 494 ASN A CA 1
ATOM 3696 C C . ASN A 1 468 ? 122.293 132.413 155.137 1.00 64.79 494 ASN A C 1
ATOM 3697 O O . ASN A 1 468 ? 121.149 132.805 154.905 1.00 64.79 494 ASN A O 1
ATOM 3702 N N . VAL A 1 469 ? 122.614 131.124 155.142 1.00 63.07 495 VAL A N 1
ATOM 3703 C CA . VAL A 1 469 ? 121.587 130.113 154.937 1.00 63.07 495 VAL A CA 1
ATOM 3704 C C . VAL A 1 469 ? 121.033 129.605 156.268 1.00 63.07 495 VAL A C 1
ATOM 3705 O O . VAL A 1 469 ? 119.929 129.053 156.310 1.00 63.07 495 VAL A O 1
ATOM 3709 N N . ASP A 1 470 ? 121.764 129.803 157.363 1.00 70.10 496 ASP A N 1
ATOM 3710 C CA . ASP A 1 470 ? 121.355 129.338 158.683 1.00 70.10 496 ASP A CA 1
ATOM 3711 C C . ASP A 1 470 ? 121.071 130.461 159.668 1.00 70.10 496 ASP A C 1
ATOM 3712 O O . ASP A 1 470 ? 120.148 130.340 160.477 1.00 70.10 496 ASP A O 1
ATOM 3717 N N . SER A 1 471 ? 121.849 131.547 159.630 1.00 70.49 497 SER A N 1
ATOM 3718 C CA . SER A 1 471 ? 121.695 132.608 160.624 1.00 70.49 497 SER A CA 1
ATOM 3719 C C . SER A 1 471 ? 120.321 133.261 160.538 1.00 70.49 497 SER A C 1
ATOM 3720 O O . SER A 1 471 ? 119.667 133.485 161.563 1.00 70.49 497 SER A O 1
ATOM 3723 N N . SER A 1 472 ? 119.866 133.570 159.328 1.00 70.29 498 SER A N 1
ATOM 3724 C CA . SER A 1 472 ? 118.542 134.135 159.148 1.00 70.29 498 SER A CA 1
ATOM 3725 C C . SER A 1 472 ? 117.484 133.067 159.406 1.00 70.29 498 SER A C 1
ATOM 3726 O O . SER A 1 472 ? 117.794 131.874 159.441 1.00 70.29 498 SER A O 1
ATOM 3729 N N . PRO A 1 473 ? 116.226 133.473 159.630 1.00 64.49 499 PRO A N 1
ATOM 3730 C CA . PRO A 1 473 ? 115.148 132.480 159.727 1.00 64.49 499 PRO A CA 1
ATOM 3731 C C . PRO A 1 473 ? 115.129 131.551 158.524 1.00 64.49 499 PRO A C 1
ATOM 3732 O O . PRO A 1 473 ? 115.288 130.335 158.667 1.00 64.49 499 PRO A O 1
ATOM 3736 N N . SER A 1 474 ? 114.943 132.119 157.335 1.00 57.10 500 SER A N 1
ATOM 3737 C CA . SER A 1 474 ? 115.136 131.415 156.074 1.00 57.10 500 SER A CA 1
ATOM 3738 C C . SER A 1 474 ? 115.167 132.422 154.933 1.00 57.10 500 SER A C 1
ATOM 3739 O O . SER A 1 474 ? 114.246 133.239 154.805 1.00 57.10 500 SER A O 1
ATOM 3742 N N . PRO A 1 475 ? 116.199 132.410 154.092 1.00 53.05 501 PRO A N 1
ATOM 3743 C CA . PRO A 1 475 ? 116.144 133.238 152.879 1.00 53.05 501 PRO A CA 1
ATOM 3744 C C . PRO A 1 475 ? 115.064 132.800 151.912 1.00 53.05 501 PRO A C 1
ATOM 3745 O O . PRO A 1 475 ? 114.617 133.606 151.086 1.00 53.05 501 PRO A O 1
ATOM 3749 N N . PHE A 1 476 ? 114.630 131.543 151.987 1.00 50.59 502 PHE A N 1
ATOM 3750 C CA . PHE A 1 476 ? 113.689 130.971 151.035 1.00 50.59 502 PHE A CA 1
ATOM 3751 C C . PHE A 1 476 ? 112.267 130.917 151.569 1.00 50.59 502 PHE A C 1
ATOM 3752 O O . PHE A 1 476 ? 111.396 130.328 150.921 1.00 50.59 502 PHE A O 1
ATOM 3760 N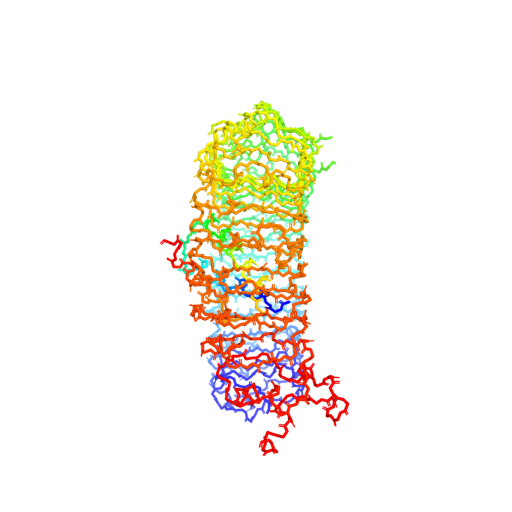 N . GLN A 1 477 ? 112.013 131.508 152.734 1.00 48.97 503 GLN A N 1
ATOM 3761 C CA . GLN A 1 477 ? 110.651 131.547 153.263 1.00 48.97 503 GLN A CA 1
ATOM 3762 C C . GLN A 1 477 ? 109.673 132.284 152.355 1.00 48.97 503 GLN A C 1
ATOM 3763 O O . GLN A 1 477 ? 108.564 131.766 152.139 1.00 48.97 503 GLN A O 1
ATOM 3769 N N . PRO A 1 478 ? 109.982 133.469 151.813 1.00 49.22 504 PRO A N 1
ATOM 3770 C CA . PRO A 1 478 ? 108.976 134.160 150.991 1.00 49.22 504 PRO A CA 1
ATOM 3771 C C . PRO A 1 478 ? 108.583 133.404 149.735 1.00 49.22 504 PRO A C 1
ATOM 3772 O O . PRO A 1 478 ? 107.449 133.558 149.264 1.00 49.22 504 PRO A O 1
ATOM 3776 N N . LEU A 1 479 ? 109.477 132.593 149.175 1.00 52.29 505 LEU A N 1
ATOM 3777 C CA . LEU A 1 479 ? 109.170 131.846 147.962 1.00 52.29 505 LEU A CA 1
ATOM 3778 C C . LEU A 1 479 ? 108.184 130.733 148.288 1.00 52.29 505 LEU A C 1
ATOM 3779 O O . LEU A 1 479 ? 108.446 129.901 149.162 1.00 52.29 505 LEU A O 1
ATOM 3784 N N . ARG A 1 480 ? 107.052 130.719 147.588 1.00 51.97 506 ARG A N 1
ATOM 3785 C CA . ARG A 1 480 ? 106.008 129.736 147.823 1.00 51.97 506 ARG A CA 1
ATOM 3786 C C . ARG A 1 480 ? 105.582 128.986 146.574 1.00 51.97 506 ARG A C 1
ATOM 3787 O O . ARG A 1 480 ? 104.955 127.929 146.698 1.00 51.97 506 ARG A O 1
ATOM 3795 N N . ASN A 1 481 ? 105.896 129.496 145.385 1.00 51.45 507 ASN A N 1
ATOM 3796 C CA . ASN A 1 481 ? 105.605 128.816 144.131 1.00 51.45 507 ASN A CA 1
ATOM 3797 C C . ASN A 1 481 ? 106.874 128.294 143.467 1.00 51.45 507 ASN A C 1
ATOM 3798 O O . ASN A 1 481 ? 106.978 128.273 142.240 1.00 51.45 507 ASN A O 1
ATOM 3803 N N . LEU A 1 482 ? 107.846 127.867 144.268 1.00 47.13 508 LEU A N 1
ATOM 3804 C CA . LEU A 1 482 ? 109.115 127.389 143.740 1.00 47.13 508 LEU A CA 1
ATOM 3805 C C . LEU A 1 482 ? 109.014 125.916 143.374 1.00 47.13 508 LEU A C 1
ATOM 3806 O O . LEU A 1 482 ? 108.611 125.087 144.195 1.00 47.13 508 LEU A O 1
ATOM 3811 N N . THR A 1 483 ? 109.382 125.593 142.136 1.00 46.10 509 THR A N 1
ATOM 3812 C CA . THR A 1 483 ? 109.416 124.219 141.649 1.00 46.10 509 THR A CA 1
ATOM 3813 C C . THR A 1 483 ? 110.807 123.609 141.709 1.00 46.10 509 THR A C 1
ATOM 3814 O O . THR A 1 483 ? 110.951 122.442 142.083 1.00 46.10 509 THR A O 1
ATOM 3818 N N . ILE A 1 484 ? 111.836 124.375 141.369 1.00 45.48 510 ILE A N 1
ATOM 3819 C CA . ILE A 1 484 ? 113.212 123.904 141.368 1.00 45.48 510 ILE A CA 1
ATOM 3820 C C . ILE A 1 484 ? 114.025 124.780 142.308 1.00 45.48 510 ILE A C 1
ATOM 3821 O O . ILE A 1 484 ? 113.957 126.012 142.228 1.00 45.48 510 ILE A O 1
ATOM 3826 N N . LEU A 1 485 ? 114.788 124.148 143.198 1.00 49.19 511 LEU A N 1
ATOM 3827 C CA . LEU A 1 485 ? 115.768 124.836 144.038 1.00 49.19 511 LEU A CA 1
ATOM 3828 C C . LEU A 1 485 ? 117.094 124.102 143.878 1.00 49.19 511 LEU A C 1
ATOM 3829 O O . LEU A 1 485 ? 117.395 123.164 144.619 1.00 49.19 511 LEU A O 1
ATOM 3834 N N . ASP A 1 486 ? 117.885 124.533 142.906 1.00 58.26 512 ASP A N 1
ATOM 3835 C CA . ASP A 1 486 ? 119.177 123.929 142.625 1.00 58.26 512 ASP A CA 1
ATOM 3836 C C . ASP A 1 486 ? 120.239 124.572 143.511 1.00 58.26 512 ASP A C 1
ATOM 3837 O O . ASP A 1 486 ? 120.450 125.788 143.449 1.00 58.26 512 ASP A O 1
ATOM 3842 N N . LEU A 1 487 ? 120.906 123.758 144.332 1.00 50.64 513 LEU A N 1
ATOM 3843 C CA . LEU A 1 487 ? 121.997 124.215 145.197 1.00 50.64 513 LEU A CA 1
ATOM 3844 C C . LEU A 1 487 ? 123.140 123.210 145.112 1.00 50.64 513 LEU A C 1
ATOM 3845 O O . LEU A 1 487 ? 123.144 122.197 145.814 1.00 50.64 513 LEU A O 1
ATOM 3850 N N . SER A 1 488 ? 124.118 123.503 144.261 1.00 57.61 514 SER A N 1
ATOM 3851 C CA . SER A 1 488 ? 125.278 122.649 144.084 1.00 57.61 514 SER A CA 1
ATOM 3852 C C . SER A 1 488 ? 126.518 123.514 143.923 1.00 57.61 514 SER A C 1
ATOM 3853 O O . SER A 1 488 ? 126.433 124.697 143.581 1.00 57.61 514 SER A O 1
ATOM 3856 N N . ASN A 1 489 ? 127.678 122.902 144.173 1.00 61.77 515 ASN A N 1
ATOM 3857 C CA . ASN A 1 489 ? 128.975 123.574 144.049 1.00 61.77 515 ASN A CA 1
ATOM 3858 C C . ASN A 1 489 ? 129.047 124.825 144.921 1.00 61.77 515 ASN A C 1
ATOM 3859 O O . ASN A 1 489 ? 129.614 125.847 144.529 1.00 61.77 515 ASN A O 1
ATOM 3864 N N . ASN A 1 490 ? 128.468 124.746 146.119 1.00 61.52 516 ASN A N 1
ATOM 3865 C CA . ASN A 1 490 ? 128.459 125.865 147.048 1.00 61.52 516 ASN A CA 1
ATOM 3866 C C . ASN A 1 490 ? 129.159 125.572 148.366 1.00 61.52 516 ASN A C 1
ATOM 3867 O O . ASN A 1 490 ? 129.404 126.510 149.133 1.00 61.52 516 ASN A O 1
ATOM 3872 N N . ASN A 1 491 ? 129.478 124.309 148.651 1.00 62.43 517 ASN A N 1
ATOM 3873 C CA . ASN A 1 491 ? 130.182 123.912 149.870 1.00 62.43 517 ASN A CA 1
ATOM 3874 C C . ASN A 1 491 ? 129.419 124.313 151.127 1.00 62.43 517 ASN A C 1
ATOM 3875 O O . ASN A 1 491 ? 130.021 124.557 152.175 1.00 62.43 517 ASN A O 1
ATOM 3880 N N . ILE A 1 492 ? 128.090 124.394 151.030 1.00 57.54 518 ILE A N 1
ATOM 3881 C CA . ILE A 1 492 ? 127.275 124.667 152.205 1.00 57.54 518 ILE A CA 1
ATOM 3882 C C . ILE A 1 492 ? 127.568 123.617 153.267 1.00 57.54 518 ILE A C 1
ATOM 3883 O O . ILE A 1 492 ? 127.473 122.408 153.019 1.00 57.54 518 ILE A O 1
ATOM 3888 N N . ALA A 1 493 ? 127.966 124.076 154.454 1.00 58.45 519 ALA A N 1
ATOM 3889 C CA . ALA A 1 493 ? 128.388 123.178 155.519 1.00 58.45 519 ALA A CA 1
ATOM 3890 C C . ALA A 1 493 ? 127.533 123.298 156.773 1.00 58.45 519 ALA A C 1
ATOM 3891 O O . ALA A 1 493 ? 127.907 122.747 157.814 1.00 58.45 519 ALA A O 1
ATOM 3893 N N . ASN A 1 494 ? 126.399 123.993 156.707 1.00 59.90 520 ASN A N 1
ATOM 3894 C CA . ASN A 1 494 ? 125.525 124.131 157.864 1.00 59.90 520 ASN A CA 1
ATOM 3895 C C . ASN A 1 494 ? 124.130 124.486 157.381 1.00 59.90 520 ASN A C 1
ATOM 3896 O O . ASN A 1 494 ? 123.973 125.325 156.489 1.00 59.90 520 ASN A O 1
ATOM 3901 N N . ILE A 1 495 ? 123.129 123.843 157.970 1.00 62.75 521 ILE A N 1
ATOM 3902 C CA . ILE A 1 495 ? 121.729 124.025 157.611 1.00 62.75 521 ILE A CA 1
ATOM 3903 C C . ILE A 1 495 ? 120.905 124.003 158.887 1.00 62.75 521 ILE A C 1
ATOM 3904 O O . ILE A 1 495 ? 121.167 123.204 159.792 1.00 62.75 521 ILE A O 1
ATOM 3909 N N . ASN A 1 496 ? 119.917 124.881 158.968 1.00 65.33 522 ASN A N 1
ATOM 3910 C CA . ASN A 1 496 ? 118.993 124.857 160.087 1.00 65.33 522 ASN A CA 1
ATOM 3911 C C . ASN A 1 496 ? 117.754 124.045 159.729 1.00 65.33 522 ASN A C 1
ATOM 3912 O O . ASN A 1 496 ? 117.471 123.780 158.560 1.00 65.33 522 ASN A O 1
ATOM 3917 N N . ASP A 1 497 ? 117.004 123.661 160.762 1.00 68.33 523 ASP A N 1
ATOM 3918 C CA . ASP A 1 497 ? 115.810 122.842 160.587 1.00 68.33 523 ASP A CA 1
ATOM 3919 C C . ASP A 1 497 ? 114.671 123.582 159.904 1.00 68.33 523 ASP A C 1
ATOM 3920 O O . ASP A 1 497 ? 113.577 123.019 159.785 1.00 68.33 523 ASP A O 1
ATOM 3925 N N . ASP A 1 498 ? 114.889 124.821 159.460 1.00 63.71 524 ASP A N 1
ATOM 3926 C CA . ASP A 1 498 ? 113.870 125.580 158.746 1.00 63.71 524 ASP A CA 1
ATOM 3927 C C . ASP A 1 498 ? 114.408 126.186 157.455 1.00 63.71 524 ASP A C 1
ATOM 3928 O O . ASP A 1 498 ? 113.802 127.118 156.917 1.00 63.71 524 ASP A O 1
ATOM 3933 N N . MET A 1 499 ? 115.537 125.682 156.950 1.00 58.54 525 MET A N 1
ATOM 3934 C CA . MET A 1 499 ? 116.025 126.113 155.644 1.00 58.54 525 MET A CA 1
ATOM 3935 C C . MET A 1 499 ? 114.987 125.853 154.567 1.00 58.54 525 MET A C 1
ATOM 3936 O O . MET A 1 499 ? 114.612 126.757 153.812 1.00 58.54 525 MET A O 1
ATOM 3941 N N . LEU A 1 500 ? 114.510 124.615 154.485 1.00 57.64 526 LEU A N 1
ATOM 3942 C CA . LEU A 1 500 ? 113.498 124.225 153.512 1.00 57.64 526 LEU A CA 1
ATOM 3943 C C . LEU A 1 500 ? 112.183 124.034 154.259 1.00 57.64 526 LEU A C 1
ATOM 3944 O O . LEU A 1 500 ? 111.807 122.930 154.649 1.00 57.64 526 LEU A O 1
ATOM 3949 N N . GLU A 1 501 ? 111.478 125.140 154.459 1.00 57.18 527 GLU A N 1
ATOM 3950 C CA . GLU A 1 501 ? 110.238 125.143 155.214 1.00 57.18 527 GLU A CA 1
ATOM 3951 C C . GLU A 1 501 ? 109.174 125.883 154.421 1.00 57.18 527 GLU A C 1
ATOM 3952 O O . GLU A 1 501 ? 109.464 126.887 153.765 1.00 57.18 527 GLU A O 1
ATOM 3958 N N . GLY A 1 502 ? 107.943 125.376 154.475 1.00 56.88 528 GLY A N 1
ATOM 3959 C CA . GLY A 1 502 ? 106.847 125.950 153.729 1.00 56.88 528 GLY A CA 1
ATOM 3960 C C . GLY A 1 502 ? 106.875 125.678 152.244 1.00 56.88 528 GLY A C 1
ATOM 3961 O O . GLY A 1 502 ? 105.848 125.866 151.579 1.00 56.88 528 GLY A O 1
ATOM 3962 N N . LEU A 1 503 ? 108.008 125.244 151.697 1.00 56.05 529 LEU A N 1
ATOM 3963 C CA . LEU A 1 503 ? 108.121 124.927 150.276 1.00 56.05 529 LEU A CA 1
ATOM 3964 C C . LEU A 1 503 ? 107.516 123.548 150.066 1.00 56.05 529 LEU A C 1
ATOM 3965 O O . LEU A 1 503 ? 108.121 122.532 150.415 1.00 56.05 529 LEU A O 1
ATOM 3970 N N . GLU A 1 504 ? 106.317 123.505 149.492 1.00 57.26 530 GLU A N 1
ATOM 3971 C CA . GLU A 1 504 ? 105.588 122.252 149.357 1.00 57.26 530 GLU A CA 1
ATOM 3972 C C . GLU A 1 504 ? 105.565 121.714 147.935 1.00 57.26 530 GLU A C 1
ATOM 3973 O O . GLU A 1 504 ? 105.664 120.498 147.744 1.00 57.26 530 GLU A O 1
ATOM 3979 N N . LYS A 1 505 ? 105.440 122.575 146.923 1.00 50.07 531 LYS A N 1
ATOM 3980 C CA . LYS A 1 505 ? 105.444 122.112 145.543 1.00 50.07 531 LYS A CA 1
ATOM 3981 C C . LYS A 1 505 ? 106.836 122.157 144.923 1.00 50.07 531 LYS A C 1
ATOM 3982 O O . LYS A 1 505 ? 106.969 122.119 143.696 1.00 50.07 531 LYS A O 1
ATOM 3988 N N . LEU A 1 506 ? 107.874 122.225 145.752 1.00 46.63 532 LEU A N 1
ATOM 3989 C CA . LEU A 1 506 ? 109.230 122.005 145.279 1.00 46.63 532 LEU A CA 1
ATOM 3990 C C . LEU A 1 506 ? 109.367 120.586 144.746 1.00 46.63 532 LEU A C 1
ATOM 3991 O O . LEU A 1 506 ? 108.908 119.626 145.370 1.00 46.63 532 LEU A O 1
ATOM 3996 N N . GLU A 1 507 ? 110.007 120.451 143.583 1.00 46.28 533 GLU A N 1
ATOM 3997 C CA . GLU A 1 507 ? 110.107 119.163 142.914 1.00 46.28 533 GLU A CA 1
ATOM 3998 C C . GLU A 1 507 ? 111.528 118.663 142.714 1.00 46.28 533 GLU A C 1
ATOM 3999 O O . GLU A 1 507 ? 111.704 117.471 142.447 1.00 46.28 533 GLU A O 1
ATOM 4005 N N . ILE A 1 508 ? 112.537 119.520 142.828 1.00 43.25 534 ILE A N 1
ATOM 4006 C CA . ILE A 1 508 ? 113.929 119.118 142.668 1.00 43.25 534 ILE A CA 1
ATOM 4007 C C . ILE A 1 508 ? 114.749 119.776 143.768 1.00 43.25 534 ILE A C 1
ATOM 4008 O O . ILE A 1 508 ? 114.549 120.952 144.086 1.00 43.25 534 ILE A O 1
ATOM 4013 N N . LEU A 1 509 ? 115.674 119.015 144.350 1.00 47.13 535 LEU A N 1
ATOM 4014 C CA . LEU A 1 509 ? 116.486 119.453 145.482 1.00 47.13 535 LEU A CA 1
ATOM 4015 C C . LEU A 1 509 ? 117.944 119.081 145.274 1.00 47.13 535 LEU A C 1
ATOM 4016 O O . LEU A 1 509 ? 118.584 118.475 146.135 1.00 47.13 535 LEU A O 1
ATOM 4021 N N . ASP A 1 510 ? 118.486 119.424 144.109 1.00 54.15 536 ASP A N 1
ATOM 4022 C CA . ASP A 1 510 ? 119.860 119.060 143.784 1.00 54.15 536 ASP A CA 1
ATOM 4023 C C . ASP A 1 510 ? 120.834 119.599 144.829 1.00 54.15 536 ASP A C 1
ATOM 4024 O O . ASP A 1 510 ? 120.822 120.789 145.155 1.00 54.15 536 ASP A O 1
ATOM 4029 N N . LEU A 1 511 ? 121.681 118.707 145.351 1.00 48.02 537 LEU A N 1
ATOM 4030 C CA . LEU A 1 511 ? 122.670 119.052 146.373 1.00 48.02 537 LEU A CA 1
ATOM 4031 C C . LEU A 1 511 ? 123.849 118.100 146.187 1.00 48.02 537 LEU A C 1
ATOM 4032 O O . LEU A 1 511 ? 123.818 116.979 146.700 1.00 48.02 537 LEU A O 1
ATOM 4037 N N . GLN A 1 512 ? 124.882 118.544 145.472 1.00 57.35 538 GLN A N 1
ATOM 4038 C CA . GLN A 1 512 ? 125.941 117.641 145.037 1.00 57.35 538 GLN A CA 1
ATOM 4039 C C . GLN A 1 512 ? 127.297 117.935 145.667 1.00 57.35 538 GLN A C 1
ATOM 4040 O O . GLN A 1 512 ? 127.835 117.093 146.388 1.00 57.35 538 GLN A O 1
ATOM 4046 N N . HIS A 1 513 ? 127.878 119.105 145.426 1.00 62.11 539 HIS A N 1
ATOM 4047 C CA . HIS A 1 513 ? 129.213 119.402 145.949 1.00 62.11 539 HIS A CA 1
ATOM 4048 C C . HIS A 1 513 ? 129.085 120.189 147.251 1.00 62.11 539 HIS A C 1
ATOM 4049 O O . HIS A 1 513 ? 129.444 121.361 147.357 1.00 62.11 539 HIS A O 1
ATOM 4056 N N . ASN A 1 514 ? 128.557 119.497 148.256 1.00 60.68 540 ASN A N 1
ATOM 4057 C CA . ASN A 1 514 ? 128.205 120.094 149.533 1.00 60.68 540 ASN A CA 1
ATOM 4058 C C . ASN A 1 514 ? 128.803 119.269 150.662 1.00 60.68 540 ASN A C 1
ATOM 4059 O O . ASN A 1 514 ? 128.762 118.036 150.629 1.00 60.68 540 ASN A O 1
ATOM 4064 N N . ASN A 1 515 ? 129.362 119.952 151.656 1.00 62.42 541 ASN A N 1
ATOM 4065 C CA . ASN A 1 515 ? 130.026 119.285 152.773 1.00 62.42 541 ASN A CA 1
ATOM 4066 C C . ASN A 1 515 ? 129.090 119.219 153.978 1.00 62.42 541 ASN A C 1
ATOM 4067 O O . ASN A 1 515 ? 129.324 119.814 155.030 1.00 62.42 541 ASN A O 1
ATOM 4072 N N . LEU A 1 516 ? 128.009 118.469 153.804 1.00 59.78 542 LEU A N 1
ATOM 4073 C CA . LEU A 1 516 ? 127.075 118.188 154.885 1.00 59.78 542 LEU A CA 1
ATOM 4074 C C . LEU A 1 516 ? 127.438 116.927 155.656 1.00 59.78 542 LEU A C 1
ATOM 4075 O O . LEU A 1 516 ? 126.653 116.487 156.503 1.00 59.78 542 LEU A O 1
ATOM 4080 N N . ALA A 1 517 ? 128.601 116.334 155.374 1.00 61.44 543 ALA A N 1
ATOM 4081 C CA . ALA A 1 517 ? 128.972 115.074 156.006 1.00 61.44 543 ALA A CA 1
ATOM 4082 C C . ALA A 1 517 ? 128.994 115.183 157.523 1.00 61.44 543 ALA A C 1
ATOM 4083 O O . ALA A 1 517 ? 128.744 114.193 158.220 1.00 61.44 543 ALA A O 1
ATOM 4085 N N . ARG A 1 518 ? 129.282 116.371 158.053 1.00 63.77 544 ARG A N 1
ATOM 4086 C CA . ARG A 1 518 ? 129.412 116.532 159.494 1.00 63.77 544 ARG A CA 1
ATOM 4087 C C . ARG A 1 518 ? 128.067 116.538 160.211 1.00 63.77 544 ARG A C 1
ATOM 4088 O O . ARG A 1 518 ? 128.004 116.182 161.393 1.00 63.77 544 ARG A O 1
ATOM 4096 N N . LEU A 1 519 ? 126.991 116.934 159.535 1.00 62.62 545 LEU A N 1
ATOM 4097 C CA . LEU A 1 519 ? 125.730 117.214 160.210 1.00 62.62 545 LEU A CA 1
ATOM 4098 C C . LEU A 1 519 ? 124.736 116.063 160.152 1.00 62.62 545 LEU A C 1
ATOM 4099 O O . LEU A 1 519 ? 123.627 116.201 160.680 1.00 62.62 545 LEU A O 1
ATOM 4104 N N . TRP A 1 520 ? 125.093 114.942 159.522 1.00 65.82 546 TRP A N 1
ATOM 4105 C CA . TRP A 1 520 ? 124.342 113.699 159.657 1.00 65.82 546 TRP A CA 1
ATOM 4106 C C . TRP A 1 520 ? 125.088 112.664 160.491 1.00 65.82 546 TRP A C 1
ATOM 4107 O O . TRP A 1 520 ? 124.869 111.461 160.320 1.00 65.82 546 TRP A O 1
ATOM 4118 N N . LYS A 1 521 ? 125.972 113.104 161.379 1.00 63.59 547 LYS A N 1
ATOM 4119 C CA . LYS A 1 521 ? 126.607 112.201 162.326 1.00 63.59 547 LYS A CA 1
ATOM 4120 C C . LYS A 1 521 ? 125.643 111.953 163.483 1.00 63.59 547 LYS A C 1
ATOM 4121 O O . LYS A 1 521 ? 124.480 112.363 163.456 1.00 63.59 547 LYS A O 1
ATOM 4127 N N . HIS A 1 522 ? 126.121 111.266 164.521 1.00 70.91 548 HIS A N 1
ATOM 4128 C CA . HIS A 1 522 ? 125.337 111.047 165.726 1.00 70.91 548 HIS A CA 1
ATOM 4129 C C . HIS A 1 522 ? 125.857 111.814 166.933 1.00 70.91 548 HIS A C 1
ATOM 4130 O O . HIS A 1 522 ? 125.101 112.013 167.889 1.00 70.91 548 HIS A O 1
ATOM 4137 N N . ALA A 1 523 ? 127.110 112.258 166.907 1.00 71.18 549 ALA A N 1
ATOM 4138 C CA . ALA A 1 523 ? 127.717 112.955 168.031 1.00 71.18 549 ALA A CA 1
ATOM 4139 C C . ALA A 1 523 ? 127.580 114.470 167.948 1.00 71.18 549 ALA A C 1
ATOM 4140 O O . ALA A 1 523 ? 128.049 115.166 168.855 1.00 71.18 549 ALA A O 1
ATOM 4142 N N . ASN A 1 524 ? 126.962 114.997 166.894 1.00 70.27 550 ASN A N 1
ATOM 4143 C CA . ASN A 1 524 ? 126.772 116.434 166.796 1.00 70.27 550 ASN A CA 1
ATOM 4144 C C . ASN A 1 524 ? 125.830 116.917 167.898 1.00 70.27 550 ASN A C 1
ATOM 4145 O O . ASN A 1 524 ? 124.910 116.199 168.299 1.00 70.27 550 ASN A O 1
ATOM 4150 N N . PRO A 1 525 ? 126.044 118.129 168.410 1.00 67.10 551 PRO A N 1
ATOM 4151 C CA . PRO A 1 525 ? 125.186 118.645 169.490 1.00 67.10 551 PRO A CA 1
ATOM 4152 C C . PRO A 1 525 ? 123.768 118.883 168.993 1.00 67.10 551 PRO A C 1
ATOM 4153 O O . PRO A 1 525 ? 123.552 119.596 168.012 1.00 67.10 551 PRO A O 1
ATOM 4157 N N . GLY A 1 526 ? 122.799 118.280 169.680 1.00 65.88 552 GLY A N 1
ATOM 4158 C CA . GLY A 1 526 ? 121.398 118.454 169.364 1.00 65.88 552 GLY A CA 1
ATOM 4159 C C . GLY A 1 526 ? 120.775 117.340 168.550 1.00 65.88 552 GLY A C 1
ATOM 4160 O O . GLY A 1 526 ? 119.543 117.294 168.442 1.00 65.88 552 GLY A O 1
ATOM 4161 N N . GLY A 1 527 ? 121.576 116.444 167.980 1.00 65.04 553 GLY A N 1
ATOM 4162 C CA . GLY A 1 527 ? 121.057 115.385 167.149 1.00 65.04 553 GLY A CA 1
ATOM 4163 C C . GLY A 1 527 ? 121.210 115.696 165.674 1.00 65.04 553 GLY A C 1
ATOM 4164 O O . GLY A 1 527 ? 121.466 116.839 165.284 1.00 65.04 553 GLY A O 1
ATOM 4165 N N . PRO A 1 528 ? 121.061 114.678 164.824 1.00 66.72 554 PRO A N 1
ATOM 4166 C CA . PRO A 1 528 ? 121.214 114.897 163.380 1.00 66.72 554 PRO A CA 1
ATOM 4167 C C . PRO A 1 528 ? 120.166 115.865 162.852 1.00 66.72 554 PRO A C 1
ATOM 4168 O O . PRO A 1 528 ? 119.041 115.932 163.352 1.00 66.72 554 PRO A O 1
ATOM 4172 N N . ILE A 1 529 ? 120.550 116.621 161.828 1.00 63.05 555 ILE A N 1
ATOM 4173 C CA . ILE A 1 529 ? 119.702 117.690 161.310 1.00 63.05 555 ILE A CA 1
ATOM 4174 C C . ILE A 1 529 ? 118.599 117.082 160.454 1.00 63.05 555 ILE A C 1
ATOM 4175 O O . ILE A 1 529 ? 118.872 116.359 159.490 1.00 63.05 555 ILE A O 1
ATOM 4180 N N . TYR A 1 530 ? 117.348 117.370 160.811 1.00 64.24 556 TYR A N 1
ATOM 4181 C CA . TYR A 1 530 ? 116.185 116.885 160.073 1.00 64.24 556 TYR A CA 1
ATOM 4182 C C . TYR A 1 530 ? 115.682 118.013 159.176 1.00 64.24 556 TYR A C 1
ATOM 4183 O O . TYR A 1 530 ? 114.676 118.666 159.456 1.00 64.24 556 TYR A O 1
ATOM 4192 N N . PHE A 1 531 ? 116.395 118.239 158.071 1.00 61.72 557 PHE A N 1
ATOM 4193 C CA . PHE A 1 531 ? 116.073 119.360 157.200 1.00 61.72 557 PHE A CA 1
ATOM 4194 C C . PHE A 1 531 ? 115.238 118.983 155.985 1.00 61.72 557 PHE A C 1
ATOM 4195 O O . PHE A 1 531 ? 114.563 119.855 155.429 1.00 61.72 557 PHE A O 1
ATOM 4203 N N . LEU A 1 532 ? 115.254 117.722 155.563 1.00 63.58 558 LEU A N 1
ATOM 4204 C CA . LEU A 1 532 ? 114.352 117.258 154.510 1.00 63.58 558 LEU A CA 1
ATOM 4205 C C . LEU A 1 532 ? 112.986 116.921 155.106 1.00 63.58 558 LEU A C 1
ATOM 4206 O O . LEU A 1 532 ? 112.498 115.794 155.031 1.00 63.58 558 LEU A O 1
ATOM 4211 N N . LYS A 1 533 ? 112.370 117.928 155.713 1.00 62.84 559 LYS A N 1
ATOM 4212 C CA . LYS A 1 533 ? 111.150 117.745 156.482 1.00 62.84 559 LYS A CA 1
ATOM 4213 C C . LYS A 1 533 ? 109.985 118.454 155.805 1.00 62.84 559 LYS A C 1
ATOM 4214 O O . LYS A 1 533 ? 110.145 119.546 155.252 1.00 62.84 559 LYS A O 1
ATOM 4220 N N . GLY A 1 534 ? 108.815 117.815 155.842 1.00 61.72 560 GLY A N 1
ATOM 4221 C CA . GLY A 1 534 ? 107.581 118.410 155.387 1.00 61.72 560 GLY A CA 1
ATOM 4222 C C . GLY A 1 534 ? 107.318 118.309 153.901 1.00 61.72 560 GLY A C 1
ATOM 4223 O O . GLY A 1 534 ? 106.156 118.397 153.490 1.00 61.72 560 GLY A O 1
ATOM 4224 N N . LEU A 1 535 ? 108.354 118.129 153.086 1.00 61.14 561 LEU A N 1
ATOM 4225 C CA . LEU A 1 535 ? 108.180 118.103 151.639 1.00 61.14 561 LEU A CA 1
ATOM 4226 C C . LEU A 1 535 ? 107.316 116.923 151.213 1.00 61.14 561 LEU A C 1
ATOM 4227 O O . LEU A 1 535 ? 107.384 115.837 151.795 1.00 61.14 561 LEU A O 1
ATOM 4232 N N . SER A 1 536 ? 106.499 117.144 150.189 1.00 56.84 562 SER A N 1
ATOM 4233 C CA . SER A 1 536 ? 105.592 116.127 149.672 1.00 56.84 562 SER A CA 1
ATOM 4234 C C . SER A 1 536 ? 105.823 115.798 148.207 1.00 56.84 562 SER A C 1
ATOM 4235 O O . SER A 1 536 ? 105.811 114.621 147.837 1.00 56.84 562 SER A O 1
ATOM 4238 N N . HIS A 1 537 ? 106.034 116.806 147.357 1.00 51.11 563 HIS A N 1
ATOM 4239 C CA . HIS A 1 537 ? 106.225 116.606 145.926 1.00 51.11 563 HIS A CA 1
ATOM 4240 C C . HIS A 1 537 ? 107.690 116.667 145.518 1.00 51.11 563 HIS A C 1
ATOM 4241 O O . HIS A 1 537 ? 108.008 117.150 144.427 1.00 51.11 563 HIS A O 1
ATOM 4248 N N . LEU A 1 538 ? 108.591 116.190 146.367 1.00 47.23 564 LEU A N 1
ATOM 4249 C CA . LEU A 1 538 ? 110.008 116.134 146.020 1.00 47.23 564 LEU A CA 1
ATOM 4250 C C . LEU A 1 538 ? 110.229 114.902 145.153 1.00 47.23 564 LEU A C 1
ATOM 4251 O O . LEU A 1 538 ? 110.501 113.806 145.645 1.00 47.23 564 LEU A O 1
ATOM 4256 N N . HIS A 1 539 ? 110.100 115.085 143.836 1.00 48.18 565 HIS A N 1
ATOM 4257 C CA . HIS A 1 539 ? 110.260 113.965 142.914 1.00 48.18 565 HIS A CA 1
ATOM 4258 C C . HIS A 1 539 ? 111.700 113.480 142.871 1.00 48.18 565 HIS A C 1
ATOM 4259 O O . HIS A 1 539 ? 111.952 112.272 142.809 1.00 48.18 565 HIS A O 1
ATOM 4266 N N . ILE A 1 540 ? 112.656 114.401 142.897 1.00 43.88 566 ILE A N 1
ATOM 4267 C CA . ILE A 1 540 ? 114.069 114.071 142.785 1.00 43.88 566 ILE A CA 1
ATOM 4268 C C . ILE A 1 540 ? 114.807 114.695 143.960 1.00 43.88 566 ILE A C 1
ATOM 4269 O O . ILE A 1 540 ? 114.658 115.891 144.227 1.00 43.88 566 ILE A O 1
ATOM 4274 N N . LEU A 1 541 ? 115.603 113.886 144.657 1.00 47.65 567 LEU A N 1
ATOM 4275 C CA . LEU A 1 541 ? 116.449 114.339 145.761 1.00 47.65 567 LEU A CA 1
ATOM 4276 C C . LEU A 1 541 ? 117.856 113.821 145.491 1.00 47.65 567 LEU A C 1
ATOM 4277 O O . LEU A 1 541 ? 118.217 112.717 145.906 1.00 47.65 567 LEU A O 1
ATOM 4282 N N . ASN A 1 542 ? 118.649 114.620 144.783 1.00 52.44 568 ASN A N 1
ATOM 4283 C CA . ASN A 1 542 ? 119.988 114.216 144.362 1.00 52.44 568 ASN A CA 1
ATOM 4284 C C . ASN A 1 542 ? 120.998 114.619 145.437 1.00 52.44 568 ASN A C 1
ATOM 4285 O O . ASN A 1 542 ? 121.761 115.577 145.298 1.00 52.44 568 ASN A O 1
ATOM 4290 N N . LEU A 1 543 ? 120.991 113.865 146.536 1.00 48.73 569 LEU A N 1
ATOM 4291 C CA . LEU A 1 543 ? 121.994 114.002 147.592 1.00 48.73 569 LEU A CA 1
ATOM 4292 C C . LEU A 1 543 ? 123.152 113.066 147.283 1.00 48.73 569 LEU A C 1
ATOM 4293 O O . LEU A 1 543 ? 123.071 111.863 147.532 1.00 48.73 569 LEU A O 1
ATOM 4298 N N . GLU A 1 544 ? 124.247 113.614 146.764 1.00 56.32 570 GLU A N 1
ATOM 4299 C CA . GLU A 1 544 ? 125.390 112.787 146.414 1.00 56.32 570 GLU A CA 1
ATOM 4300 C C . GLU A 1 544 ? 126.664 113.594 146.591 1.00 56.32 570 GLU A C 1
ATOM 4301 O O . GLU A 1 544 ? 126.630 114.820 146.701 1.00 56.32 570 GLU A O 1
ATOM 4307 N N . SER A 1 545 ? 127.792 112.880 146.631 1.00 60.27 571 SER A N 1
ATOM 4308 C CA . SER A 1 545 ? 129.125 113.482 146.757 1.00 60.27 571 SER A CA 1
ATOM 4309 C C . SER A 1 545 ? 129.237 114.375 147.992 1.00 60.27 571 SER A C 1
ATOM 4310 O O . SER A 1 545 ? 129.806 115.467 147.939 1.00 60.27 571 SER A O 1
ATOM 4313 N N . ASN A 1 546 ? 128.702 113.908 149.112 1.00 58.53 572 ASN A N 1
ATOM 4314 C CA . ASN A 1 546 ? 128.787 114.648 150.365 1.00 58.53 572 ASN A CA 1
ATOM 4315 C C . ASN A 1 546 ? 129.607 113.938 151.428 1.00 58.53 572 ASN A C 1
ATOM 4316 O O . ASN A 1 546 ? 130.509 114.547 152.009 1.00 58.53 572 ASN A O 1
ATOM 4321 N N . GLY A 1 547 ? 129.325 112.667 151.700 1.00 59.59 573 GLY A N 1
ATOM 4322 C CA . GLY A 1 547 ? 130.082 111.932 152.693 1.00 59.59 573 GLY A CA 1
ATOM 4323 C C . GLY A 1 547 ? 129.287 111.550 153.924 1.00 59.59 573 GLY A C 1
ATOM 4324 O O . GLY A 1 547 ? 129.839 111.479 155.025 1.00 59.59 573 GLY A O 1
ATOM 4325 N N . PHE A 1 548 ? 127.991 111.296 153.754 1.00 61.84 574 PHE A N 1
ATOM 4326 C CA . PHE A 1 548 ? 127.129 110.879 154.859 1.00 61.84 574 PHE A CA 1
ATOM 4327 C C . PHE A 1 548 ? 127.430 109.427 155.198 1.00 61.84 574 PHE A C 1
ATOM 4328 O O . PHE A 1 548 ? 126.890 108.506 154.588 1.00 61.84 574 PHE A O 1
ATOM 4336 N N . ASP A 1 549 ? 128.288 109.203 156.188 1.00 63.20 575 ASP A N 1
ATOM 4337 C CA . ASP A 1 549 ? 128.488 107.836 156.666 1.00 63.20 575 ASP A CA 1
ATOM 4338 C C . ASP A 1 549 ? 127.539 107.515 157.816 1.00 63.20 575 ASP A C 1
ATOM 4339 O O . ASP A 1 549 ? 127.931 106.955 158.838 1.00 63.20 575 ASP A O 1
ATOM 4344 N N . GLU A 1 550 ? 126.265 107.859 157.619 1.00 61.82 576 GLU A N 1
ATOM 4345 C CA . GLU A 1 550 ? 125.179 107.557 158.545 1.00 61.82 576 GLU A CA 1
ATOM 4346 C C . GLU A 1 550 ? 123.887 108.090 157.940 1.00 61.82 576 GLU A C 1
ATOM 4347 O O . GLU A 1 550 ? 123.919 109.046 157.159 1.00 61.82 576 GLU A O 1
ATOM 4353 N N . ILE A 1 551 ? 122.751 107.494 158.281 1.00 58.64 577 ILE A N 1
ATOM 4354 C CA . ILE A 1 551 ? 121.460 108.043 157.877 1.00 58.64 577 ILE A CA 1
ATOM 4355 C C . ILE A 1 551 ? 120.514 108.002 159.068 1.00 58.64 577 ILE A C 1
ATOM 4356 O O . ILE A 1 551 ? 120.407 106.964 159.733 1.00 58.64 577 ILE A O 1
ATOM 4361 N N . PRO A 1 552 ? 119.815 109.093 159.370 1.00 65.66 578 PRO A N 1
ATOM 4362 C CA . PRO A 1 552 ? 118.865 109.073 160.487 1.00 65.66 578 PRO A CA 1
ATOM 4363 C C . PRO A 1 552 ? 117.760 108.056 160.252 1.00 65.66 578 PRO A C 1
ATOM 4364 O O . PRO A 1 552 ? 117.430 107.711 159.116 1.00 65.66 578 PRO A O 1
ATOM 4368 N N . VAL A 1 553 ? 117.200 107.564 161.358 1.00 70.64 579 VAL A N 1
ATOM 4369 C CA . VAL A 1 553 ? 116.256 106.451 161.293 1.00 70.64 579 VAL A CA 1
ATOM 4370 C C . VAL A 1 553 ? 115.015 106.842 160.502 1.00 70.64 579 VAL A C 1
ATOM 4371 O O . VAL A 1 553 ? 114.533 106.081 159.654 1.00 70.64 579 VAL A O 1
ATOM 4375 N N . GLU A 1 554 ? 114.480 108.031 160.761 1.00 69.21 580 GLU A N 1
ATOM 4376 C CA . GLU A 1 554 ? 113.226 108.468 160.157 1.00 69.21 580 GLU A CA 1
ATOM 4377 C C . GLU A 1 554 ? 113.385 109.841 159.521 1.00 69.21 580 GLU A C 1
ATOM 4378 O O . GLU A 1 554 ? 112.532 110.720 159.652 1.00 69.21 580 GLU A O 1
ATOM 4384 N N . VAL A 1 555 ? 114.499 110.044 158.820 1.00 65.73 581 VAL A N 1
ATOM 4385 C CA . VAL A 1 555 ? 114.687 111.300 158.104 1.00 65.73 581 VAL A CA 1
ATOM 4386 C C . VAL A 1 555 ? 113.798 111.366 156.866 1.00 65.73 581 VAL A C 1
ATOM 4387 O O . VAL A 1 555 ? 113.361 112.452 156.469 1.00 65.73 581 VAL A O 1
ATOM 4391 N N . PHE A 1 556 ? 113.502 110.220 156.246 1.00 60.44 582 PHE A N 1
ATOM 4392 C CA . PHE A 1 556 ? 112.800 110.169 154.969 1.00 60.44 582 PHE A CA 1
ATOM 4393 C C . PHE A 1 556 ? 111.299 109.962 155.126 1.00 60.44 582 PHE A C 1
ATOM 4394 O O . PHE A 1 556 ? 110.667 109.359 154.249 1.00 60.44 582 PHE A O 1
ATOM 4402 N N . LYS A 1 557 ? 110.709 110.441 156.221 1.00 58.93 583 LYS A N 1
ATOM 4403 C CA . LYS A 1 557 ? 109.296 110.177 156.473 1.00 58.93 583 LYS A CA 1
ATOM 4404 C C . LYS A 1 557 ? 108.400 110.931 155.498 1.00 58.93 583 LYS A C 1
ATOM 4405 O O . LYS A 1 557 ? 107.460 110.359 154.935 1.00 58.93 583 LYS A O 1
ATOM 4411 N N . ASP A 1 558 ? 108.671 112.218 155.287 1.00 64.63 584 ASP A N 1
ATOM 4412 C CA . ASP A 1 558 ? 107.739 113.048 154.532 1.00 64.63 584 ASP A CA 1
ATOM 4413 C C . ASP A 1 558 ? 107.750 112.715 153.046 1.00 64.63 584 ASP A C 1
ATOM 4414 O O . ASP A 1 558 ? 106.729 112.885 152.369 1.00 64.63 584 ASP A O 1
ATOM 4419 N N . LEU A 1 559 ? 108.878 112.248 152.524 1.00 62.83 585 LEU A N 1
ATOM 4420 C CA . LEU A 1 559 ? 109.025 112.025 151.088 1.00 62.83 585 LEU A CA 1
ATOM 4421 C C . LEU A 1 559 ? 108.264 110.767 150.693 1.00 62.83 585 LEU A C 1
ATOM 4422 O O . LEU A 1 559 ? 108.713 109.647 150.942 1.00 62.83 585 LEU A O 1
ATOM 4427 N N . PHE A 1 560 ? 107.102 110.950 150.071 1.00 59.12 586 PHE A N 1
ATOM 4428 C CA . PHE A 1 560 ? 106.235 109.851 149.665 1.00 59.12 586 PHE A CA 1
ATOM 4429 C C . PHE A 1 560 ? 106.144 109.677 148.159 1.00 59.12 586 PHE A C 1
ATOM 4430 O O . PHE A 1 560 ? 106.114 108.544 147.678 1.00 59.12 586 PHE A O 1
ATOM 4438 N N . GLU A 1 561 ? 106.097 110.774 147.399 1.00 54.05 587 GLU A N 1
ATOM 4439 C CA . GLU A 1 561 ? 106.088 110.723 145.942 1.00 54.05 587 GLU A CA 1
ATOM 4440 C C . GLU A 1 561 ? 107.489 110.795 145.359 1.00 54.05 587 GLU A C 1
ATOM 4441 O O . GLU A 1 561 ? 107.678 111.308 144.250 1.00 54.05 587 GLU A O 1
ATOM 4447 N N . LEU A 1 562 ? 108.476 110.302 146.095 1.00 51.42 588 LEU A N 1
ATOM 4448 C CA . LEU A 1 562 ? 109.862 110.344 145.667 1.00 51.42 588 LEU A CA 1
ATOM 4449 C C . LEU A 1 562 ? 110.140 109.246 144.653 1.00 51.42 588 LEU A C 1
ATOM 4450 O O . LEU A 1 562 ? 109.762 108.088 144.850 1.00 51.42 588 LEU A O 1
ATOM 4455 N N . LYS A 1 563 ? 110.805 109.615 143.559 1.00 51.78 589 LYS A N 1
ATOM 4456 C CA . LYS A 1 563 ? 111.110 108.679 142.490 1.00 51.78 589 LYS A CA 1
ATOM 4457 C C . LYS A 1 563 ? 112.593 108.507 142.221 1.00 51.78 589 LYS A C 1
ATOM 4458 O O . LYS A 1 563 ? 112.978 107.483 141.648 1.00 51.78 589 LYS A O 1
ATOM 4464 N N . ILE A 1 564 ? 113.430 109.463 142.605 1.00 51.98 590 ILE A N 1
ATOM 4465 C CA . ILE A 1 564 ? 114.873 109.357 142.440 1.00 51.98 590 ILE A CA 1
ATOM 4466 C C . ILE A 1 564 ? 115.537 109.789 143.737 1.00 51.98 590 ILE A C 1
ATOM 4467 O O . ILE A 1 564 ? 115.331 110.914 144.203 1.00 51.98 590 ILE A O 1
ATOM 4472 N N . ILE A 1 565 ? 116.338 108.898 144.311 1.00 50.85 591 ILE A N 1
ATOM 4473 C CA . ILE A 1 565 ? 117.043 109.144 145.562 1.00 50.85 591 ILE A CA 1
ATOM 4474 C C . ILE A 1 565 ? 118.539 108.970 145.332 1.00 50.85 591 ILE A C 1
ATOM 4475 O O . ILE A 1 565 ? 119.264 108.470 146.198 1.00 50.85 591 ILE A O 1
ATOM 4480 N N . ASP A 1 566 ? 119.006 109.380 144.154 1.00 56.44 592 ASP A N 1
ATOM 4481 C CA . ASP A 1 566 ? 120.406 109.243 143.774 1.00 56.44 592 ASP A CA 1
ATOM 4482 C C . ASP A 1 566 ? 121.325 109.674 144.907 1.00 56.44 592 ASP A C 1
ATOM 4483 O O . ASP A 1 566 ? 121.354 110.848 145.292 1.00 56.44 592 ASP A O 1
ATOM 4488 N N . LEU A 1 567 ? 122.079 108.713 145.440 1.00 53.02 593 LEU A N 1
ATOM 4489 C CA . LEU A 1 567 ? 122.906 108.942 146.622 1.00 53.02 593 LEU A CA 1
ATOM 4490 C C . LEU A 1 567 ? 124.187 108.130 146.427 1.00 53.02 593 LEU A C 1
ATOM 4491 O O . LEU A 1 567 ? 124.244 106.949 146.770 1.00 53.02 593 LEU A O 1
ATOM 4496 N N . GLY A 1 568 ? 125.196 108.758 145.819 1.00 59.20 594 GLY A N 1
ATOM 4497 C CA . GLY A 1 568 ? 126.454 108.040 145.538 1.00 59.20 594 GLY A CA 1
ATOM 4498 C C . GLY A 1 568 ? 127.666 108.876 145.901 1.00 59.20 594 GLY A C 1
ATOM 4499 O O . GLY A 1 568 ? 127.476 109.993 146.423 1.00 59.20 594 GLY A O 1
ATOM 4500 N N . LEU A 1 569 ? 128.867 108.357 145.631 1.00 62.37 595 LEU A N 1
ATOM 4501 C CA . LEU A 1 569 ? 130.109 109.082 146.005 1.00 62.37 595 LEU A CA 1
ATOM 4502 C C . LEU A 1 569 ? 130.019 109.439 147.490 1.00 62.37 595 LEU A C 1
ATOM 4503 O O . LEU A 1 569 ? 130.362 110.583 147.845 1.00 62.37 595 LEU A O 1
ATOM 4508 N N . ASN A 1 570 ? 129.559 108.494 148.316 1.00 62.60 596 ASN A N 1
ATOM 4509 C CA . ASN A 1 570 ? 129.386 108.768 149.767 1.00 62.60 596 ASN A CA 1
ATOM 4510 C C . ASN A 1 570 ? 129.992 107.622 150.580 1.00 62.60 596 ASN A C 1
ATOM 4511 O O . ASN A 1 570 ? 129.678 106.457 150.269 1.00 62.60 596 ASN A O 1
ATOM 4516 N N . ASN A 1 571 ? 130.841 107.944 151.560 1.00 64.32 597 ASN A N 1
ATOM 4517 C CA . ASN A 1 571 ? 131.438 106.937 152.427 1.00 64.32 597 ASN A CA 1
ATOM 4518 C C . ASN A 1 571 ? 130.374 106.205 153.238 1.00 64.32 597 ASN A C 1
ATOM 4519 O O . ASN A 1 571 ? 130.652 105.684 154.320 1.00 64.32 597 ASN A O 1
ATOM 4524 N N . LEU A 1 572 ? 129.152 106.168 152.720 1.00 63.76 598 LEU A N 1
ATOM 4525 C CA . LEU A 1 572 ? 128.026 105.636 153.470 1.00 63.76 598 LEU A CA 1
ATOM 4526 C C . LEU A 1 572 ? 128.130 104.119 153.596 1.00 63.76 598 LEU A C 1
ATOM 4527 O O . LEU A 1 572 ? 128.538 103.428 152.658 1.00 63.76 598 LEU A O 1
ATOM 4532 N N . ASN A 1 573 ? 127.758 103.602 154.766 1.00 69.78 599 ASN A N 1
ATOM 4533 C CA . ASN A 1 573 ? 127.928 102.185 155.057 1.00 69.78 599 ASN A CA 1
ATOM 4534 C C . ASN A 1 573 ? 126.908 101.740 156.094 1.00 69.78 599 ASN A C 1
ATOM 4535 O O . ASN A 1 573 ? 126.490 102.527 156.948 1.00 69.78 599 ASN A O 1
ATOM 4540 N N . THR A 1 574 ? 126.525 100.463 156.011 1.00 67.05 600 THR A N 1
ATOM 4541 C CA . THR A 1 574 ? 125.737 99.787 157.043 1.00 67.05 600 THR A CA 1
ATOM 4542 C C . THR A 1 574 ? 124.438 100.549 157.326 1.00 67.05 600 THR A C 1
ATOM 4543 O O . THR A 1 574 ? 124.257 101.178 158.371 1.00 67.05 600 THR A O 1
ATOM 4547 N N . LEU A 1 575 ? 123.554 100.511 156.335 1.00 61.44 601 LEU A N 1
ATOM 4548 C CA . LEU A 1 575 ? 122.316 101.270 156.422 1.00 61.44 601 LEU A CA 1
ATOM 4549 C C . LEU A 1 575 ? 121.514 100.827 157.643 1.00 61.44 601 LEU A C 1
ATOM 4550 O O . LEU A 1 575 ? 121.543 99.649 158.012 1.00 61.44 601 LEU A O 1
ATOM 4555 N N . PRO A 1 576 ? 120.795 101.736 158.291 1.00 61.54 602 PRO A N 1
ATOM 4556 C CA . PRO A 1 576 ? 119.895 101.323 159.376 1.00 61.54 602 PRO A CA 1
ATOM 4557 C C . PRO A 1 576 ? 118.669 100.603 158.839 1.00 61.54 602 PRO A C 1
ATOM 4558 O O . PRO A 1 576 ? 118.558 100.367 157.632 1.00 61.54 602 PRO A O 1
ATOM 4562 N N . ALA A 1 577 ? 117.746 100.245 159.724 1.00 59.25 603 ALA A N 1
ATOM 4563 C CA . ALA A 1 577 ? 116.534 99.547 159.329 1.00 59.25 603 ALA A CA 1
ATOM 4564 C C . ALA A 1 577 ? 115.403 100.534 159.076 1.00 59.25 603 ALA A C 1
ATOM 4565 O O . ALA A 1 577 ? 115.389 101.645 159.612 1.00 59.25 603 ALA A O 1
ATOM 4567 N N . SER A 1 578 ? 114.452 100.112 158.241 1.00 57.91 604 SER A N 1
ATOM 4568 C CA . SER A 1 578 ? 113.272 100.907 157.898 1.00 57.91 604 SER A CA 1
ATOM 4569 C C . SER A 1 578 ? 113.649 102.257 157.296 1.00 57.91 604 SER A C 1
ATOM 4570 O O . SER A 1 578 ? 112.887 103.222 157.383 1.00 57.91 604 SER A O 1
ATOM 4573 N N . VAL A 1 579 ? 114.826 102.335 156.677 1.00 61.05 605 VAL A N 1
ATOM 4574 C CA . VAL A 1 579 ? 115.254 103.581 156.054 1.00 61.05 605 VAL A CA 1
ATOM 4575 C C . VAL A 1 579 ? 114.407 103.894 154.824 1.00 61.05 605 VAL A C 1
ATOM 4576 O O . VAL A 1 579 ? 114.053 105.054 154.580 1.00 61.05 605 VAL A O 1
ATOM 4580 N N . PHE A 1 580 ? 114.061 102.877 154.036 1.00 61.88 606 PHE A N 1
ATOM 4581 C CA . PHE A 1 580 ? 113.164 103.025 152.893 1.00 61.88 606 PHE A CA 1
ATOM 4582 C C . PHE A 1 580 ? 111.823 102.354 153.166 1.00 61.88 606 PHE A C 1
ATOM 4583 O O . PHE A 1 580 ? 111.218 101.750 152.280 1.00 61.88 606 PHE A O 1
ATOM 4591 N N . ASN A 1 581 ? 111.351 102.457 154.409 1.00 61.48 607 ASN A N 1
ATOM 4592 C CA . ASN A 1 581 ? 110.146 101.740 154.814 1.00 61.48 607 ASN A CA 1
ATOM 4593 C C . ASN A 1 581 ? 108.904 102.292 154.124 1.00 61.48 607 ASN A C 1
ATOM 4594 O O . ASN A 1 581 ? 108.012 101.528 153.739 1.00 61.48 607 ASN A O 1
ATOM 4599 N N . ASN A 1 582 ? 108.828 103.611 153.952 1.00 60.52 608 ASN A N 1
ATOM 4600 C CA . ASN A 1 582 ? 107.596 104.244 153.512 1.00 60.52 608 ASN A CA 1
ATOM 4601 C C . ASN A 1 582 ? 107.638 104.800 152.098 1.00 60.52 608 ASN A C 1
ATOM 4602 O O . ASN A 1 582 ? 106.574 105.094 151.544 1.00 60.52 608 ASN A O 1
ATOM 4607 N N . GLN A 1 583 ? 108.817 104.967 151.505 1.00 63.36 609 GLN A N 1
ATOM 4608 C CA . GLN A 1 583 ? 108.883 105.353 150.103 1.00 63.36 609 GLN A CA 1
ATOM 4609 C C . GLN A 1 583 ? 108.286 104.248 149.240 1.00 63.36 609 GLN A C 1
ATOM 4610 O O . GLN A 1 583 ? 108.639 103.074 149.384 1.00 63.36 609 GLN A O 1
ATOM 4616 N N . VAL A 1 584 ? 107.378 104.623 148.340 1.00 60.26 610 VAL A N 1
ATOM 4617 C CA . VAL A 1 584 ? 106.564 103.664 147.595 1.00 60.26 610 VAL A CA 1
ATOM 4618 C C . VAL A 1 584 ? 106.897 103.670 146.100 1.00 60.26 610 VAL A C 1
ATOM 4619 O O . VAL A 1 584 ? 107.293 102.645 145.542 1.00 60.26 610 VAL A O 1
ATOM 4623 N N . SER A 1 585 ? 106.749 104.813 145.439 1.00 56.87 611 SER A N 1
ATOM 4624 C CA . SER A 1 585 ? 106.976 104.909 143.997 1.00 56.87 611 SER A CA 1
ATOM 4625 C C . SER A 1 585 ? 108.449 105.128 143.686 1.00 56.87 611 SER A C 1
ATOM 4626 O O . SER A 1 585 ? 108.827 106.063 142.984 1.00 56.87 611 SER A O 1
ATOM 4629 N N . LEU A 1 586 ? 109.297 104.248 144.210 1.00 51.99 612 LEU A N 1
ATOM 4630 C CA . LEU A 1 586 ? 110.742 104.436 144.137 1.00 51.99 612 LEU A CA 1
ATOM 4631 C C . LEU A 1 586 ? 111.229 103.770 142.858 1.00 51.99 612 LEU A C 1
ATOM 4632 O O . LEU A 1 586 ? 111.621 102.604 142.847 1.00 51.99 612 LEU A O 1
ATOM 4637 N N . LYS A 1 587 ? 111.198 104.523 141.760 1.00 50.03 613 LYS A N 1
ATOM 4638 C CA . LYS A 1 587 ? 111.590 104.022 140.453 1.00 50.03 613 LYS A CA 1
ATOM 4639 C C . LYS A 1 587 ? 113.070 104.211 140.167 1.00 50.03 613 LYS A C 1
ATOM 4640 O O . LYS A 1 587 ? 113.471 104.182 139.000 1.00 50.03 613 LYS A O 1
ATOM 4646 N N . SER A 1 588 ? 113.883 104.405 141.199 1.00 52.73 614 SER A N 1
ATOM 4647 C CA . SER A 1 588 ? 115.327 104.507 141.059 1.00 52.73 614 SER A CA 1
ATOM 4648 C C . SER A 1 588 ? 115.938 104.527 142.447 1.00 52.73 614 SER A C 1
ATOM 4649 O O . SER A 1 588 ? 115.348 105.066 143.385 1.00 52.73 614 SER A O 1
ATOM 4652 N N . LEU A 1 589 ? 117.123 103.939 142.568 1.00 55.33 615 LEU A N 1
ATOM 4653 C CA . LEU A 1 589 ? 117.826 103.919 143.847 1.00 55.33 615 LEU A CA 1
ATOM 4654 C C . LEU A 1 589 ? 119.301 103.717 143.538 1.00 55.33 615 LEU A C 1
ATOM 4655 O O . LEU A 1 589 ? 119.725 102.593 143.252 1.00 55.33 615 LEU A O 1
ATOM 4660 N N . ASN A 1 590 ? 120.070 104.796 143.589 1.00 58.79 616 ASN A N 1
ATOM 4661 C CA . ASN A 1 590 ? 121.451 104.817 143.121 1.00 58.79 616 ASN A CA 1
ATOM 4662 C C . ASN A 1 590 ? 122.366 104.921 144.332 1.00 58.79 616 ASN A C 1
ATOM 4663 O O . ASN A 1 590 ? 122.251 105.862 145.124 1.00 58.79 616 ASN A O 1
ATOM 4668 N N . LEU A 1 591 ? 123.271 103.955 144.476 1.00 60.23 617 LEU A N 1
ATOM 4669 C CA . LEU A 1 591 ? 124.252 103.934 145.555 1.00 60.23 617 LEU A CA 1
ATOM 4670 C C . LEU A 1 591 ? 125.629 103.589 145.014 1.00 60.23 617 LEU A C 1
ATOM 4671 O O . LEU A 1 591 ? 126.343 102.739 145.548 1.00 60.23 617 LEU A O 1
ATOM 4676 N N . GLN A 1 592 ? 126.019 104.247 143.928 1.00 64.20 618 GLN A N 1
ATOM 4677 C CA . GLN A 1 592 ? 127.351 104.046 143.380 1.00 64.20 618 GLN A CA 1
ATOM 4678 C C . GLN A 1 592 ? 128.417 104.517 144.362 1.00 64.20 618 GLN A C 1
ATOM 4679 O O . GLN A 1 592 ? 128.310 105.597 144.950 1.00 64.20 618 GLN A O 1
ATOM 4685 N N . LYS A 1 593 ? 129.450 103.693 144.537 1.00 66.83 619 LYS A N 1
ATOM 4686 C CA . LYS A 1 593 ? 130.639 104.040 145.317 1.00 66.83 619 LYS A CA 1
ATOM 4687 C C . LYS A 1 593 ? 130.286 104.404 146.761 1.00 66.83 619 LYS A C 1
ATOM 4688 O O . LYS A 1 593 ? 130.478 105.532 147.215 1.00 66.83 619 LYS A O 1
ATOM 4694 N N . ASN A 1 594 ? 129.774 103.414 147.494 1.00 69.88 620 ASN A N 1
ATOM 4695 C CA . ASN A 1 594 ? 129.486 103.638 148.934 1.00 69.88 620 ASN A CA 1
ATOM 4696 C C . ASN A 1 594 ? 130.439 102.749 149.738 1.00 69.88 620 ASN A C 1
ATOM 4697 O O . ASN A 1 594 ? 131.507 102.396 149.199 1.00 69.88 620 ASN A O 1
ATOM 4702 N N . LEU A 1 595 ? 130.070 102.400 150.970 1.00 71.22 621 LEU A N 1
ATOM 4703 C CA . LEU A 1 595 ? 130.901 101.478 151.787 1.00 71.22 621 LEU A CA 1
ATOM 4704 C C . LEU A 1 595 ? 129.989 100.368 152.313 1.00 71.22 621 LEU A C 1
ATOM 4705 O O . LEU A 1 595 ? 130.303 99.794 153.373 1.00 71.22 621 LEU A O 1
ATOM 4710 N N . ILE A 1 596 ? 128.907 100.081 151.585 1.00 77.03 622 ILE A N 1
ATOM 4711 C CA . ILE A 1 596 ? 127.918 99.065 152.053 1.00 77.03 622 ILE A CA 1
ATOM 4712 C C . ILE A 1 596 ? 128.536 97.668 151.977 1.00 77.03 622 ILE A C 1
ATOM 4713 O O . ILE A 1 596 ? 129.085 97.324 150.912 1.00 77.03 622 ILE A O 1
ATOM 4718 N N . THR A 1 597 ? 128.469 96.910 153.074 1.00 82.70 623 THR A N 1
ATOM 4719 C CA . THR A 1 597 ? 128.954 95.540 153.086 1.00 82.70 623 THR A CA 1
ATOM 4720 C C . THR A 1 597 ? 127.860 94.495 153.250 1.00 82.70 623 THR A C 1
ATOM 4721 O O . THR A 1 597 ? 128.116 93.319 152.972 1.00 82.70 623 THR A O 1
ATOM 4725 N N . SER A 1 598 ? 126.663 94.880 153.689 1.00 78.27 624 SER A N 1
ATOM 4726 C CA . SER A 1 598 ? 125.588 93.930 153.942 1.00 78.27 624 SER A CA 1
ATOM 4727 C C . SER A 1 598 ? 124.292 94.451 153.344 1.00 78.27 624 SER A C 1
ATOM 4728 O O . SER A 1 598 ? 123.934 95.612 153.556 1.00 78.27 624 SER A O 1
ATOM 4731 N N . VAL A 1 599 ? 123.598 93.597 152.599 1.00 73.40 625 VAL A N 1
ATOM 4732 C CA . VAL A 1 599 ? 122.295 93.916 152.032 1.00 73.40 625 VAL A CA 1
ATOM 4733 C C . VAL A 1 599 ? 121.312 92.821 152.420 1.00 73.40 625 VAL A C 1
ATOM 4734 O O . VAL A 1 599 ? 121.632 91.630 152.341 1.00 73.40 625 VAL A O 1
ATOM 4738 N N . GLU A 1 600 ? 120.125 93.221 152.866 1.00 68.82 626 GLU A N 1
ATOM 4739 C CA . GLU A 1 600 ? 119.123 92.256 153.307 1.00 68.82 626 GLU A CA 1
ATOM 4740 C C . GLU A 1 600 ? 117.749 92.920 153.283 1.00 68.82 626 GLU A C 1
ATOM 4741 O O . GLU A 1 600 ? 117.588 94.040 152.787 1.00 68.82 626 GLU A O 1
ATOM 4747 N N . LYS A 1 601 ? 116.750 92.205 153.810 1.00 70.34 627 LYS A N 1
ATOM 4748 C CA . LYS A 1 601 ? 115.345 92.537 153.575 1.00 70.34 627 LYS A CA 1
ATOM 4749 C C . LYS A 1 601 ? 114.926 93.853 154.222 1.00 70.34 627 LYS A C 1
ATOM 4750 O O . LYS A 1 601 ? 113.961 94.477 153.769 1.00 70.34 627 LYS A O 1
ATOM 4756 N N . LYS A 1 602 ? 115.592 94.272 155.296 1.00 65.44 628 LYS A N 1
ATOM 4757 C CA . LYS A 1 602 ? 115.289 95.559 155.912 1.00 65.44 628 LYS A CA 1
ATOM 4758 C C . LYS A 1 602 ? 116.170 96.685 155.396 1.00 65.44 628 LYS A C 1
ATOM 4759 O O . LYS A 1 602 ? 115.712 97.828 155.308 1.00 65.44 628 LYS A O 1
ATOM 4765 N N . VAL A 1 603 ? 117.414 96.377 155.039 1.00 67.56 629 VAL A N 1
ATOM 4766 C CA . VAL A 1 603 ? 118.336 97.390 154.538 1.00 67.56 629 VAL A CA 1
ATOM 4767 C C . VAL A 1 603 ? 117.901 97.898 153.167 1.00 67.56 629 VAL A C 1
ATOM 4768 O O . VAL A 1 603 ? 117.870 99.109 152.919 1.00 67.56 629 VAL A O 1
ATOM 4772 N N . PHE A 1 604 ? 117.558 96.981 152.253 1.00 65.46 630 PHE A N 1
ATOM 4773 C CA . PHE A 1 604 ? 117.196 97.371 150.895 1.00 65.46 630 PHE A CA 1
ATOM 4774 C C . PHE A 1 604 ? 115.978 96.612 150.372 1.00 65.46 630 PHE A C 1
ATOM 4775 O O . PHE A 1 604 ? 115.749 96.590 149.158 1.00 65.46 630 PHE A O 1
ATOM 4783 N N . GLY A 1 605 ? 115.194 96.000 151.250 1.00 63.63 631 GLY A N 1
ATOM 4784 C CA . GLY A 1 605 ? 114.084 95.175 150.844 1.00 63.63 631 GLY A CA 1
ATOM 4785 C C . GLY A 1 605 ? 112.929 95.927 150.223 1.00 63.63 631 GLY A C 1
ATOM 4786 O O . GLY A 1 605 ? 112.629 95.754 149.037 1.00 63.63 631 GLY A O 1
ATOM 4787 N N . PRO A 1 606 ? 112.246 96.765 151.007 1.00 63.67 632 PRO A N 1
ATOM 4788 C CA . PRO A 1 606 ? 111.056 97.449 150.483 1.00 63.67 632 PRO A CA 1
ATOM 4789 C C . PRO A 1 606 ? 111.345 98.363 149.308 1.00 63.67 632 PRO A C 1
ATOM 4790 O O . PRO A 1 606 ? 110.409 98.752 148.598 1.00 63.67 632 PRO A O 1
ATOM 4794 N N . ALA A 1 607 ? 112.608 98.713 149.077 1.00 65.93 633 ALA A N 1
ATOM 4795 C CA . ALA A 1 607 ? 112.952 99.499 147.902 1.00 65.93 633 ALA A CA 1
ATOM 4796 C C . ALA A 1 607 ? 112.848 98.679 146.621 1.00 65.93 633 ALA A C 1
ATOM 4797 O O . ALA A 1 607 ? 112.550 99.232 145.556 1.00 65.93 633 ALA A O 1
ATOM 4799 N N . PHE A 1 608 ? 113.084 97.373 146.700 1.00 65.76 634 PHE A N 1
ATOM 4800 C CA . PHE A 1 608 ? 113.158 96.514 145.519 1.00 65.76 634 PHE A CA 1
ATOM 4801 C C . PHE A 1 608 ? 111.810 95.852 145.238 1.00 65.76 634 PHE A C 1
ATOM 4802 O O . PHE A 1 608 ? 111.685 94.629 145.212 1.00 65.76 634 PHE A O 1
ATOM 4810 N N . ARG A 1 609 ? 110.782 96.669 145.024 1.00 65.47 635 ARG A N 1
ATOM 4811 C CA . ARG A 1 609 ? 109.450 96.141 144.747 1.00 65.47 635 ARG A CA 1
ATOM 4812 C C . ARG A 1 609 ? 108.956 96.524 143.359 1.00 65.47 635 ARG A C 1
ATOM 4813 O O . ARG A 1 609 ? 108.639 95.639 142.558 1.00 65.47 635 ARG A O 1
ATOM 4821 N N . ASN A 1 610 ? 108.880 97.817 143.049 1.00 64.69 636 ASN A N 1
ATOM 4822 C CA . ASN A 1 610 ? 108.522 98.293 141.720 1.00 64.69 636 ASN A CA 1
ATOM 4823 C C . ASN A 1 610 ? 109.702 98.990 141.055 1.00 64.69 636 ASN A C 1
ATOM 4824 O O . ASN A 1 610 ? 109.524 99.839 140.179 1.00 64.69 636 ASN A O 1
ATOM 4829 N N . LEU A 1 611 ? 110.910 98.636 141.475 1.00 61.98 637 LEU A N 1
ATOM 4830 C CA . LEU A 1 611 ? 112.111 99.301 141.003 1.00 61.98 637 LEU A CA 1
ATOM 4831 C C . LEU A 1 611 ? 112.345 99.029 139.522 1.00 61.98 637 LEU A C 1
ATOM 4832 O O . LEU A 1 611 ? 112.043 97.952 139.006 1.00 61.98 637 LEU A O 1
ATOM 4837 N N . THR A 1 612 ? 112.873 100.043 138.833 1.00 58.87 638 THR A N 1
ATOM 4838 C CA . THR A 1 612 ? 113.220 99.944 137.426 1.00 58.87 638 THR A CA 1
ATOM 4839 C C . THR A 1 612 ? 114.691 100.225 137.147 1.00 58.87 638 THR A C 1
ATOM 4840 O O . THR A 1 612 ? 115.150 99.962 136.032 1.00 58.87 638 THR A O 1
ATOM 4844 N N . GLU A 1 613 ? 115.447 100.712 138.128 1.00 67.30 639 GLU A N 1
ATOM 4845 C CA . GLU A 1 613 ? 116.870 100.964 137.960 1.00 67.30 639 GLU A CA 1
ATOM 4846 C C . GLU A 1 613 ? 117.561 100.849 139.310 1.00 67.30 639 GLU A C 1
ATOM 4847 O O . GLU A 1 613 ? 117.104 101.426 140.300 1.00 67.30 639 GLU A O 1
ATOM 4853 N N . LEU A 1 614 ? 118.664 100.103 139.342 1.00 69.33 640 LEU A N 1
ATOM 4854 C CA . LEU A 1 614 ? 119.452 99.920 140.552 1.00 69.33 640 LEU A CA 1
ATOM 4855 C C . LEU A 1 614 ? 120.924 100.110 140.226 1.00 69.33 640 LEU A C 1
ATOM 4856 O O . LEU A 1 614 ? 121.420 99.574 139.232 1.00 69.33 640 LEU A O 1
ATOM 4861 N N . ASP A 1 615 ? 121.621 100.863 141.070 1.00 71.28 641 ASP A N 1
ATOM 4862 C CA . ASP A 1 615 ? 123.013 101.231 140.833 1.00 71.28 641 ASP A CA 1
ATOM 4863 C C . ASP A 1 615 ? 123.864 100.901 142.046 1.00 71.28 641 ASP A C 1
ATOM 4864 O O . ASP A 1 615 ? 124.679 101.702 142.508 1.00 71.28 641 ASP A O 1
ATOM 4869 N N . MET A 1 616 ? 123.683 99.699 142.585 1.00 74.15 642 MET A N 1
ATOM 4870 C CA . MET A 1 616 ? 124.450 99.247 143.741 1.00 74.15 642 MET A CA 1
ATOM 4871 C C . MET A 1 616 ? 125.796 98.700 143.254 1.00 74.15 642 MET A C 1
ATOM 4872 O O . MET A 1 616 ? 126.139 97.531 143.423 1.00 74.15 642 MET A O 1
ATOM 4877 N N . ARG A 1 617 ? 126.561 99.588 142.618 1.00 78.24 643 ARG A N 1
ATOM 4878 C CA . ARG A 1 617 ? 127.625 99.156 141.718 1.00 78.24 643 ARG A CA 1
ATOM 4879 C C . ARG A 1 617 ? 128.901 98.749 142.452 1.00 78.24 643 ARG A C 1
ATOM 4880 O O . ARG A 1 617 ? 129.303 97.581 142.412 1.00 78.24 643 ARG A O 1
ATOM 4888 N N . PHE A 1 618 ? 129.547 99.691 143.138 1.00 76.32 644 PHE A N 1
ATOM 4889 C CA . PHE A 1 618 ? 130.940 99.525 143.540 1.00 76.32 644 PHE A CA 1
ATOM 4890 C C . PHE A 1 618 ? 131.140 99.337 145.038 1.00 76.32 644 PHE A C 1
ATOM 4891 O O . PHE A 1 618 ? 132.279 99.420 145.506 1.00 76.32 644 PHE A O 1
ATOM 4899 N N . ASN A 1 619 ? 130.087 99.091 145.804 1.00 81.83 645 ASN A N 1
ATOM 4900 C CA . ASN A 1 619 ? 130.263 98.875 147.236 1.00 81.83 645 ASN A CA 1
ATOM 4901 C C . ASN A 1 619 ? 130.674 97.432 147.509 1.00 81.83 645 ASN A C 1
ATOM 4902 O O . ASN A 1 619 ? 129.942 96.507 147.136 1.00 81.83 645 ASN A O 1
ATOM 4907 N N . PRO A 1 620 ? 131.823 97.196 148.141 1.00 84.35 646 PRO A N 1
ATOM 4908 C CA . PRO A 1 620 ? 132.324 95.823 148.305 1.00 84.35 646 PRO A CA 1
ATOM 4909 C C . PRO A 1 620 ? 131.688 95.064 149.459 1.00 84.35 646 PRO A C 1
ATOM 4910 O O . PRO A 1 620 ? 132.221 95.076 150.572 1.00 84.35 646 PRO A O 1
ATOM 4914 N N . PHE A 1 621 ? 130.550 94.414 149.215 1.00 86.84 647 PHE A N 1
ATOM 4915 C CA . PHE A 1 621 ? 129.937 93.579 150.239 1.00 86.84 647 PHE A CA 1
ATOM 4916 C C . PHE A 1 621 ? 130.882 92.466 150.672 1.00 86.84 647 PHE A C 1
ATOM 4917 O O . PHE A 1 621 ? 131.660 91.932 149.877 1.00 86.84 647 PHE A O 1
ATOM 4925 N N . ASP A 1 622 ? 130.812 92.125 151.957 1.00 98.70 648 ASP A N 1
ATOM 4926 C CA . ASP A 1 622 ? 131.444 90.902 152.428 1.00 98.70 648 ASP A CA 1
ATOM 4927 C C . ASP A 1 622 ? 130.856 89.716 151.680 1.00 98.70 648 ASP A C 1
ATOM 4928 O O . ASP A 1 622 ? 129.644 89.636 151.468 1.00 98.70 648 ASP A O 1
ATOM 4933 N N . CYS A 1 623 ? 131.723 88.798 151.262 1.00 102.14 649 CYS A N 1
ATOM 4934 C CA . CYS A 1 623 ? 131.318 87.692 150.398 1.00 102.14 649 CYS A CA 1
ATOM 4935 C C . CYS A 1 623 ? 131.056 86.475 151.281 1.00 102.14 649 CYS A C 1
ATOM 4936 O O . CYS A 1 623 ? 131.904 85.603 151.468 1.00 102.14 649 CYS A O 1
ATOM 4939 N N . THR A 1 624 ? 129.848 86.431 151.835 1.00 99.53 650 THR A N 1
ATOM 4940 C CA . THR A 1 624 ? 129.428 85.359 152.720 1.00 99.53 650 THR A CA 1
ATOM 4941 C C . THR A 1 624 ? 128.026 84.930 152.317 1.00 99.53 650 THR A C 1
ATOM 4942 O O . THR A 1 624 ? 127.243 85.733 151.804 1.00 99.53 650 THR A O 1
ATOM 4946 N N . CYS A 1 625 ? 127.716 83.650 152.550 1.00 103.71 651 CYS A N 1
ATOM 4947 C CA . CYS A 1 625 ? 126.419 83.111 152.158 1.00 103.71 651 CYS A CA 1
ATOM 4948 C C . CYS A 1 625 ? 125.263 83.805 152.867 1.00 103.71 651 CYS A C 1
ATOM 4949 O O . CYS A 1 625 ? 124.124 83.719 152.397 1.00 103.71 651 CYS A O 1
ATOM 4952 N N . GLU A 1 626 ? 125.525 84.484 153.983 1.00 102.68 652 GLU A N 1
ATOM 4953 C CA . GLU A 1 626 ? 124.498 85.258 154.665 1.00 102.68 652 GLU A CA 1
ATOM 4954 C C . GLU A 1 626 ? 124.513 86.734 154.296 1.00 102.68 652 GLU A C 1
ATOM 4955 O O . GLU A 1 626 ? 123.481 87.400 154.436 1.00 102.68 652 GLU A O 1
ATOM 4961 N N . SER A 1 627 ? 125.650 87.260 153.834 1.00 96.17 653 SER A N 1
ATOM 4962 C CA . SER A 1 627 ? 125.718 88.672 153.470 1.00 96.17 653 SER A CA 1
ATOM 4963 C C . SER A 1 627 ? 124.918 88.954 152.204 1.00 96.17 653 SER A C 1
ATOM 4964 O O . SER A 1 627 ? 124.136 89.910 152.153 1.00 96.17 653 SER A O 1
ATOM 4967 N N . ILE A 1 628 ? 125.098 88.135 151.173 1.00 92.72 654 ILE A N 1
ATOM 4968 C CA . ILE A 1 628 ? 124.330 88.252 149.934 1.00 92.72 654 ILE A CA 1
ATOM 4969 C C . ILE A 1 628 ? 123.645 86.910 149.690 1.00 92.72 654 ILE A C 1
ATOM 4970 O O . ILE A 1 628 ? 124.165 86.014 149.020 1.00 92.72 654 ILE A O 1
ATOM 4975 N N . ALA A 1 629 ? 122.444 86.763 150.243 1.00 84.46 655 ALA A N 1
ATOM 4976 C CA . ALA A 1 629 ? 121.578 85.622 149.976 1.00 84.46 655 ALA A CA 1
ATOM 4977 C C . ALA A 1 629 ? 120.246 86.048 149.384 1.00 84.46 655 ALA A C 1
ATOM 4978 O O . ALA A 1 629 ? 119.859 85.567 148.310 1.00 84.46 655 ALA A O 1
ATOM 4980 N N . TRP A 1 630 ? 119.535 86.953 150.056 1.00 72.28 656 TRP A N 1
ATOM 4981 C CA . TRP A 1 630 ? 118.325 87.508 149.471 1.00 72.28 656 TRP A CA 1
ATOM 4982 C C . TRP A 1 630 ? 118.655 88.357 148.254 1.00 72.28 656 TRP A C 1
ATOM 4983 O O . TRP A 1 630 ? 117.851 88.442 147.324 1.00 72.28 656 TRP A O 1
ATOM 4994 N N . PHE A 1 631 ? 119.850 88.947 148.218 1.00 79.09 657 PHE A N 1
ATOM 4995 C CA . PHE A 1 631 ? 120.277 89.696 147.041 1.00 79.09 657 PHE A CA 1
ATOM 4996 C C . PHE A 1 631 ? 120.438 88.780 145.830 1.00 79.09 657 PHE A C 1
ATOM 4997 O O . PHE A 1 631 ? 119.981 89.101 144.724 1.00 79.09 657 PHE A O 1
ATOM 5005 N N . VAL A 1 632 ? 121.079 87.624 146.021 1.00 81.53 658 VAL A N 1
ATOM 5006 C CA . VAL A 1 632 ? 121.303 86.718 144.898 1.00 81.53 658 VAL A CA 1
ATOM 5007 C C . VAL A 1 632 ? 120.061 85.905 144.557 1.00 81.53 658 VAL A C 1
ATOM 5008 O O . VAL A 1 632 ? 119.970 85.369 143.447 1.00 81.53 658 VAL A O 1
ATOM 5012 N N . ASN A 1 633 ? 119.104 85.790 145.477 1.00 76.68 659 ASN A N 1
ATOM 5013 C CA . ASN A 1 633 ? 117.809 85.226 145.121 1.00 76.68 659 ASN A CA 1
ATOM 5014 C C . ASN A 1 633 ? 116.842 86.273 144.584 1.00 76.68 659 ASN A C 1
ATOM 5015 O O . ASN A 1 633 ? 115.774 85.907 144.083 1.00 76.68 659 ASN A O 1
ATOM 5020 N N . TRP A 1 634 ? 117.180 87.556 144.696 1.00 71.01 660 TRP A N 1
ATOM 5021 C CA . TRP A 1 634 ? 116.430 88.616 144.041 1.00 71.01 660 TRP A CA 1
ATOM 5022 C C . TRP A 1 634 ? 116.918 88.877 142.626 1.00 71.01 660 TRP A C 1
ATOM 5023 O O . TRP A 1 634 ? 116.107 89.185 141.746 1.00 71.01 660 TRP A O 1
ATOM 5034 N N . ILE A 1 635 ? 118.229 88.758 142.384 1.00 75.54 661 ILE A N 1
ATOM 5035 C CA . ILE A 1 635 ? 118.740 88.879 141.019 1.00 75.54 661 ILE A CA 1
ATOM 5036 C C . ILE A 1 635 ? 118.395 87.673 140.163 1.00 75.54 661 ILE A C 1
ATOM 5037 O O . ILE A 1 635 ? 118.741 87.652 138.975 1.00 75.54 661 ILE A O 1
ATOM 5042 N N . ASN A 1 636 ? 117.738 86.659 140.732 1.00 76.69 662 ASN A N 1
ATOM 5043 C CA . ASN A 1 636 ? 117.269 85.528 139.937 1.00 76.69 662 ASN A CA 1
ATOM 5044 C C . ASN A 1 636 ? 116.239 85.980 138.909 1.00 76.69 662 ASN A C 1
ATOM 5045 O O . ASN A 1 636 ? 116.459 85.873 137.698 1.00 76.69 662 ASN A O 1
ATOM 5050 N N . GLU A 1 637 ? 115.105 86.496 139.377 1.00 78.40 663 GLU A N 1
ATOM 5051 C CA . GLU A 1 637 ? 114.100 87.094 138.508 1.00 78.40 663 GLU A CA 1
ATOM 5052 C C . GLU A 1 637 ? 114.174 88.610 138.654 1.00 78.40 663 GLU A C 1
ATOM 5053 O O . GLU A 1 637 ? 114.037 89.142 139.761 1.00 78.40 663 GLU A O 1
ATOM 5059 N N . THR A 1 638 ? 114.418 89.302 137.540 1.00 78.58 664 THR A N 1
ATOM 5060 C CA . THR A 1 638 ? 114.622 90.753 137.536 1.00 78.58 664 THR A CA 1
ATOM 5061 C C . THR A 1 638 ? 113.699 91.382 136.499 1.00 78.58 664 THR A C 1
ATOM 5062 O O . THR A 1 638 ? 114.097 91.582 135.349 1.00 78.58 664 THR A O 1
ATOM 5066 N N . HIS A 1 639 ? 112.470 91.701 136.906 1.00 80.50 665 HIS A N 1
ATOM 5067 C CA . HIS A 1 639 ? 111.675 92.631 136.117 1.00 80.50 665 HIS A CA 1
ATOM 5068 C C . HIS A 1 639 ? 112.212 94.050 136.217 1.00 80.50 665 HIS A C 1
ATOM 5069 O O . HIS A 1 639 ? 111.780 94.920 135.454 1.00 80.50 665 HIS A O 1
ATOM 5076 N N . THR A 1 640 ? 113.136 94.294 137.144 1.00 71.53 666 THR A N 1
ATOM 5077 C CA . THR A 1 640 ? 113.833 95.566 137.233 1.00 71.53 666 THR A CA 1
ATOM 5078 C C . THR A 1 640 ? 114.898 95.631 136.149 1.00 71.53 666 THR A C 1
ATOM 5079 O O . THR A 1 640 ? 115.752 94.747 136.056 1.00 71.53 666 THR A O 1
ATOM 5083 N N . ASN A 1 641 ? 114.869 96.696 135.350 1.00 70.95 667 ASN A N 1
ATOM 5084 C CA . ASN A 1 641 ? 115.796 96.835 134.228 1.00 70.95 667 ASN A CA 1
ATOM 5085 C C . ASN A 1 641 ? 117.157 97.165 134.830 1.00 70.95 667 ASN A C 1
ATOM 5086 O O . ASN A 1 641 ? 117.681 98.273 134.711 1.00 70.95 667 ASN A O 1
ATOM 5091 N N . ILE A 1 642 ? 117.738 96.165 135.479 1.00 72.60 668 ILE A N 1
ATOM 5092 C CA . ILE A 1 642 ? 119.021 96.342 136.166 1.00 72.60 668 ILE A CA 1
ATOM 5093 C C . ILE A 1 642 ? 120.096 96.572 135.111 1.00 72.60 668 ILE A C 1
ATOM 5094 O O . ILE A 1 642 ? 120.008 96.005 134.006 1.00 72.60 668 ILE A O 1
ATOM 5099 N N . PRO A 1 643 ? 121.080 97.428 135.365 1.00 76.87 669 PRO A N 1
ATOM 5100 C CA . PRO A 1 643 ? 122.228 97.518 134.456 1.00 76.87 669 PRO A CA 1
ATOM 5101 C C . PRO A 1 643 ? 123.004 96.215 134.435 1.00 76.87 669 PRO A C 1
ATOM 5102 O O . PRO A 1 643 ? 122.727 95.314 135.232 1.00 76.87 669 PRO A O 1
ATOM 5106 N N . GLU A 1 644 ? 123.974 96.107 133.532 1.00 87.38 670 GLU A N 1
ATOM 5107 C CA . GLU A 1 644 ? 124.675 94.847 133.333 1.00 87.38 670 GLU A CA 1
ATOM 5108 C C . GLU A 1 644 ? 125.330 94.386 134.630 1.00 87.38 670 GLU A C 1
ATOM 5109 O O . GLU A 1 644 ? 125.975 95.170 135.333 1.00 87.38 670 GLU A O 1
ATOM 5115 N N . LEU A 1 645 ? 125.143 93.111 134.953 1.00 85.66 671 LEU A N 1
ATOM 5116 C CA . LEU A 1 645 ? 125.616 92.542 136.205 1.00 85.66 671 LEU A CA 1
ATOM 5117 C C . LEU A 1 645 ? 127.028 91.985 136.106 1.00 85.66 671 LEU A C 1
ATOM 5118 O O . LEU A 1 645 ? 127.512 91.389 137.074 1.00 85.66 671 LEU A O 1
ATOM 5123 N N . SER A 1 646 ? 127.695 92.162 134.971 1.00 92.36 672 SER A N 1
ATOM 5124 C CA . SER A 1 646 ? 129.038 91.644 134.759 1.00 92.36 672 SER A CA 1
ATOM 5125 C C . SER A 1 646 ? 130.061 92.734 135.045 1.00 92.36 672 SER A C 1
ATOM 5126 O O . SER A 1 646 ? 129.895 93.877 134.607 1.00 92.36 672 SER A O 1
ATOM 5129 N N . SER A 1 647 ? 131.107 92.375 135.792 1.00 92.90 673 SER A N 1
ATOM 5130 C CA . SER A 1 647 ? 132.224 93.272 136.098 1.00 92.90 673 SER A CA 1
ATOM 5131 C C . SER A 1 647 ? 131.778 94.496 136.892 1.00 92.90 673 SER A C 1
ATOM 5132 O O . SER A 1 647 ? 132.423 95.546 136.850 1.00 92.90 673 SER A O 1
ATOM 5135 N N . HIS A 1 648 ? 130.673 94.378 137.618 1.00 89.65 674 HIS A N 1
ATOM 5136 C CA . HIS A 1 648 ? 130.223 95.434 138.515 1.00 89.65 674 HIS A CA 1
ATOM 5137 C C . HIS A 1 648 ? 130.089 94.984 139.959 1.00 89.65 674 HIS A C 1
ATOM 5138 O O . HIS A 1 648 ? 130.541 95.693 140.860 1.00 89.65 674 HIS A O 1
ATOM 5145 N N . TYR A 1 649 ? 129.501 93.820 140.209 1.00 86.52 675 TYR A N 1
ATOM 5146 C CA . TYR A 1 649 ? 129.333 93.308 141.563 1.00 86.52 675 TYR A CA 1
ATOM 5147 C C . TYR A 1 649 ? 130.446 92.301 141.826 1.00 86.52 675 TYR A C 1
ATOM 5148 O O . TYR A 1 649 ? 130.573 91.313 141.095 1.00 86.52 675 TYR A O 1
ATOM 5157 N N . LEU A 1 650 ? 131.252 92.549 142.858 1.00 98.37 676 LEU A N 1
ATOM 5158 C CA . LEU A 1 650 ? 132.436 91.740 143.120 1.00 98.37 676 LEU A CA 1
ATOM 5159 C C . LEU A 1 650 ? 132.597 91.469 144.609 1.00 98.37 676 LEU A C 1
ATOM 5160 O O . LEU A 1 650 ? 132.385 92.357 145.439 1.00 98.37 676 LEU A O 1
ATOM 5165 N N . CYS A 1 651 ? 132.979 90.234 144.937 1.00 107.79 677 CYS A N 1
ATOM 5166 C CA . CYS A 1 651 ? 133.361 89.863 146.293 1.00 107.79 677 CYS A CA 1
ATOM 5167 C C . CYS A 1 651 ? 134.732 90.451 146.598 1.00 107.79 677 CYS A C 1
ATOM 5168 O O . CYS A 1 651 ? 135.663 90.302 145.801 1.00 107.79 677 CYS A O 1
ATOM 5171 N N . ASN A 1 652 ? 134.861 91.124 147.742 1.00 107.51 678 ASN A N 1
ATOM 5172 C CA . ASN A 1 652 ? 136.152 91.725 148.060 1.00 107.51 678 ASN A CA 1
ATOM 5173 C C . ASN A 1 652 ? 136.629 91.485 149.490 1.00 107.51 678 ASN A C 1
ATOM 5174 O O . ASN A 1 652 ? 137.838 91.436 149.736 1.00 107.51 678 ASN A O 1
ATOM 5179 N N . THR A 1 653 ? 135.708 91.336 150.439 1.00 108.66 679 THR A N 1
ATOM 5180 C CA . THR A 1 653 ? 136.119 91.397 151.840 1.00 108.66 679 THR A CA 1
ATOM 5181 C C . THR A 1 653 ? 136.797 90.119 152.340 1.00 108.66 679 THR A C 1
ATOM 5182 O O . THR A 1 653 ? 137.952 90.185 152.781 1.00 108.66 679 THR A O 1
ATOM 5186 N N . PRO A 1 654 ? 136.153 88.951 152.302 1.00 111.08 680 PRO A N 1
ATOM 5187 C CA . PRO A 1 654 ? 136.735 87.780 152.960 1.00 111.08 680 PRO A CA 1
ATOM 5188 C C . PRO A 1 654 ? 137.663 87.024 152.027 1.00 111.08 680 PRO A C 1
ATOM 5189 O O . PRO A 1 654 ? 137.287 86.691 150.893 1.00 111.08 680 PRO A O 1
ATOM 5193 N N . PRO A 1 655 ? 138.885 86.725 152.473 1.00 117.51 681 PRO A N 1
ATOM 5194 C CA . PRO A 1 655 ? 139.814 85.965 151.620 1.00 117.51 681 PRO A CA 1
ATOM 5195 C C . PRO A 1 655 ? 139.330 84.564 151.291 1.00 117.51 681 PRO A C 1
ATOM 5196 O O . PRO A 1 655 ? 139.835 83.961 150.336 1.00 117.51 681 PRO A O 1
ATOM 5200 N N . HIS A 1 656 ? 138.377 84.023 152.056 1.00 118.47 682 HIS A N 1
ATOM 5201 C CA . HIS A 1 656 ? 137.895 82.670 151.798 1.00 118.47 682 HIS A CA 1
ATOM 5202 C C . HIS A 1 656 ? 137.236 82.563 150.428 1.00 118.47 682 HIS A C 1
ATOM 5203 O O . HIS A 1 656 ? 137.451 81.584 149.704 1.00 118.47 682 HIS A O 1
ATOM 5210 N N . TYR A 1 657 ? 136.429 83.555 150.054 1.00 112.03 683 TYR A N 1
ATOM 5211 C CA . TYR A 1 657 ? 135.726 83.533 148.775 1.00 112.03 683 TYR A CA 1
ATOM 5212 C C . TYR A 1 657 ? 135.802 84.895 148.098 1.00 112.03 683 TYR A C 1
ATOM 5213 O O . TYR A 1 657 ? 134.823 85.376 147.519 1.00 112.03 683 TYR A O 1
ATOM 5222 N N . HIS A 1 658 ? 136.968 85.531 148.155 1.00 116.14 684 HIS A N 1
ATOM 5223 C CA . HIS A 1 658 ? 137.135 86.849 147.560 1.00 116.14 684 HIS A CA 1
ATOM 5224 C C . HIS A 1 658 ? 137.165 86.768 146.037 1.00 116.14 684 HIS A C 1
ATOM 5225 O O . HIS A 1 658 ? 137.630 85.786 145.451 1.00 116.14 684 HIS A O 1
ATOM 5232 N N . GLY A 1 659 ? 136.656 87.819 145.397 1.00 113.56 685 GLY A N 1
ATOM 5233 C CA . GLY A 1 659 ? 136.722 87.945 143.953 1.00 113.56 685 GLY A CA 1
ATOM 5234 C C . GLY A 1 659 ? 135.720 87.099 143.197 1.00 113.56 685 GLY A C 1
ATOM 5235 O O . GLY A 1 659 ? 136.108 86.221 142.420 1.00 113.56 685 GLY A O 1
ATOM 5236 N N . PHE A 1 660 ? 134.425 87.353 143.405 1.00 110.17 686 PHE A N 1
ATOM 5237 C CA . PHE A 1 660 ? 133.396 86.584 142.725 1.00 110.17 686 PHE A CA 1
ATOM 5238 C C . PHE A 1 660 ? 132.168 87.441 142.447 1.00 110.17 686 PHE A C 1
ATOM 5239 O O . PHE A 1 660 ? 131.691 88.132 143.362 1.00 110.17 686 PHE A O 1
ATOM 5247 N N . PRO A 1 661 ? 131.651 87.433 141.220 1.00 101.05 687 PRO A N 1
ATOM 5248 C CA . PRO A 1 661 ? 130.381 88.115 140.953 1.00 101.05 687 PRO A CA 1
ATOM 5249 C C . PRO A 1 661 ? 129.237 87.462 141.713 1.00 101.05 687 PRO A C 1
ATOM 5250 O O . PRO A 1 661 ? 129.264 86.269 142.019 1.00 101.05 687 PRO A O 1
ATOM 5254 N N . VAL A 1 662 ? 128.223 88.270 142.023 1.00 95.14 688 VAL A N 1
ATOM 5255 C CA . VAL A 1 662 ? 127.126 87.794 142.861 1.00 95.14 688 VAL A CA 1
ATOM 5256 C C . VAL A 1 662 ? 126.298 86.741 142.133 1.00 95.14 688 VAL A C 1
ATOM 5257 O O . VAL A 1 662 ? 125.815 85.784 142.748 1.00 95.14 688 VAL A O 1
ATOM 5261 N N . ARG A 1 663 ? 126.113 86.895 140.820 1.00 95.21 689 ARG A N 1
ATOM 5262 C CA . ARG A 1 663 ? 125.334 85.914 140.074 1.00 95.21 689 ARG A CA 1
ATOM 5263 C C . ARG A 1 663 ? 126.007 84.547 140.034 1.00 95.21 689 ARG A C 1
ATOM 5264 O O . ARG A 1 663 ? 125.310 83.527 139.991 1.00 95.21 689 ARG A O 1
ATOM 5272 N N . LEU A 1 664 ? 127.337 84.499 140.072 1.00 99.26 690 LEU A N 1
ATOM 5273 C CA . LEU A 1 664 ? 128.070 83.241 140.022 1.00 99.26 690 LEU A CA 1
ATOM 5274 C C . LEU A 1 664 ? 128.301 82.632 141.398 1.00 99.26 690 LEU A C 1
ATOM 5275 O O . LEU A 1 664 ? 128.947 81.584 141.494 1.00 99.26 690 LEU A O 1
ATOM 5280 N N . PHE A 1 665 ? 127.797 83.257 142.458 1.00 98.44 691 PHE A N 1
ATOM 5281 C CA . PHE A 1 665 ? 127.926 82.693 143.793 1.00 98.44 691 PHE A CA 1
ATOM 5282 C C . PHE A 1 665 ? 126.987 81.501 143.946 1.00 98.44 691 PHE A C 1
ATOM 5283 O O . PHE A 1 665 ? 125.793 81.596 143.645 1.00 98.44 691 PHE A O 1
ATOM 5291 N N . ASP A 1 666 ? 127.526 80.378 144.414 1.00 95.83 692 ASP A N 1
ATOM 5292 C CA . ASP A 1 666 ? 126.748 79.149 144.562 1.00 95.83 692 ASP A CA 1
ATOM 5293 C C . ASP A 1 666 ? 125.808 79.294 145.750 1.00 95.83 692 ASP A C 1
ATOM 5294 O O . ASP A 1 666 ? 126.208 79.122 146.903 1.00 95.83 692 ASP A O 1
ATOM 5299 N N . THR A 1 667 ? 124.542 79.605 145.466 1.00 98.22 693 THR A N 1
ATOM 5300 C CA . THR A 1 667 ? 123.581 79.861 146.533 1.00 98.22 693 THR A CA 1
ATOM 5301 C C . THR A 1 667 ? 123.195 78.587 147.273 1.00 98.22 693 THR A C 1
ATOM 5302 O O . THR A 1 667 ? 122.886 78.639 148.469 1.00 98.22 693 THR A O 1
ATOM 5306 N N . SER A 1 668 ? 123.202 77.443 146.586 1.00 100.11 694 SER A N 1
ATOM 5307 C CA . SER A 1 668 ? 122.738 76.197 147.186 1.00 100.11 694 SER A CA 1
ATOM 5308 C C . SER A 1 668 ? 123.588 75.760 148.372 1.00 100.11 694 SER A C 1
ATOM 5309 O O . SER A 1 668 ? 123.101 75.002 149.217 1.00 100.11 694 SER A O 1
ATOM 5312 N N . SER A 1 669 ? 124.839 76.219 148.452 1.00 101.75 695 SER A N 1
ATOM 5313 C CA . SER A 1 669 ? 125.713 75.798 149.542 1.00 101.75 695 SER A CA 1
ATOM 5314 C C . SER A 1 669 ? 125.159 76.221 150.896 1.00 101.75 695 SER A C 1
ATOM 5315 O O . SER A 1 669 ? 125.182 75.441 151.855 1.00 101.75 695 SER A O 1
ATOM 5318 N N . CYS A 1 670 ? 124.655 77.446 150.995 1.00 103.50 696 CYS A N 1
ATOM 5319 C CA . CYS A 1 670 ? 124.127 77.951 152.257 1.00 103.50 696 CYS A CA 1
ATOM 5320 C C . CYS A 1 670 ? 122.702 77.460 152.491 1.00 103.50 696 CYS A C 1
ATOM 5321 O O . CYS A 1 670 ? 122.488 76.420 153.115 1.00 103.50 696 CYS A O 1
ATOM 5324 N N . SER B 2 1 ? 126.215 110.530 125.445 1.00 127.38 1 SER B N 1
ATOM 5325 C CA . SER B 2 1 ? 126.121 110.785 124.012 1.00 127.38 1 SER B CA 1
ATOM 5326 C C . SER B 2 1 ? 124.777 110.322 123.460 1.00 127.38 1 SER B C 1
ATOM 5327 O O . SER B 2 1 ? 124.078 111.080 122.787 1.00 127.38 1 SER B O 1
ATOM 5330 N N . LEU B 2 2 ? 124.423 109.066 123.746 1.00 124.06 2 LEU B N 1
ATOM 5331 C CA . LEU B 2 2 ? 123.149 108.532 123.276 1.00 124.06 2 LEU B CA 1
ATOM 5332 C C . LEU B 2 2 ? 121.969 109.195 123.976 1.00 124.06 2 LEU B C 1
ATOM 5333 O O . LEU B 2 2 ? 120.916 109.393 123.357 1.00 124.06 2 LEU B O 1
ATOM 5338 N N . GLU B 2 3 ? 122.126 109.550 125.254 1.00 117.45 3 GLU B N 1
ATOM 5339 C CA . GLU B 2 3 ? 121.046 110.194 125.993 1.00 117.45 3 GLU B CA 1
ATOM 5340 C C . GLU B 2 3 ? 120.628 111.517 125.366 1.00 117.45 3 GLU B C 1
ATOM 5341 O O . GLU B 2 3 ? 119.490 111.956 125.573 1.00 117.45 3 GLU B O 1
ATOM 5347 N N . GLU B 2 4 ? 121.519 112.155 124.600 1.00 120.06 4 GLU B N 1
ATOM 5348 C CA . GLU B 2 4 ? 121.151 113.375 123.891 1.00 120.06 4 GLU B CA 1
ATOM 5349 C C . GLU B 2 4 ? 119.956 113.149 122.976 1.00 120.06 4 GLU B C 1
ATOM 5350 O O . GLU B 2 4 ? 119.143 114.059 122.785 1.00 120.06 4 GLU B O 1
ATOM 5356 N N . GLU B 2 5 ? 119.806 111.932 122.443 1.00 117.79 5 GLU B N 1
ATOM 5357 C CA . GLU B 2 5 ? 118.669 111.624 121.582 1.00 117.79 5 GLU B CA 1
ATOM 5358 C C . GLU B 2 5 ? 117.341 111.888 122.278 1.00 117.79 5 GLU B C 1
ATOM 5359 O O . GLU B 2 5 ? 116.337 112.148 121.602 1.00 117.79 5 GLU B O 1
ATOM 5365 N N . ALA B 2 6 ? 117.325 111.867 123.614 1.00 113.99 6 ALA B N 1
ATOM 5366 C CA . ALA B 2 6 ? 116.096 112.122 124.353 1.00 113.99 6 ALA B CA 1
ATOM 5367 C C . ALA B 2 6 ? 115.528 113.507 124.073 1.00 113.99 6 ALA B C 1
ATOM 5368 O O . ALA B 2 6 ? 114.346 113.741 124.349 1.00 113.99 6 ALA B O 1
ATOM 5370 N N . GLU B 2 7 ? 116.332 114.430 123.534 1.00 112.61 7 GLU B N 1
ATOM 5371 C CA . GLU B 2 7 ? 115.780 115.729 123.164 1.00 112.61 7 GLU B CA 1
ATOM 5372 C C . GLU B 2 7 ? 114.679 115.565 122.127 1.00 112.61 7 GLU B C 1
ATOM 5373 O O . GLU B 2 7 ? 113.634 116.220 122.214 1.00 112.61 7 GLU B O 1
ATOM 5379 N N . ARG B 2 8 ? 114.876 114.658 121.163 1.00 112.77 8 ARG B N 1
ATOM 5380 C CA . ARG B 2 8 ? 113.820 114.368 120.199 1.00 112.77 8 ARG B CA 1
ATOM 5381 C C . ARG B 2 8 ? 112.528 114.010 120.914 1.00 112.77 8 ARG B C 1
ATOM 5382 O O . ARG B 2 8 ? 111.438 114.405 120.482 1.00 112.77 8 ARG B O 1
ATOM 5390 N N . VAL B 2 9 ? 112.642 113.292 122.036 1.00 109.21 9 VAL B N 1
ATOM 5391 C CA . VAL B 2 9 ? 111.482 112.982 122.870 1.00 109.21 9 VAL B CA 1
ATOM 5392 C C . VAL B 2 9 ? 110.692 114.251 123.160 1.00 109.21 9 VAL B C 1
ATOM 5393 O O . VAL B 2 9 ? 109.522 114.378 122.778 1.00 109.21 9 VAL B O 1
ATOM 5397 N N . VAL B 2 10 ? 111.339 115.232 123.797 1.00 106.15 10 VAL B N 1
ATOM 5398 C CA . VAL B 2 10 ? 110.610 116.453 124.117 1.00 106.15 10 VAL B CA 1
ATOM 5399 C C . VAL B 2 10 ? 110.225 117.178 122.837 1.00 106.15 10 VAL B C 1
ATOM 5400 O O . VAL B 2 10 ? 109.183 117.844 122.783 1.00 106.15 10 VAL B O 1
ATOM 5404 N N . GLU B 2 11 ? 111.026 117.028 121.777 1.00 109.69 11 GLU B N 1
ATOM 5405 C CA . GLU B 2 11 ? 110.647 117.600 120.491 1.00 109.69 11 GLU B CA 1
ATOM 5406 C C . GLU B 2 11 ? 109.339 116.999 120.006 1.00 109.69 11 GLU B C 1
ATOM 5407 O O . GLU B 2 11 ? 108.458 117.719 119.520 1.00 109.69 11 GLU B O 1
ATOM 5413 N N . GLU B 2 12 ? 109.183 115.681 120.158 1.00 109.79 12 GLU B N 1
ATOM 5414 C CA . GLU B 2 12 ? 107.886 115.070 119.901 1.00 109.79 12 GLU B CA 1
ATOM 5415 C C . GLU B 2 12 ? 106.812 115.736 120.744 1.00 109.79 12 GLU B C 1
ATOM 5416 O O . GLU B 2 12 ? 105.750 116.109 120.229 1.00 109.79 12 GLU B O 1
ATOM 5422 N N . LEU B 2 13 ? 107.093 115.940 122.033 1.00 106.51 13 LEU B N 1
ATOM 5423 C CA . LEU B 2 13 ? 106.159 116.664 122.886 1.00 106.51 13 LEU B CA 1
ATOM 5424 C C . LEU B 2 13 ? 105.905 118.061 122.342 1.00 106.51 13 LEU B C 1
ATOM 5425 O O . LEU B 2 13 ? 104.763 118.537 122.344 1.00 106.51 13 LEU B O 1
ATOM 5430 N N . VAL B 2 14 ? 106.954 118.718 121.838 1.00 107.94 14 VAL B N 1
ATOM 5431 C CA . VAL B 2 14 ? 106.782 120.034 121.232 1.00 107.94 14 VAL B CA 1
ATOM 5432 C C . VAL B 2 14 ? 105.768 119.959 120.100 1.00 107.94 14 VAL B C 1
ATOM 5433 O O . VAL B 2 14 ? 104.911 120.839 119.951 1.00 107.94 14 VAL B O 1
ATOM 5437 N N . LYS B 2 15 ? 105.836 118.897 119.295 1.00 108.35 15 LYS B N 1
ATOM 5438 C CA . LYS B 2 15 ? 104.815 118.687 118.278 1.00 108.35 15 LYS B CA 1
ATOM 5439 C C . LYS B 2 15 ? 103.525 118.143 118.878 1.00 108.35 15 LYS B C 1
ATOM 5440 O O . LYS B 2 15 ? 102.436 118.475 118.397 1.00 108.35 15 LYS B O 1
ATOM 5446 N N . GLU B 2 16 ? 103.624 117.317 119.922 1.00 107.84 16 GLU B N 1
ATOM 5447 C CA . GLU B 2 16 ? 102.427 116.700 120.484 1.00 107.84 16 GLU B CA 1
ATOM 5448 C C . GLU B 2 16 ? 101.615 117.704 121.292 1.00 107.84 16 GLU B C 1
ATOM 5449 O O . GLU B 2 16 ? 100.381 117.720 121.212 1.00 107.84 16 GLU B O 1
ATOM 5455 N N . PHE B 2 17 ? 102.285 118.544 122.073 1.00 106.30 17 PHE B N 1
ATOM 5456 C CA . PHE B 2 17 ? 101.638 119.598 122.850 1.00 106.30 17 PHE B CA 1
ATOM 5457 C C . PHE B 2 17 ? 102.128 120.936 122.306 1.00 106.30 17 PHE B C 1
ATOM 5458 O O . PHE B 2 17 ? 103.224 121.390 122.648 1.00 106.30 17 PHE B O 1
ATOM 5466 N N . ASN B 2 18 ? 101.313 121.567 121.459 1.00 104.89 18 ASN B N 1
ATOM 5467 C CA . ASN B 2 18 ? 101.667 122.845 120.840 1.00 104.89 18 ASN B CA 1
ATOM 5468 C C . ASN B 2 18 ? 101.502 123.951 121.879 1.00 104.89 18 ASN B C 1
ATOM 5469 O O . ASN B 2 18 ? 100.524 124.703 121.896 1.00 104.89 18 ASN B O 1
ATOM 5474 N N . LEU B 2 19 ? 102.490 124.049 122.762 1.00 98.90 19 LEU B N 1
ATOM 5475 C CA . LEU B 2 19 ? 102.487 125.008 123.856 1.00 98.90 19 LEU B CA 1
ATOM 5476 C C . LEU B 2 19 ? 103.491 126.125 123.579 1.00 98.90 19 LEU B C 1
ATOM 5477 O O . LEU B 2 19 ? 104.153 126.161 122.538 1.00 98.90 19 LEU B O 1
ATOM 5482 N N . SER B 2 20 ? 103.598 127.042 124.535 1.00 90.32 20 SER B N 1
ATOM 5483 C CA . SER B 2 20 ? 104.376 128.255 124.343 1.00 90.32 20 SER B CA 1
ATOM 5484 C C . SER B 2 20 ? 105.873 127.960 124.332 1.00 90.32 20 SER B C 1
ATOM 5485 O O . SER B 2 20 ? 106.334 126.902 124.769 1.00 90.32 20 SER B O 1
ATOM 5488 N N . ARG B 2 21 ? 106.636 128.926 123.814 1.00 79.66 21 ARG B N 1
ATOM 5489 C CA . ARG B 2 21 ? 108.091 128.832 123.853 1.00 79.66 21 ARG B CA 1
ATOM 5490 C C . ARG B 2 21 ? 108.615 128.870 125.283 1.00 79.66 21 ARG B C 1
ATOM 5491 O O . ARG B 2 21 ? 109.624 128.225 125.590 1.00 79.66 21 ARG B O 1
ATOM 5499 N N . THR B 2 22 ? 107.947 129.618 126.165 1.00 82.04 22 THR B N 1
ATOM 5500 C CA . THR B 2 22 ? 108.371 129.676 127.560 1.00 82.04 22 THR B CA 1
ATOM 5501 C C . THR B 2 22 ? 108.268 128.310 128.225 1.00 82.04 22 THR B C 1
ATOM 5502 O O . THR B 2 22 ? 109.154 127.916 128.992 1.00 82.04 22 THR B O 1
ATOM 5506 N N . GLN B 2 23 ? 107.191 127.571 127.944 1.00 86.74 23 GLN B N 1
ATOM 5507 C CA . GLN B 2 23 ? 107.036 126.242 128.525 1.00 86.74 23 GLN B CA 1
ATOM 5508 C C . GLN B 2 23 ? 108.079 125.270 127.992 1.00 86.74 23 GLN B C 1
ATOM 5509 O O . GLN B 2 23 ? 108.420 124.293 128.671 1.00 86.74 23 GLN B O 1
ATOM 5515 N N . GLU B 2 24 ? 108.596 125.520 126.787 1.00 80.52 24 GLU B N 1
ATOM 5516 C CA . GLU B 2 24 ? 109.668 124.685 126.259 1.00 80.52 24 GLU B CA 1
ATOM 5517 C C . GLU B 2 24 ? 110.913 124.789 127.130 1.00 80.52 24 GLU B C 1
ATOM 5518 O O . GLU B 2 24 ? 111.603 123.789 127.365 1.00 80.52 24 GLU B O 1
ATOM 5524 N N . ILE B 2 25 ? 111.205 125.990 127.632 1.00 74.59 25 ILE B N 1
ATOM 5525 C CA . ILE B 2 25 ? 112.335 126.167 128.541 1.00 74.59 25 ILE B CA 1
ATOM 5526 C C . ILE B 2 25 ? 112.119 125.375 129.826 1.00 74.59 25 ILE B C 1
ATOM 5527 O O . ILE B 2 25 ? 113.045 124.736 130.341 1.00 74.59 25 ILE B O 1
ATOM 5532 N N . ALA B 2 26 ? 110.899 125.413 130.368 1.00 71.69 26 ALA B N 1
ATOM 5533 C CA . ALA B 2 26 ? 110.599 124.662 131.585 1.00 71.69 26 ALA B CA 1
ATOM 5534 C C . ALA B 2 26 ? 110.781 123.167 131.366 1.00 71.69 26 ALA B C 1
ATOM 5535 O O . ALA B 2 26 ? 111.377 122.468 132.200 1.00 71.69 26 ALA B O 1
ATOM 5537 N N . LEU B 2 27 ? 110.276 122.658 130.240 1.00 71.97 27 LEU B N 1
ATOM 5538 C CA . LEU B 2 27 ? 110.438 121.244 129.932 1.00 71.97 27 LEU B CA 1
ATOM 5539 C C . LEU B 2 27 ? 111.908 120.878 129.786 1.00 71.97 27 LEU B C 1
ATOM 5540 O O . LEU B 2 27 ? 112.347 119.838 130.291 1.00 71.97 27 LEU B O 1
ATOM 5545 N N . ARG B 2 28 ? 112.689 121.724 129.110 1.00 69.71 28 ARG B N 1
ATOM 5546 C CA . ARG B 2 28 ? 114.109 121.437 128.943 1.00 69.71 28 ARG B CA 1
ATOM 5547 C C . ARG B 2 28 ? 114.834 121.411 130.281 1.00 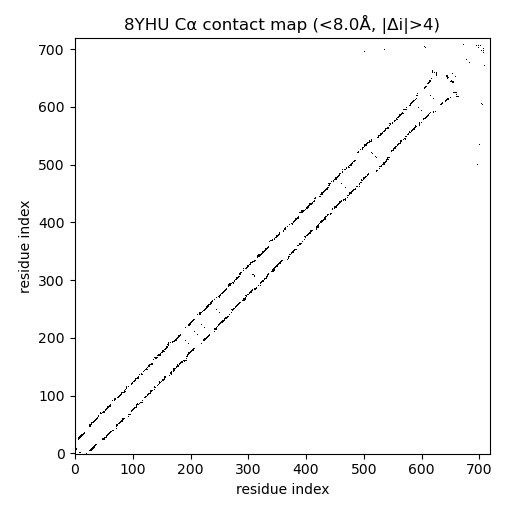69.71 28 ARG B C 1
ATOM 5548 O O . ARG B 2 28 ? 115.668 120.533 130.521 1.00 69.71 28 ARG B O 1
ATOM 5556 N N . ARG B 2 29 ? 114.537 122.368 131.164 1.00 68.76 29 ARG B N 1
ATOM 5557 C CA . ARG B 2 29 ? 115.210 122.400 132.461 1.00 68.76 29 ARG B CA 1
ATOM 5558 C C . ARG B 2 29 ? 114.857 121.177 133.299 1.00 68.76 29 ARG B C 1
ATOM 5559 O O . ARG B 2 29 ? 115.739 120.554 133.910 1.00 68.76 29 ARG B O 1
ATOM 5567 N N . TYR B 2 30 ? 113.570 120.816 133.339 1.00 66.75 30 TYR B N 1
ATOM 5568 C CA . TYR B 2 30 ? 113.169 119.631 134.088 1.00 66.75 30 TYR B CA 1
ATOM 5569 C C . TYR B 2 30 ? 113.833 118.381 133.525 1.00 66.75 30 TYR B C 1
ATOM 5570 O O . TYR B 2 30 ? 114.326 117.535 134.283 1.00 66.75 30 TYR B O 1
ATOM 5579 N N . ALA B 2 31 ? 113.870 118.255 132.197 1.00 68.88 31 ALA B N 1
ATOM 5580 C CA . ALA B 2 31 ? 114.503 117.099 131.578 1.00 68.88 31 ALA B CA 1
ATOM 5581 C C . ALA B 2 31 ? 115.991 117.051 131.889 1.00 68.88 31 ALA B C 1
ATOM 5582 O O . ALA B 2 31 ? 116.541 115.976 132.144 1.00 68.88 31 ALA B O 1
ATOM 5584 N N . GLU B 2 32 ? 116.662 118.203 131.861 1.00 67.95 32 GLU B N 1
ATOM 5585 C CA . GLU B 2 32 ? 118.096 118.229 132.124 1.00 67.95 32 GLU B CA 1
ATOM 5586 C C . GLU B 2 32 ? 118.401 117.808 133.552 1.00 67.95 32 GLU B C 1
ATOM 5587 O O . GLU B 2 32 ? 119.311 117.003 133.790 1.00 67.95 32 GLU B O 1
ATOM 5593 N N . TYR B 2 33 ? 117.642 118.327 134.518 1.00 67.92 33 TYR B N 1
ATOM 5594 C CA . TYR B 2 33 ? 117.870 117.928 135.904 1.00 67.92 33 TYR B CA 1
ATOM 5595 C C . TYR B 2 33 ? 117.560 116.450 136.119 1.00 67.92 33 TYR B C 1
ATOM 5596 O O . TYR B 2 33 ? 118.324 115.743 136.790 1.00 67.92 33 TYR B O 1
ATOM 5605 N N . ALA B 2 34 ? 116.460 115.956 135.542 1.00 68.31 34 ALA B N 1
ATOM 5606 C CA . ALA B 2 34 ? 116.137 114.540 135.681 1.00 68.31 34 ALA B CA 1
ATOM 5607 C C . ALA B 2 34 ? 117.222 113.662 135.072 1.00 68.31 34 ALA B C 1
ATOM 5608 O O . ALA B 2 34 ? 117.659 112.687 135.693 1.00 68.31 34 ALA B O 1
ATOM 5610 N N . ALA B 2 35 ? 117.686 114.005 133.869 1.00 71.43 35 ALA B N 1
ATOM 5611 C CA . ALA B 2 35 ? 118.708 113.204 133.204 1.00 71.43 35 ALA B CA 1
ATOM 5612 C C . ALA B 2 35 ? 120.015 113.218 133.982 1.00 71.43 35 ALA B C 1
ATOM 5613 O O . ALA B 2 35 ? 120.680 112.183 134.108 1.00 71.43 35 ALA B O 1
ATOM 5615 N N . ARG B 2 36 ? 120.408 114.381 134.506 1.00 70.56 36 ARG B N 1
ATOM 5616 C CA . ARG B 2 36 ? 121.583 114.430 135.363 1.00 70.56 36 ARG B CA 1
ATOM 5617 C C . ARG B 2 36 ? 121.386 113.646 136.654 1.00 70.56 36 ARG B C 1
ATOM 5618 O O . ARG B 2 36 ? 122.375 113.206 137.250 1.00 70.56 36 ARG B O 1
ATOM 5626 N N . ALA B 2 37 ? 120.141 113.447 137.088 1.00 68.47 37 ALA B N 1
ATOM 5627 C CA . ALA B 2 37 ? 119.850 112.664 138.282 1.00 68.47 37 ALA B CA 1
ATOM 5628 C C . ALA B 2 37 ? 119.583 111.191 137.985 1.00 68.47 37 ALA B C 1
ATOM 5629 O O . ALA B 2 37 ? 120.117 110.319 138.676 1.00 68.47 37 ALA B O 1
ATOM 5631 N N . THR B 2 38 ? 118.766 110.889 136.977 1.00 73.39 38 THR B N 1
ATOM 5632 C CA . THR B 2 38 ? 118.406 109.504 136.705 1.00 73.39 38 THR B CA 1
ATOM 5633 C C . THR B 2 38 ? 119.585 108.746 136.107 1.00 73.39 38 THR B C 1
ATOM 5634 O O . THR B 2 38 ? 120.561 109.331 135.629 1.00 73.39 38 THR B O 1
ATOM 5638 N N . ALA B 2 39 ? 119.488 107.416 136.142 1.00 83.52 39 ALA B N 1
ATOM 5639 C CA . ALA B 2 39 ? 120.599 106.590 135.671 1.00 83.52 39 ALA B CA 1
ATOM 5640 C C . ALA B 2 39 ? 120.576 106.414 134.155 1.00 83.52 39 ALA B C 1
ATOM 5641 O O . ALA B 2 39 ? 121.447 106.930 133.448 1.00 83.52 39 ALA B O 1
ATOM 5643 N N . SER B 2 40 ? 119.583 105.691 133.632 1.00 86.72 40 SER B N 1
ATOM 5644 C CA . SER B 2 40 ? 119.560 105.392 132.204 1.00 86.72 40 SER B CA 1
ATOM 5645 C C . SER B 2 40 ? 118.320 105.913 131.489 1.00 86.72 40 SER B C 1
ATOM 5646 O O . SER B 2 40 ? 118.448 106.762 130.601 1.00 86.72 40 SER B O 1
ATOM 5649 N N . GLU B 2 41 ? 117.122 105.458 131.865 1.00 88.52 41 GLU B N 1
ATOM 5650 C CA . GLU B 2 41 ? 115.959 105.625 130.996 1.00 88.52 41 GLU B CA 1
ATOM 5651 C C . GLU B 2 41 ? 114.683 105.089 131.637 1.00 88.52 41 GLU B C 1
ATOM 5652 O O . GLU B 2 41 ? 114.701 104.640 132.789 1.00 88.52 41 GLU B O 1
ATOM 5658 N N . GLU B 2 42 ? 113.567 105.179 130.905 1.00 85.09 42 GLU B N 1
ATOM 5659 C CA . GLU B 2 42 ? 112.270 104.609 131.268 1.00 85.09 42 GLU B CA 1
ATOM 5660 C C . GLU B 2 42 ? 111.661 105.332 132.461 1.00 85.09 42 GLU B C 1
ATOM 5661 O O . GLU B 2 42 ? 110.525 105.052 132.858 1.00 85.09 42 GLU B O 1
ATOM 5667 N N . VAL B 2 43 ? 112.413 106.267 133.035 1.00 84.45 43 VAL B N 1
ATOM 5668 C CA . VAL B 2 43 ? 111.870 107.222 133.979 1.00 84.45 43 VAL B CA 1
ATOM 5669 C C . VAL B 2 43 ? 111.868 108.634 133.405 1.00 84.45 43 VAL B C 1
ATOM 5670 O O . VAL B 2 43 ? 110.984 109.428 133.746 1.00 84.45 43 VAL B O 1
ATOM 5674 N N . ILE B 2 44 ? 112.808 108.952 132.513 1.00 85.56 44 ILE B N 1
ATOM 5675 C CA . ILE B 2 44 ? 112.778 110.230 131.811 1.00 85.56 44 ILE B CA 1
ATOM 5676 C C . ILE B 2 44 ? 111.491 110.357 131.009 1.00 85.56 44 ILE B C 1
ATOM 5677 O O . ILE B 2 44 ? 110.807 111.385 131.057 1.00 85.56 44 ILE B O 1
ATOM 5682 N N . GLU B 2 45 ? 111.137 109.306 130.267 1.00 88.53 45 GLU B N 1
ATOM 5683 C CA . GLU B 2 45 ? 109.933 109.349 129.445 1.00 88.53 45 GLU B CA 1
ATOM 5684 C C . GLU B 2 45 ? 108.687 109.509 130.305 1.00 88.53 45 GLU B C 1
ATOM 5685 O O . GLU B 2 45 ? 107.815 110.332 130.006 1.00 88.53 45 GLU B O 1
ATOM 5691 N N . GLU B 2 46 ? 108.594 108.740 131.390 1.00 88.03 46 GLU B N 1
ATOM 5692 C CA . GLU B 2 46 ? 107.429 108.834 132.263 1.00 88.03 46 GLU B CA 1
ATOM 5693 C C . GLU B 2 46 ? 107.373 110.187 132.963 1.00 88.03 46 GLU B C 1
ATOM 5694 O O . GLU B 2 46 ? 106.314 110.825 133.022 1.00 88.03 46 GLU B O 1
ATOM 5700 N N . LEU B 2 47 ? 108.509 110.645 133.497 1.00 86.20 47 LEU B N 1
ATOM 5701 C CA . LEU B 2 47 ? 108.533 111.925 134.196 1.00 86.20 47 LEU B CA 1
ATOM 5702 C C . LEU B 2 47 ? 108.231 113.081 133.252 1.00 86.20 47 LEU B C 1
ATOM 5703 O O . LEU B 2 47 ? 107.476 113.994 133.601 1.00 86.20 47 LEU B O 1
ATOM 5708 N N . LEU B 2 48 ? 108.812 113.062 132.051 1.00 83.96 48 LEU B N 1
ATOM 5709 C CA . LEU B 2 48 ? 108.556 114.141 131.104 1.00 83.96 48 LEU B CA 1
ATOM 5710 C C . LEU B 2 48 ? 107.120 114.105 130.601 1.00 83.96 48 LEU B C 1
ATOM 5711 O O . LEU B 2 48 ? 106.512 115.157 130.375 1.00 83.96 48 LEU B O 1
ATOM 5716 N N . ARG B 2 49 ? 106.555 112.909 130.428 1.00 91.57 49 ARG B N 1
ATOM 5717 C CA . ARG B 2 49 ? 105.147 112.810 130.059 1.00 91.57 49 ARG B CA 1
ATOM 5718 C C . ARG B 2 49 ? 104.253 113.390 131.148 1.00 91.57 49 ARG B C 1
ATOM 5719 O O . ARG B 2 49 ? 103.308 114.134 130.856 1.00 91.57 49 ARG B O 1
ATOM 5727 N N . ASP B 2 50 ? 104.542 113.068 132.412 1.00 91.37 50 ASP B N 1
ATOM 5728 C CA . ASP B 2 50 ? 103.762 113.624 133.514 1.00 91.37 50 ASP B CA 1
ATOM 5729 C C . ASP B 2 50 ? 103.908 115.140 133.586 1.00 91.37 50 ASP B C 1
ATOM 5730 O O . ASP B 2 50 ? 102.930 115.855 133.834 1.00 91.37 50 ASP B O 1
ATOM 5735 N N . VAL B 2 51 ? 105.125 115.648 133.373 1.00 89.48 51 VAL B N 1
ATOM 5736 C CA . VAL B 2 51 ? 105.353 117.090 133.394 1.00 89.48 51 VAL B CA 1
ATOM 5737 C C . VAL B 2 51 ? 104.566 117.773 132.283 1.00 89.48 51 VAL B C 1
ATOM 5738 O O . VAL B 2 51 ? 103.916 118.802 132.505 1.00 89.48 51 VAL B O 1
ATOM 5742 N N . ALA B 2 52 ? 104.603 117.208 131.074 1.00 95.26 52 ALA B N 1
ATOM 5743 C CA . ALA B 2 52 ? 103.856 117.784 129.962 1.00 95.26 52 ALA B CA 1
ATOM 5744 C C . ALA B 2 52 ? 102.358 117.752 130.231 1.00 95.26 52 ALA B C 1
ATOM 5745 O O . ALA B 2 52 ? 101.638 118.697 129.888 1.00 95.26 52 ALA B O 1
ATOM 5747 N N . GLU B 2 53 ? 101.868 116.669 130.840 1.00 99.77 53 GLU B N 1
ATOM 5748 C CA . GLU B 2 53 ? 100.455 116.601 131.195 1.00 99.77 53 GLU B CA 1
ATOM 5749 C C . GLU B 2 53 ? 100.096 117.661 132.229 1.00 99.77 53 GLU B C 1
ATOM 5750 O O . GLU B 2 53 ? 99.006 118.242 132.183 1.00 99.77 53 GLU B O 1
ATOM 5756 N N . ARG B 2 54 ? 101.003 117.927 133.171 1.00 99.54 54 ARG B N 1
ATOM 5757 C CA . ARG B 2 54 ? 100.787 118.922 134.214 1.00 99.54 54 ARG B CA 1
ATOM 5758 C C . ARG B 2 54 ? 101.401 120.274 133.855 1.00 99.54 54 ARG B C 1
ATOM 5759 O O . ARG B 2 54 ? 101.796 121.039 134.742 1.00 99.54 54 ARG B O 1
ATOM 5767 N N . LEU B 2 55 ? 101.494 120.584 132.562 1.00 95.91 55 LEU B N 1
ATOM 5768 C CA . LEU B 2 55 ? 102.007 121.877 132.126 1.00 95.91 55 LEU B CA 1
ATOM 5769 C C . LEU B 2 55 ? 101.004 122.564 131.209 1.00 95.91 55 LEU B C 1
ATOM 5770 O O . LEU B 2 55 ? 100.960 123.796 131.137 1.00 95.91 55 LEU B O 1
ATOM 5775 N N . SER B 2 56 ? 100.199 121.775 130.505 1.00 102.63 56 SER B N 1
ATOM 5776 C CA . SER B 2 56 ? 99.197 122.317 129.595 1.00 102.63 56 SER B CA 1
ATOM 5777 C C . SER B 2 56 ? 97.914 122.668 130.341 1.00 102.63 56 SER B C 1
ATOM 5778 O O . SER B 2 56 ? 97.250 121.794 130.897 1.00 102.63 56 SER B O 1
#

Sequence (719 aa):
KCTVSHEVADCSHLKLTQVPDDLPTNITVLNLTHNQLRRLPAANFTRYSQLTSLDVGFNTISKLEPELCQKLPMLKVLNLQHNELSQLSDKTFAFCTNLTELHLMSNSIQKIKNNPFVKQKNLITLDLSHNGLSSTKLGTQVQLENLQELLLSNNKIQALKSEELDIFANSSLKKLELSSNQIKEFSPGCFHAIGRLFGLFLNNVQLGPSLTEKLCLELANTSIRNLSLSNSQLSTTSNTTFLGLKWTNLTMLDLSYNNLNVVGNDSFAWLPQLEYFFLEYNNIQHLFSHSLHGLFNVRYLNLKRSFTKLPKIDDFSFQWLKCLEHLNMEDNDIPGIKSNMFTGLINLKYLSLSNSFTSLRTLTNETFVSLAHSPLHILNLTKNKISKIESDAFSWLGHLEVLDLGLNEIGQELTGQEWRGLENIFEIYLSYNKYLQLTRNSFALVPSLQRLMLRRVALKNVDSSPSPFQPLRNLTILDLSNNNIANINDDMLEGLEKLEILDLQHNNLARLWKHANPGGPIYFLKGLSHLHILNLESNGFDEIPVEVFKDLFELKIIDLGLNNLNTLPASVFNNQVSLKSLNLQKNLITSVEKKVFGPAFRNLTELDMRFNPFDCTCESIAWFVNWINETHTNIPELSSHYLCNTPPHYHGFPVRLFDTSSCSLEEEAERVVEELVKEFNLSRTQEIALRRYAEYAARATASEEVIEELLRDVAERLS

Radius of gyration: 34.01 Å; Cα contacts (8 Å, |Δi|>4): 1904; chains: 2; bounding box: 41×82×98 Å

GO terms:
  GO:0002224 toll-like receptor signaling pathway (P, IDA)
  GO:0004888 transmembrane signaling receptor activity (F, IDA)
  GO:0034138 toll-like receptor 3 signaling pathway (P, IDA)
  GO:0005769 early endosome (C, IDA)
  GO:0005886 plasma membrane (C, IDA)
  GO:0038187 pattern recognition receptor activity (F, IDA)
  GO:0046330 positive regulation of JNK cascade (P, IDA)
  GO:0090594 inflammatory response to wounding (P, IDA)
  GO:0051607 defense response to virus (P, IEP)
  GO:0043330 response to exogenous dsRNA (P, IDA)
  GO:0005769 early endosome (C, EXP)
  GO:0005515 protein binding (F, IPI)
  GO:0005886 plasma membrane (C, TAS)
  GO:0042742 defense response to bacterium (P, TAS)
  GO:0038023 signaling receptor activity (F, TAS)
  GO:0007165 signal transduction (P, TAS)
  GO:0036020 endolysosome membrane (C, TAS)
  GO:0000139 Golgi membrane (C, TAS)
  GO:0005789 endoplasmic reticulum membrane (C, TAS)
  GO:0010008 endosome membrane (C, TAS)

Solvent-accessible surface area: 31773 Å² total; per-residue (Å²): 155,17,102,57,74,169,65,36,0,63,0,41,106,79,128,32,108,77,4,6,59,81,12,68,78,66,3,38,37,0,41,2,28,66,0,72,4,127,80,5,31,29,70,33,2,84,97,2,70,98,1,47,28,10,32,4,3,100,9,52,0,68,115,33,53,40,93,12,22,96,87,10,67,100,10,68,29,22,25,20,34,85,2,87,16,57,164,25,49,74,133,15,35,37,107,11,46,64,12,43,58,9,20,19,40,36,2,52,13,120,140,16,104,90,20,8,17,71,86,10,148,79,5,65,30,6,9,5,5,102,10,20,4,56,28,5,66,4,1,72,138,93,2,2,74,75,0,71,61,3,41,3,34,49,12,112,2,93,30,5,90,40,107,48,9,78,3,1,52,119,1,49,2,94,48,11,22,12,20,46,4,96,2,126,76,36,18,130,13,0,4,118,35,5,40,142,2,63,0,3,58,5,42,85,2,89,7,6,91,86,50,3,53,142,3,2,107,19,1,10,120,8,39,0,99,32,1,14,4,22,54,4,76,10,65,68,13,47,73,80,7,2,70,0,4,76,131,6,81,5,45,59,0,25,0,11,111,1,79,1,59,60,5,20,88,57,0,1,27,84,6,40,68,2,36,84,0,52,7,30,73,9,48,5,70,59,5,89,31,84,0,10,64,8,1,101,45,0,110,61,3,9,10,44,100,1,4,50,146,153,3,86,8,45,81,81,1,1,78,79,0,95,50,0,66,16,0,28,0,41,42,7,35,3,42,13,20,107,64,52,6,1,41,28,2,84,45,0,81,36,0,7,0,7,57,0,2,80,68,10,114,59,1,55,76,104,16,1,29,15,1,51,162,12,41,3,58,10,0,37,1,19,89,1,78,0,25,91,2,65,57,41,0,0,61,83,5,21,112,1,38,5,0,17,0,0,67,10,60,3,20,13,72,2,62,1,67,16,7,119,39,3,106,59,2,74,0,6,40,2,2,70,11,138,107,1,73,0,30,165,74,0,2,52,69,6,75,44,4,60,16,0,1,0,27,149,0,31,15,101,34,6,40,105,15,74,5,0,0,102,33,2,148,72,2,27,2,0,1,1,0,44,15,95,17,47,61,5,68,96,53,5,7,95,32,5,113,81,1,41,2,0,5,5,14,84,0,76,1,28,112,2,1,76,156,98,33,135,91,31,25,30,112,4,1,123,46,3,50,82,1,13,1,0,4,1,17,37,15,12,0,50,52,3,4,89,85,9,5,97,17,1,108,67,0,14,2,2,18,7,2,86,2,66,1,60,97,11,40,54,40,4,8,87,34,5,111,33,4,43,6,3,22,4,47,111,7,82,0,54,52,6,58,117,132,16,4,18,27,2,29,182,96,6,26,8,1,8,2,72,96,7,44,11,41,6,62,36,135,14,3,34,126,9,10,70,36,4,114,104,49,172,12,70,31,26,106,23,76,94,35,10,88,3,88,72,22,111,171,57,108,45,73,34,4,134,122,21,90,65,109,89,91,139,154,72,124,95,18,86,124,12,12,75,80,5,61,173,81,52,139,80,61,132,27,45,42,18,20,11,88,39,11,15,94,28,0,30,116,6,10,43,52,58,91,1,3,51,66,2,2,112,63,24,6,103,198,60,77

InterPro domains:
  IPR000157 Toll/interleukin-1 receptor homology (TIR) domain [PF01582] (759-859)
  IPR000157 Toll/interleukin-1 receptor homology (TIR) domain [PS50104] (754-897)
  IPR000157 Toll/interleukin-1 receptor homology (TIR) domain [SM00255] (755-900)
  IPR000483 Cysteine-rich flanking region, C-terminal [SM00082] (645-697)
  IPR001611 Leucine-rich repeat [PF13516] (196-209)
  IPR001611 Leucine-rich repeat [PF13855] (52-111)
  IPR001611 Leucine-rich repeat [PF13855] (123-183)
  IPR001611 Leucine-rich repeat [PF13855] (274-330)
  IPR001611 Leucine-rich repeat [PF13855] (409-467)
  IPR001611 Leucine-rich repeat [PF13855] (480-542)
  IPR001611 Leucine-rich repeat [PF13855] (562-622)
  IPR001611 Leucine-rich repeat [PS51450] (100-121)
  IPR001611 Leucine-rich repeat [PS51450] (124-145)
  IPR001611 Leucine-rich repeat [PS51450] (198-219)
  IPR001611 Leucine-rich repeat [PS51450] (408-429)
  IPR001611 Leucine-rich repeat [PS51450] (507-528)
  IPR003591 Leucine-rich repeat, typical subtype [SM00369] (51-73)
  IPR003591 Leucine-rich repeat, typical subtype [SM00369] (74-97)
  IPR003591 Leucine-rich repeat, typical subtype [SM00369] (98-121)
  IPR003591 Leucine-rich repeat, typical subtype [SM00369] (170-196)